Protein AF-A0A7C7BRR0-F1 (afdb_monomer_lite)

Structure (mmCIF, N/CA/C/O backbone):
data_AF-A0A7C7BRR0-F1
#
_entry.id   AF-A0A7C7BRR0-F1
#
loop_
_atom_site.group_PDB
_atom_site.id
_atom_site.type_symbol
_atom_site.label_atom_id
_atom_site.label_alt_id
_atom_site.label_comp_id
_atom_site.label_asym_id
_atom_site.label_entity_id
_atom_site.label_seq_id
_atom_site.pdbx_PDB_ins_code
_atom_site.Cartn_x
_atom_site.Cartn_y
_atom_site.Cartn_z
_atom_site.occupancy
_atom_site.B_iso_or_equiv
_atom_site.auth_seq_id
_atom_site.auth_comp_id
_atom_site.auth_asym_id
_atom_site.auth_atom_id
_atom_site.pdbx_PDB_model_num
ATOM 1 N N . MET A 1 1 ? 16.610 4.267 -19.142 1.00 67.00 1 MET A N 1
ATOM 2 C CA . MET A 1 1 ? 16.137 3.146 -18.309 1.00 67.00 1 MET A CA 1
ATOM 3 C C . MET A 1 1 ? 14.947 2.485 -18.969 1.00 67.00 1 MET A C 1
ATOM 5 O O . MET A 1 1 ? 14.127 3.189 -19.561 1.00 67.00 1 MET A O 1
ATOM 9 N N . SER A 1 2 ? 14.878 1.162 -18.842 1.00 83.00 2 SER A N 1
ATOM 10 C CA . SER A 1 2 ? 13.877 0.313 -19.497 1.00 83.00 2 SER A CA 1
ATOM 11 C C . SER A 1 2 ? 12.531 0.285 -18.757 1.00 83.00 2 SER A C 1
ATOM 13 O O . SER A 1 2 ? 11.484 0.102 -19.378 1.00 83.00 2 SER A O 1
ATOM 15 N N . VAL A 1 3 ? 12.541 0.547 -17.445 1.00 91.94 3 VAL A N 1
ATOM 16 C CA . VAL A 1 3 ? 11.354 0.926 -16.666 1.00 91.94 3 VAL A CA 1
ATOM 17 C C . VAL A 1 3 ? 11.624 2.264 -15.986 1.00 91.94 3 VAL A C 1
ATOM 19 O O . VAL A 1 3 ? 12.647 2.439 -15.329 1.00 91.94 3 VAL A O 1
ATOM 22 N N . LEU A 1 4 ? 10.709 3.215 -16.146 1.00 92.06 4 LEU A N 1
ATOM 23 C CA . LEU A 1 4 ? 10.776 4.534 -15.526 1.00 92.06 4 LEU A CA 1
ATOM 24 C C . LEU A 1 4 ? 9.468 4.820 -14.799 1.00 92.06 4 LEU A C 1
ATOM 26 O O . LEU A 1 4 ? 8.397 4.713 -15.391 1.00 92.06 4 LEU A O 1
ATOM 30 N N . VAL A 1 5 ? 9.545 5.244 -13.542 1.00 93.88 5 VAL A N 1
ATOM 31 C CA . VAL A 1 5 ? 8.373 5.740 -12.817 1.00 93.88 5 VAL A CA 1
ATOM 32 C C . VAL A 1 5 ? 8.256 7.237 -13.057 1.00 93.88 5 VAL A C 1
ATOM 34 O O . VAL A 1 5 ? 9.113 8.015 -12.655 1.00 93.88 5 VAL A O 1
ATOM 37 N N . THR A 1 6 ? 7.205 7.640 -13.764 1.00 93.38 6 THR A N 1
ATOM 38 C CA . THR A 1 6 ? 7.002 9.028 -14.199 1.00 93.38 6 THR A CA 1
ATOM 39 C C . THR A 1 6 ? 6.132 9.826 -13.241 1.00 93.38 6 THR A C 1
ATOM 41 O O . THR A 1 6 ? 6.153 11.053 -13.268 1.00 93.38 6 THR A O 1
ATOM 44 N N . ASN A 1 7 ? 5.316 9.149 -12.430 1.00 94.38 7 ASN A N 1
ATOM 45 C CA . ASN A 1 7 ? 4.496 9.791 -11.411 1.00 94.38 7 ASN A CA 1
ATOM 46 C C . ASN A 1 7 ? 4.244 8.837 -10.241 1.00 94.38 7 ASN A C 1
ATOM 48 O O . ASN A 1 7 ? 3.994 7.650 -10.455 1.00 94.38 7 ASN A O 1
ATOM 52 N N . ARG A 1 8 ? 4.240 9.389 -9.029 1.00 94.75 8 ARG A N 1
ATOM 53 C CA . ARG A 1 8 ? 3.973 8.710 -7.760 1.00 94.75 8 ARG A CA 1
ATOM 54 C C . ARG A 1 8 ? 3.041 9.604 -6.946 1.00 94.75 8 ARG A C 1
ATOM 56 O O . ARG A 1 8 ? 3.404 10.732 -6.630 1.00 94.75 8 ARG A O 1
ATOM 63 N N . GLU A 1 9 ? 1.843 9.114 -6.634 1.00 94.94 9 GLU A N 1
ATOM 64 C CA . GLU A 1 9 ? 0.820 9.871 -5.901 1.00 94.94 9 GLU A CA 1
ATOM 65 C C . GLU A 1 9 ? 0.195 9.020 -4.788 1.00 94.94 9 GLU A C 1
ATOM 67 O O . GLU A 1 9 ? -0.307 7.924 -5.048 1.00 94.94 9 GLU A O 1
ATOM 72 N N . TYR A 1 10 ? 0.182 9.554 -3.566 1.00 94.50 10 TYR A N 1
ATOM 73 C CA . TYR A 1 10 ? -0.515 8.989 -2.412 1.00 94.50 10 TYR A CA 1
ATOM 74 C C . TYR A 1 10 ? -1.854 9.685 -2.206 1.00 94.50 10 TYR A C 1
ATOM 76 O O . TYR A 1 10 ? -2.017 10.885 -2.429 1.00 94.50 10 TYR A O 1
ATOM 84 N N . THR A 1 11 ? -2.839 8.922 -1.755 1.00 93.31 11 THR A N 1
ATOM 85 C CA . THR A 1 11 ? -4.147 9.436 -1.362 1.00 93.31 11 THR A CA 1
ATOM 86 C C . THR A 1 11 ? -4.575 8.761 -0.061 1.00 93.31 11 THR A C 1
ATOM 88 O O . THR A 1 11 ? -4.895 7.570 -0.098 1.00 93.31 11 THR A O 1
ATOM 91 N N . PRO A 1 12 ? -4.626 9.486 1.069 1.00 91.19 12 PRO A N 1
ATOM 92 C CA . PRO A 1 12 ? -5.231 8.992 2.304 1.00 91.19 12 PRO A CA 1
ATOM 93 C C . PRO A 1 12 ? -6.733 8.743 2.129 1.00 91.19 12 PRO A C 1
ATOM 95 O O . PRO A 1 12 ? -7.408 9.447 1.364 1.00 91.19 12 PRO A O 1
ATOM 98 N N . ILE A 1 13 ? -7.283 7.754 2.834 1.00 92.69 13 ILE A N 1
ATOM 99 C CA . ILE A 1 13 ? -8.691 7.361 2.688 1.00 92.69 13 ILE A CA 1
ATOM 100 C C . ILE A 1 13 ? -9.671 8.466 3.114 1.00 92.69 13 ILE A C 1
ATOM 102 O O . ILE A 1 13 ? -10.726 8.640 2.493 1.00 92.69 13 ILE A O 1
ATOM 106 N N . GLU A 1 14 ? -9.284 9.278 4.097 1.00 89.94 14 GLU A N 1
ATOM 107 C CA . GLU A 1 14 ? -10.036 10.417 4.625 1.00 89.94 14 GLU A CA 1
ATOM 108 C C . GLU A 1 14 ? -10.047 11.609 3.661 1.00 89.94 14 GLU A C 1
ATOM 110 O O . GLU A 1 14 ? -10.939 12.456 3.721 1.00 89.94 14 GLU A O 1
ATOM 115 N N . ARG A 1 15 ? -9.068 11.684 2.750 1.00 82.19 15 ARG A N 1
ATOM 116 C CA . ARG A 1 15 ? -8.761 12.884 1.959 1.00 82.19 15 ARG A CA 1
ATOM 117 C C . ARG A 1 15 ? -8.605 12.592 0.475 1.00 82.19 15 ARG A C 1
ATOM 119 O O . ARG A 1 15 ? -7.620 12.941 -0.165 1.00 82.19 15 ARG A O 1
ATOM 126 N N . ARG A 1 16 ? -9.641 12.007 -0.121 1.00 73.50 16 ARG A N 1
ATOM 127 C CA . ARG A 1 16 ? -9.644 11.613 -1.545 1.00 73.50 16 ARG A CA 1
ATOM 128 C C . ARG A 1 16 ? -9.437 12.755 -2.554 1.00 73.50 16 ARG A C 1
ATOM 130 O O . ARG A 1 16 ? -9.223 12.475 -3.735 1.00 73.50 16 ARG A O 1
ATOM 137 N N . LEU A 1 17 ? -9.599 14.006 -2.121 1.00 72.06 17 LEU A N 1
ATOM 138 C CA . LEU A 1 17 ? -9.453 15.197 -2.961 1.00 72.06 17 LEU A CA 1
ATOM 139 C C . LEU A 1 17 ? -8.041 15.779 -2.936 1.00 72.06 17 LEU A C 1
ATOM 141 O O . LEU A 1 17 ? -7.720 16.565 -3.827 1.00 72.06 17 LEU A O 1
ATOM 145 N N . ASP A 1 18 ? -7.218 15.398 -1.960 1.00 77.69 18 ASP A N 1
ATOM 146 C CA . ASP A 1 18 ? -5.830 15.825 -1.920 1.00 77.69 18 ASP A CA 1
ATOM 147 C C . ASP A 1 18 ? -5.093 15.223 -3.124 1.00 77.69 18 ASP A C 1
ATOM 149 O O . ASP A 1 18 ? -5.323 14.079 -3.528 1.00 77.69 18 ASP A O 1
ATOM 153 N N . ARG A 1 19 ? -4.258 16.051 -3.748 1.00 76.31 19 ARG A N 1
ATOM 154 C CA . ARG A 1 19 ? -3.498 15.740 -4.961 1.00 76.31 19 ARG A CA 1
ATOM 155 C C . ARG A 1 19 ? -2.031 16.023 -4.702 1.00 76.31 19 ARG A C 1
ATOM 157 O O . ARG A 1 19 ? -1.708 16.880 -3.881 1.00 76.31 19 ARG A O 1
ATOM 164 N N . ASN A 1 20 ? -1.166 15.393 -5.490 1.00 82.50 20 ASN A N 1
ATOM 165 C CA . ASN A 1 20 ? 0.268 15.702 -5.549 1.00 82.50 20 ASN A CA 1
ATOM 166 C C . ASN A 1 20 ? 1.044 15.401 -4.253 1.00 82.50 20 ASN A C 1
ATOM 168 O O . ASN A 1 20 ? 2.090 16.000 -4.015 1.00 82.50 20 ASN A O 1
ATOM 172 N N . ILE A 1 21 ? 0.555 14.482 -3.419 1.00 89.88 21 ILE A N 1
ATOM 173 C CA . ILE A 1 21 ? 1.359 13.930 -2.325 1.00 89.88 21 ILE A CA 1
ATOM 174 C C . ILE A 1 21 ? 2.289 12.898 -2.956 1.00 89.88 21 ILE A C 1
ATOM 176 O O . ILE A 1 21 ? 1.820 11.858 -3.411 1.00 89.88 21 ILE A O 1
ATOM 180 N N . THR A 1 22 ? 3.584 13.195 -3.037 1.00 92.00 22 THR A N 1
ATOM 181 C CA . THR A 1 22 ? 4.558 12.343 -3.741 1.00 92.00 22 THR A CA 1
ATOM 182 C C . THR A 1 22 ? 5.442 11.531 -2.802 1.00 92.00 22 THR A C 1
ATOM 184 O O . THR A 1 22 ? 6.315 10.821 -3.281 1.00 92.00 22 THR A O 1
ATOM 187 N N . TRP A 1 23 ? 5.236 11.594 -1.488 1.00 91.25 23 TRP A N 1
ATOM 188 C CA . TRP A 1 23 ? 5.947 10.790 -0.489 1.00 91.25 23 TRP A CA 1
ATOM 189 C C . TRP A 1 23 ? 4.964 10.107 0.465 1.00 91.25 23 TRP A C 1
ATOM 191 O O . TRP A 1 23 ? 3.810 10.526 0.563 1.00 91.25 23 TRP A O 1
ATOM 201 N N . LEU A 1 24 ? 5.407 9.048 1.148 1.00 93.44 24 LEU A N 1
ATOM 202 C CA . LEU A 1 24 ? 4.576 8.354 2.130 1.00 93.44 24 LEU A CA 1
ATOM 203 C C . LEU A 1 24 ? 4.347 9.270 3.342 1.00 93.44 24 LEU A C 1
ATOM 205 O O . LEU A 1 24 ? 5.299 9.673 4.006 1.00 93.44 24 LEU A O 1
ATOM 209 N N . LEU A 1 25 ? 3.089 9.619 3.607 1.00 91.69 25 LEU A N 1
ATOM 210 C CA . LEU A 1 25 ? 2.689 10.547 4.666 1.00 91.69 25 LEU A CA 1
ATOM 211 C C . LEU A 1 25 ? 1.436 10.008 5.365 1.00 91.69 25 LEU A C 1
ATOM 213 O O . LEU A 1 25 ? 0.462 9.679 4.688 1.00 91.69 25 LEU A O 1
ATOM 217 N N . GLY A 1 26 ? 1.432 9.910 6.695 1.00 90.56 26 GLY A N 1
ATOM 218 C CA . GLY A 1 26 ? 0.246 9.481 7.453 1.00 90.56 26 GLY A CA 1
ATOM 219 C C . GLY A 1 26 ? 0.565 8.900 8.826 1.00 90.56 26 GLY A C 1
ATOM 220 O O . GLY A 1 26 ? 1.581 9.236 9.423 1.00 90.56 26 GLY A O 1
ATOM 221 N N . ASN A 1 27 ? -0.291 7.998 9.301 1.00 91.94 27 ASN A N 1
ATOM 222 C CA . ASN A 1 27 ? -0.105 7.255 10.545 1.00 91.94 27 ASN A CA 1
ATOM 223 C C . ASN A 1 27 ? -0.288 5.753 10.311 1.00 91.94 27 ASN A C 1
ATOM 225 O O . ASN A 1 27 ? -0.955 5.336 9.354 1.00 91.94 27 ASN A O 1
ATOM 229 N N . VAL A 1 28 ? 0.271 4.942 11.209 1.00 94.31 28 VAL A N 1
ATOM 230 C CA . VAL A 1 28 ? -0.062 3.512 11.299 1.00 94.31 28 VAL A CA 1
ATOM 231 C C . VAL A 1 28 ? -1.561 3.314 11.455 1.00 94.31 28 VAL A C 1
ATOM 233 O O . VAL A 1 28 ? -2.222 4.108 12.115 1.00 94.31 28 VAL A O 1
ATOM 236 N N . GLY A 1 29 ? -2.122 2.272 10.846 1.00 94.38 29 GLY A N 1
ATOM 237 C CA . GLY A 1 29 ? -3.560 2.000 10.955 1.00 94.38 29 GLY A CA 1
ATOM 238 C C . GLY A 1 29 ? -4.454 2.771 9.977 1.00 94.38 29 GLY A C 1
ATOM 239 O O . GLY A 1 29 ? -5.657 2.512 9.931 1.00 94.38 29 GLY A O 1
ATOM 240 N N . THR A 1 30 ? -3.903 3.681 9.164 1.00 93.94 30 THR A N 1
ATOM 241 C CA . THR A 1 30 ? -4.663 4.401 8.129 1.00 93.94 30 THR A CA 1
ATOM 242 C C . THR A 1 30 ? -4.480 3.767 6.757 1.00 93.94 30 THR A C 1
ATOM 244 O O . THR A 1 30 ? -3.364 3.619 6.258 1.00 93.94 30 THR A O 1
ATOM 247 N N . TRP A 1 31 ? -5.592 3.461 6.090 1.00 96.81 31 TRP A N 1
ATOM 248 C CA . TRP A 1 31 ? -5.568 3.033 4.697 1.00 96.81 31 TRP A CA 1
ATOM 249 C C . TRP A 1 31 ? -5.164 4.171 3.758 1.00 96.81 31 TRP A C 1
ATOM 251 O O . TRP A 1 31 ? -5.685 5.287 3.807 1.00 96.81 31 TRP A O 1
ATOM 261 N N . GLN A 1 32 ? -4.277 3.850 2.827 1.00 95.69 32 GLN A N 1
ATOM 262 C CA . GLN A 1 32 ? -3.797 4.739 1.787 1.00 95.69 32 GLN A CA 1
ATOM 263 C C . GLN A 1 32 ? -3.883 4.068 0.426 1.00 95.69 32 GLN A C 1
ATOM 265 O O . GLN A 1 32 ? -3.934 2.844 0.292 1.00 95.69 32 GLN A O 1
ATOM 270 N N . LYS A 1 33 ? -3.893 4.901 -0.608 1.00 96.06 33 LYS A N 1
ATOM 271 C CA . LYS A 1 33 ? -3.826 4.461 -1.990 1.00 96.06 33 LYS A CA 1
ATOM 272 C C . LYS A 1 33 ? -2.606 5.064 -2.665 1.00 96.06 33 LYS A C 1
ATOM 274 O O . LYS A 1 33 ? -2.491 6.285 -2.711 1.00 96.06 33 LYS A O 1
ATOM 279 N N . LEU A 1 34 ? -1.753 4.215 -3.224 1.00 96.44 34 LEU A N 1
ATOM 280 C CA . LEU A 1 34 ? -0.609 4.587 -4.047 1.00 96.44 34 LEU A CA 1
ATOM 281 C C . LEU A 1 34 ? -0.958 4.406 -5.524 1.00 96.44 34 LEU A C 1
ATOM 283 O O . LEU A 1 34 ? -1.459 3.360 -5.937 1.00 96.44 34 LEU A O 1
ATOM 287 N N . ARG A 1 35 ? -0.675 5.428 -6.328 1.00 96.56 35 ARG A N 1
ATOM 288 C CA . ARG A 1 35 ? -0.757 5.400 -7.788 1.00 96.56 35 ARG A CA 1
ATOM 289 C C . ARG A 1 35 ? 0.615 5.642 -8.389 1.00 96.56 35 ARG A C 1
ATOM 291 O O . ARG A 1 35 ? 1.193 6.707 -8.188 1.00 96.56 35 ARG A O 1
ATOM 298 N N . LEU A 1 36 ? 1.091 4.675 -9.165 1.00 97.19 36 LEU A N 1
ATOM 299 C CA . LEU A 1 36 ? 2.346 4.763 -9.903 1.00 97.19 36 LEU A CA 1
ATOM 300 C C . LEU A 1 36 ? 2.044 4.780 -11.396 1.00 97.19 36 LEU A C 1
ATOM 302 O O . LEU A 1 36 ? 1.450 3.838 -11.921 1.00 97.19 36 LEU A O 1
ATOM 306 N N . GLN A 1 37 ? 2.453 5.839 -12.087 1.00 96.75 37 GLN A N 1
ATOM 307 C CA . GLN A 1 37 ? 2.527 5.810 -13.544 1.00 96.75 37 GLN A CA 1
ATOM 308 C C . GLN A 1 37 ? 3.927 5.391 -13.942 1.00 96.75 37 GLN A C 1
ATOM 310 O O . GLN A 1 37 ? 4.907 5.987 -13.494 1.00 96.75 37 GLN A O 1
ATOM 315 N N . ILE A 1 38 ? 3.998 4.369 -14.782 1.00 96.06 38 ILE A N 1
ATOM 316 C CA . ILE A 1 38 ? 5.255 3.810 -15.250 1.00 96.06 38 ILE A CA 1
ATOM 317 C C . ILE A 1 38 ? 5.302 3.815 -16.770 1.00 96.06 38 ILE A C 1
ATOM 319 O O . ILE A 1 38 ? 4.286 3.615 -17.436 1.00 96.06 38 ILE A O 1
ATOM 323 N N . GLU A 1 39 ? 6.497 4.011 -17.303 1.00 93.81 39 GLU A N 1
ATOM 324 C CA . GLU A 1 39 ? 6.860 3.797 -18.693 1.00 93.81 39 GLU A CA 1
ATOM 325 C C . GLU A 1 39 ? 7.738 2.555 -18.787 1.00 93.81 39 GLU A C 1
ATOM 327 O O . GLU A 1 39 ? 8.728 2.437 -18.069 1.00 93.81 39 GLU A O 1
ATOM 332 N N . VAL A 1 40 ? 7.381 1.642 -19.685 1.00 93.56 40 VAL A N 1
ATOM 333 C CA . VAL A 1 40 ? 8.108 0.396 -19.929 1.00 93.56 40 VAL A CA 1
ATOM 334 C C . VAL A 1 40 ? 8.433 0.286 -21.412 1.00 93.56 40 VAL A C 1
ATOM 336 O O . VAL A 1 40 ? 7.554 0.473 -22.257 1.00 93.56 40 VAL A O 1
ATOM 339 N N . GLY A 1 41 ? 9.674 -0.048 -21.741 1.00 90.19 41 GLY A N 1
ATOM 340 C CA . GLY A 1 41 ? 10.078 -0.372 -23.105 1.00 90.19 41 GLY A CA 1
ATOM 341 C C . GLY A 1 41 ? 11.556 -0.732 -23.193 1.00 90.19 41 GLY A C 1
ATOM 342 O O . GLY A 1 41 ? 12.351 -0.300 -22.361 1.00 90.19 41 GLY A O 1
ATOM 343 N N . ALA A 1 42 ? 11.920 -1.502 -24.219 1.00 91.44 42 ALA A N 1
ATOM 344 C CA . ALA A 1 42 ? 13.314 -1.815 -24.514 1.00 91.44 42 ALA A CA 1
ATOM 345 C C . ALA A 1 42 ? 14.001 -0.552 -25.054 1.00 91.44 42 ALA A C 1
ATOM 347 O O . ALA A 1 42 ? 13.895 -0.232 -26.240 1.00 91.44 42 ALA A O 1
ATOM 348 N N . PHE A 1 43 ? 14.612 0.224 -24.155 1.00 89.44 43 PHE A N 1
ATOM 349 C CA . PHE A 1 43 ? 15.123 1.562 -24.443 1.00 89.44 43 PHE A CA 1
ATOM 350 C C . PHE A 1 43 ? 16.323 1.916 -23.560 1.00 89.44 43 PHE A C 1
ATOM 352 O O . PHE A 1 43 ? 16.208 2.020 -22.334 1.00 89.44 43 PHE A O 1
ATOM 359 N N . ILE A 1 44 ? 17.456 2.210 -24.199 1.00 90.38 44 ILE A N 1
ATOM 360 C CA . ILE A 1 44 ? 18.655 2.723 -23.531 1.00 90.38 44 ILE A CA 1
ATOM 361 C C . ILE A 1 44 ? 18.996 4.081 -24.128 1.00 90.38 44 ILE A C 1
ATOM 363 O O . ILE A 1 44 ? 19.167 4.217 -25.337 1.00 90.38 44 ILE A O 1
ATOM 367 N N . GLU A 1 45 ? 19.114 5.074 -23.255 1.00 89.75 45 GLU A N 1
ATOM 368 C CA . GLU A 1 45 ? 19.654 6.389 -23.578 1.00 89.75 45 GLU A CA 1
ATOM 369 C C . GLU A 1 45 ? 21.069 6.476 -23.017 1.00 89.75 45 GLU A C 1
ATOM 371 O O . GLU A 1 45 ? 21.313 6.125 -21.859 1.00 89.75 45 GLU A O 1
ATOM 376 N N . PHE A 1 46 ? 21.999 6.915 -23.857 1.00 92.12 46 PHE A N 1
ATOM 377 C CA . PHE A 1 46 ? 23.415 6.967 -23.537 1.00 92.12 46 PHE A CA 1
ATOM 378 C C . PHE A 1 46 ? 23.833 8.392 -23.179 1.00 92.12 46 PHE A C 1
ATOM 380 O O . PHE A 1 46 ? 23.393 9.379 -23.773 1.00 92.12 46 PHE A O 1
ATOM 387 N N . SER A 1 47 ? 24.731 8.493 -22.208 1.00 92.81 47 SER A N 1
ATOM 388 C CA . SER A 1 47 ? 25.287 9.741 -21.691 1.00 92.81 47 SER A CA 1
ATOM 389 C C . SER A 1 47 ? 26.816 9.682 -21.729 1.00 92.81 47 SER A C 1
ATOM 391 O O . SER A 1 47 ? 27.408 8.653 -22.038 1.00 92.81 47 SER A O 1
ATOM 393 N N . LEU A 1 48 ? 27.501 10.779 -21.398 1.00 91.38 48 LEU A N 1
ATOM 394 C CA . LEU A 1 48 ? 28.970 10.763 -21.345 1.00 91.38 48 LEU A CA 1
ATOM 395 C C . LEU A 1 48 ? 29.524 9.822 -20.256 1.00 91.38 48 LEU A C 1
ATOM 397 O O . LEU A 1 48 ? 30.692 9.451 -20.323 1.00 91.38 48 LEU A O 1
ATOM 401 N N . SER A 1 49 ? 28.709 9.436 -19.266 1.00 90.62 49 SER A N 1
ATOM 402 C CA . SER A 1 49 ? 29.068 8.450 -18.237 1.00 90.62 49 SER A CA 1
ATOM 403 C C . SER A 1 49 ? 28.589 7.030 -18.556 1.00 90.62 49 SER A C 1
ATOM 405 O O . SER A 1 49 ? 29.178 6.081 -18.050 1.00 90.62 49 SER A O 1
ATOM 407 N N . ASN A 1 50 ? 27.566 6.873 -19.402 1.00 92.38 50 ASN A N 1
ATOM 408 C CA . ASN A 1 50 ? 27.079 5.586 -19.896 1.00 92.38 50 ASN A CA 1
ATOM 409 C C . ASN A 1 50 ? 27.147 5.563 -21.425 1.00 92.38 50 ASN A C 1
ATOM 411 O O . ASN A 1 50 ? 26.241 6.059 -22.094 1.00 92.38 50 ASN A O 1
ATOM 415 N N . THR A 1 51 ? 28.234 5.020 -21.968 1.00 95.00 51 THR A N 1
ATOM 416 C CA . THR A 1 51 ? 28.530 5.074 -23.404 1.00 95.00 51 THR A CA 1
ATOM 417 C C . THR A 1 51 ? 28.324 3.727 -24.096 1.00 95.00 51 THR A C 1
ATOM 419 O O . THR A 1 51 ? 28.409 2.658 -23.492 1.00 95.00 51 THR A O 1
ATOM 422 N N . LEU A 1 52 ? 28.092 3.798 -25.400 1.00 95.69 52 LEU A N 1
ATOM 423 C CA . LEU A 1 52 ? 27.970 2.702 -26.342 1.00 95.69 52 LEU A CA 1
ATOM 424 C C . LEU A 1 52 ? 29.189 2.695 -27.265 1.00 95.69 52 LEU A C 1
ATOM 426 O O . LEU A 1 52 ? 29.536 3.731 -27.834 1.00 95.69 52 LEU A O 1
ATOM 430 N N . ASN A 1 53 ? 29.819 1.538 -27.448 1.00 95.06 53 ASN A N 1
ATOM 431 C CA . ASN A 1 53 ? 30.818 1.339 -28.491 1.00 95.06 53 ASN A CA 1
ATOM 432 C C . ASN A 1 53 ? 30.159 0.714 -29.735 1.00 95.06 53 ASN A C 1
ATOM 434 O O . ASN A 1 53 ? 29.431 -0.273 -29.642 1.00 95.06 53 ASN A O 1
ATOM 438 N N . MET A 1 54 ? 30.395 1.320 -30.891 1.00 92.50 54 MET A N 1
ATOM 439 C CA . MET A 1 54 ? 29.882 0.931 -32.198 1.00 92.50 54 MET A CA 1
ATOM 440 C C . MET A 1 54 ? 31.047 0.462 -33.066 1.00 92.50 54 MET A C 1
ATOM 442 O O . MET A 1 54 ? 31.938 1.243 -33.400 1.00 92.50 54 MET A O 1
ATOM 446 N N . GLU A 1 55 ? 31.027 -0.810 -33.455 1.00 89.88 55 GLU A N 1
ATOM 447 C CA . GLU A 1 55 ? 32.056 -1.421 -34.292 1.00 89.88 55 GLU A CA 1
ATOM 448 C C . GLU A 1 55 ? 31.451 -1.898 -35.615 1.00 89.88 55 GLU A C 1
ATOM 450 O O . GLU A 1 55 ? 30.482 -2.663 -35.656 1.00 89.88 55 GLU A O 1
ATOM 455 N N . GLU A 1 56 ? 32.034 -1.444 -36.722 1.00 80.44 56 GLU A N 1
ATOM 456 C CA . GLU A 1 56 ? 31.615 -1.873 -38.053 1.00 80.44 56 GLU A CA 1
ATOM 457 C C . GLU A 1 56 ? 31.869 -3.381 -38.260 1.00 80.44 56 GLU A C 1
ATOM 459 O O . GLU A 1 56 ? 32.886 -3.912 -37.805 1.00 80.44 56 GLU A O 1
ATOM 464 N N . PRO A 1 57 ? 30.992 -4.076 -39.007 1.00 81.69 57 PRO A N 1
ATOM 465 C CA . PRO A 1 57 ? 29.857 -3.509 -39.739 1.00 81.69 57 PRO A CA 1
ATOM 466 C C . PRO A 1 57 ? 28.557 -3.352 -38.929 1.00 81.69 57 PRO A C 1
ATOM 468 O O . PRO A 1 57 ? 27.606 -2.755 -39.430 1.00 81.69 57 PRO A O 1
ATOM 471 N N . ASN A 1 58 ? 28.454 -3.944 -37.734 1.00 87.88 58 ASN A N 1
ATOM 472 C CA . ASN A 1 58 ? 27.141 -4.258 -37.153 1.00 87.88 58 ASN A CA 1
ATOM 473 C C . ASN A 1 58 ? 27.124 -4.619 -35.657 1.00 87.88 58 ASN A C 1
ATOM 475 O O . ASN A 1 58 ? 26.170 -5.274 -35.215 1.00 87.88 58 ASN A O 1
ATOM 479 N N . ARG A 1 59 ? 28.155 -4.240 -34.896 1.00 92.38 59 ARG A N 1
ATOM 480 C CA . ARG A 1 59 ? 28.328 -4.623 -33.489 1.00 92.38 59 ARG A CA 1
ATOM 481 C C . ARG A 1 59 ? 28.149 -3.427 -32.557 1.00 92.38 59 ARG A C 1
ATOM 483 O O . ARG A 1 59 ? 28.699 -2.355 -32.789 1.00 92.38 59 ARG A O 1
ATOM 490 N N . PHE A 1 60 ? 27.391 -3.647 -31.488 1.00 95.38 60 PHE A N 1
ATOM 491 C CA . PHE A 1 60 ? 27.060 -2.665 -30.459 1.00 95.38 60 PHE A CA 1
ATOM 492 C C . PHE A 1 60 ? 27.474 -3.224 -29.097 1.00 95.38 60 PHE A C 1
ATOM 494 O O . PHE A 1 60 ? 27.076 -4.335 -28.747 1.00 95.38 60 PHE A O 1
ATOM 501 N N . ILE A 1 61 ? 28.279 -2.482 -28.339 1.00 96.25 61 ILE A N 1
ATOM 502 C CA . ILE A 1 61 ? 28.852 -2.941 -27.069 1.00 96.25 61 ILE A CA 1
ATOM 503 C C . ILE A 1 61 ? 28.540 -1.933 -25.964 1.00 96.25 61 ILE A C 1
ATOM 505 O O . ILE A 1 61 ? 28.948 -0.773 -26.047 1.00 96.25 61 ILE A O 1
ATOM 509 N N . LEU A 1 62 ? 27.835 -2.372 -24.922 1.00 95.81 62 LEU A N 1
ATOM 510 C CA . LEU A 1 62 ? 27.583 -1.562 -23.732 1.00 95.81 62 LEU A CA 1
ATOM 511 C C . LEU A 1 62 ? 28.874 -1.452 -22.911 1.00 95.81 62 LEU A C 1
ATOM 513 O O . LEU A 1 62 ? 29.400 -2.454 -22.422 1.00 95.81 62 LEU A O 1
ATOM 517 N N . ASN A 1 63 ? 29.394 -0.234 -22.740 1.00 94.19 63 ASN A N 1
ATOM 518 C CA . ASN A 1 63 ? 30.663 -0.031 -22.029 1.00 94.19 63 ASN A CA 1
ATOM 519 C C . ASN A 1 63 ? 30.526 -0.147 -20.502 1.00 94.19 63 ASN A C 1
ATOM 521 O O . ASN A 1 63 ? 31.535 -0.238 -19.807 1.00 94.19 63 ASN A O 1
ATOM 525 N N . ASN A 1 64 ? 29.298 -0.154 -19.976 1.00 90.88 64 ASN A N 1
ATOM 526 C CA . ASN A 1 64 ? 29.017 -0.408 -18.562 1.00 90.88 64 ASN A CA 1
ATOM 527 C C . ASN A 1 64 ? 29.092 -1.906 -18.193 1.00 90.88 64 ASN A C 1
ATOM 529 O O . ASN A 1 64 ? 29.111 -2.233 -17.010 1.00 90.88 64 ASN A O 1
ATOM 533 N N . GLY A 1 65 ? 29.179 -2.805 -19.184 1.00 90.50 65 GLY A N 1
ATOM 534 C CA . GLY A 1 65 ? 29.260 -4.252 -18.978 1.00 90.50 65 GLY A CA 1
ATOM 535 C C . GLY A 1 65 ? 27.926 -4.946 -18.680 1.00 90.50 65 GLY A C 1
ATOM 536 O O . GLY A 1 65 ? 27.937 -6.154 -18.454 1.00 90.50 65 GLY A O 1
ATOM 537 N N . GLU A 1 66 ? 26.803 -4.222 -18.693 1.00 91.69 66 GLU A N 1
ATOM 538 C CA . GLU A 1 66 ? 25.458 -4.793 -18.520 1.00 91.69 66 GLU A CA 1
ATOM 539 C C . GLU A 1 66 ? 25.075 -5.699 -19.699 1.00 91.69 66 GLU A C 1
ATOM 541 O O . GLU A 1 66 ? 25.587 -5.531 -20.808 1.00 91.69 66 GLU A O 1
ATOM 546 N N . ASP A 1 67 ? 24.160 -6.652 -19.488 1.00 94.31 67 ASP A N 1
ATOM 547 C CA . ASP A 1 67 ? 23.619 -7.471 -20.580 1.00 94.31 67 ASP A CA 1
ATOM 548 C C . ASP A 1 67 ? 22.483 -6.718 -21.293 1.00 94.31 67 ASP A C 1
ATOM 550 O O . ASP A 1 67 ? 21.578 -6.152 -20.673 1.00 94.31 67 ASP A O 1
ATOM 554 N N . TRP A 1 68 ? 22.483 -6.737 -22.627 1.00 94.69 68 TRP A N 1
ATOM 555 C CA . TRP A 1 68 ? 21.390 -6.175 -23.429 1.00 94.69 68 TRP A CA 1
ATOM 556 C C . TRP A 1 68 ? 20.018 -6.754 -23.058 1.00 94.69 68 TRP A C 1
ATOM 558 O O . TRP A 1 68 ? 19.002 -6.059 -23.144 1.00 94.69 68 TRP A O 1
ATOM 568 N N . ARG A 1 69 ? 19.972 -8.015 -22.621 1.00 94.38 69 ARG A N 1
ATOM 569 C CA . ARG A 1 69 ? 18.734 -8.689 -22.222 1.00 94.38 69 ARG A CA 1
ATOM 570 C C . ARG A 1 69 ? 18.120 -8.144 -20.936 1.00 94.38 69 ARG A C 1
ATOM 572 O O . ARG A 1 69 ? 16.904 -8.237 -20.782 1.00 94.38 69 ARG A O 1
ATOM 579 N N . GLU A 1 70 ? 18.920 -7.546 -20.054 1.00 91.62 70 GLU A N 1
ATOM 580 C CA . GLU A 1 70 ? 18.450 -6.859 -18.835 1.00 91.62 70 GLU A CA 1
ATOM 581 C C . GLU A 1 70 ? 17.774 -5.515 -19.158 1.00 91.62 70 GLU A C 1
ATOM 583 O O . GLU A 1 70 ? 17.113 -4.902 -18.318 1.00 91.62 70 GLU A O 1
ATOM 588 N N . ASN A 1 71 ? 17.901 -5.080 -20.415 1.00 91.25 71 ASN A N 1
ATOM 589 C CA . ASN A 1 71 ? 17.252 -3.907 -20.980 1.00 91.25 71 ASN A CA 1
ATOM 590 C C . ASN A 1 71 ? 16.125 -4.268 -21.969 1.00 91.25 71 ASN A C 1
ATOM 592 O O . ASN A 1 71 ? 15.669 -3.421 -22.735 1.00 91.25 71 ASN A O 1
ATOM 596 N N . GLY A 1 72 ? 15.658 -5.521 -21.960 1.00 92.50 72 GLY A N 1
ATOM 597 C CA . GLY A 1 72 ? 14.503 -5.979 -22.736 1.00 92.50 72 GLY A CA 1
ATOM 598 C C . GLY A 1 72 ? 14.779 -6.388 -24.188 1.00 92.50 72 GLY A C 1
ATOM 599 O O . GLY A 1 72 ? 13.837 -6.795 -24.873 1.00 92.50 72 GLY A O 1
ATOM 600 N N . PHE A 1 73 ? 16.029 -6.314 -24.659 1.00 94.00 73 PHE A N 1
ATOM 601 C CA . PHE A 1 73 ? 16.401 -6.682 -26.030 1.00 94.00 73 PHE A CA 1
ATOM 602 C C . PHE A 1 73 ? 16.583 -8.196 -26.191 1.00 94.00 73 PHE A C 1
ATOM 604 O O . PHE A 1 73 ? 17.189 -8.867 -25.355 1.00 94.00 73 PHE A O 1
ATOM 611 N N . GLU A 1 74 ? 16.101 -8.742 -27.304 1.00 94.19 74 GLU A N 1
ATOM 612 C CA . GLU A 1 74 ? 16.168 -10.165 -27.628 1.00 94.19 74 GLU A CA 1
ATOM 613 C C . GLU A 1 74 ? 16.595 -10.402 -29.081 1.00 94.19 74 GLU A C 1
ATOM 615 O O . GLU A 1 74 ? 16.406 -9.572 -29.969 1.00 94.19 74 GLU A O 1
ATOM 620 N N . VAL A 1 75 ? 17.163 -11.580 -29.342 1.00 94.94 75 VAL A N 1
ATOM 621 C CA . VAL A 1 75 ? 17.464 -12.018 -30.708 1.00 94.94 75 VAL A CA 1
ATOM 622 C C . VAL A 1 75 ? 16.174 -12.094 -31.527 1.00 94.94 75 VAL A C 1
ATOM 624 O O . VAL A 1 75 ? 15.207 -12.725 -31.113 1.00 94.94 75 VAL A O 1
ATOM 627 N N . GLY A 1 76 ? 16.186 -11.486 -32.711 1.00 93.94 76 GLY A N 1
ATOM 628 C CA . GLY A 1 76 ? 15.027 -11.362 -33.591 1.00 93.94 76 GLY A CA 1
ATOM 629 C C . GLY A 1 76 ? 14.269 -10.040 -33.455 1.00 93.94 76 GLY A C 1
ATOM 630 O O . GLY A 1 76 ? 13.480 -9.729 -34.347 1.00 93.94 76 GLY A O 1
ATOM 631 N N . ASP A 1 77 ? 14.529 -9.238 -32.416 1.00 92.81 77 ASP A N 1
ATOM 632 C CA . ASP A 1 77 ? 13.902 -7.922 -32.286 1.00 92.81 77 ASP A CA 1
ATOM 633 C C . ASP A 1 77 ? 14.406 -6.974 -33.383 1.00 92.81 77 ASP A C 1
ATOM 635 O O . ASP A 1 77 ? 15.592 -6.953 -33.731 1.00 92.81 77 ASP A O 1
ATOM 639 N N . ASN A 1 78 ? 13.496 -6.154 -33.911 1.00 92.75 78 ASN A N 1
ATOM 640 C CA . ASN A 1 78 ? 13.867 -5.011 -34.735 1.00 92.75 78 ASN A CA 1
ATOM 641 C C . ASN A 1 78 ? 14.193 -3.829 -33.826 1.00 92.75 78 ASN A C 1
ATOM 643 O O . ASN A 1 78 ? 13.408 -3.498 -32.936 1.00 92.75 78 ASN A O 1
ATOM 647 N N . PHE A 1 79 ? 15.318 -3.171 -34.081 1.00 91.69 79 PHE A N 1
ATOM 648 C CA . PHE A 1 79 ? 15.749 -2.011 -33.315 1.00 91.69 79 PHE A CA 1
ATOM 649 C C . PHE A 1 79 ? 15.970 -0.792 -34.207 1.00 91.69 79 PHE A C 1
ATOM 651 O O . PHE A 1 79 ? 16.192 -0.889 -35.419 1.00 91.69 79 PHE A O 1
ATOM 658 N N . VAL A 1 80 ? 15.947 0.365 -33.556 1.00 89.69 80 VAL A N 1
ATOM 659 C CA . VAL A 1 80 ? 16.387 1.648 -34.088 1.00 89.69 80 VAL A CA 1
ATOM 660 C C . VAL A 1 80 ? 17.433 2.192 -33.130 1.00 89.69 80 VAL A C 1
ATOM 662 O O . VAL A 1 80 ? 17.175 2.317 -31.935 1.00 89.69 80 VAL A O 1
ATOM 665 N N . MET A 1 81 ? 18.600 2.540 -33.652 1.00 90.44 81 MET A N 1
ATOM 666 C CA . MET A 1 81 ? 19.561 3.380 -32.954 1.00 90.44 81 MET A CA 1
ATOM 667 C C . MET A 1 81 ? 19.578 4.759 -33.607 1.00 90.44 81 MET A C 1
ATOM 669 O O . MET A 1 81 ? 19.554 4.866 -34.832 1.00 90.44 81 MET A O 1
ATOM 673 N N . TYR A 1 82 ? 19.628 5.803 -32.788 1.00 90.25 82 TYR A N 1
ATOM 674 C CA . TYR A 1 82 ? 19.607 7.201 -33.203 1.00 90.25 82 TYR A CA 1
ATOM 675 C C . TYR A 1 82 ? 20.727 7.973 -32.514 1.00 90.25 82 TYR A C 1
ATOM 677 O O . TYR A 1 82 ? 21.059 7.695 -31.361 1.00 90.25 82 TYR A O 1
ATOM 685 N N . TRP A 1 83 ? 21.295 8.947 -33.221 1.00 92.06 83 TRP A N 1
ATOM 686 C CA . TRP A 1 83 ? 22.223 9.920 -32.656 1.00 92.06 83 TRP A CA 1
ATOM 687 C C . TRP A 1 83 ? 22.230 11.214 -33.465 1.00 92.06 83 TRP A C 1
ATOM 689 O O . TRP A 1 83 ? 21.866 11.256 -34.642 1.00 92.06 83 TRP A O 1
ATOM 699 N N . GLU A 1 84 ? 22.716 12.278 -32.839 1.00 92.69 84 GLU A N 1
ATOM 700 C CA . GLU A 1 84 ? 22.932 13.571 -33.471 1.00 92.69 84 GLU A CA 1
ATOM 701 C C . GLU A 1 84 ? 24.406 13.952 -33.431 1.00 92.69 84 GLU A C 1
ATOM 703 O O . GLU A 1 84 ? 25.065 13.813 -32.401 1.00 92.69 84 GLU A O 1
ATOM 708 N N . ILE A 1 85 ? 24.910 14.489 -34.542 1.00 94.25 85 ILE A N 1
ATOM 709 C CA . ILE A 1 85 ? 26.224 15.130 -34.606 1.00 94.25 85 ILE A CA 1
ATOM 710 C C . ILE A 1 85 ? 26.002 16.636 -34.687 1.00 94.25 85 ILE A C 1
ATOM 712 O O . ILE A 1 85 ? 25.444 17.137 -35.665 1.00 94.25 85 ILE A O 1
ATOM 716 N N . TYR A 1 86 ? 26.431 17.343 -33.647 1.00 94.50 86 TYR A N 1
ATOM 717 C CA . TYR A 1 86 ? 26.476 18.796 -33.590 1.00 94.50 86 TYR A CA 1
ATOM 718 C C . TYR A 1 86 ? 27.876 19.279 -33.969 1.00 94.50 86 TYR A C 1
ATOM 720 O O . TYR A 1 86 ? 28.834 19.061 -33.225 1.00 94.50 86 TYR A O 1
ATOM 728 N N . ASN A 1 87 ? 27.992 19.948 -35.111 1.00 94.00 87 ASN A N 1
ATOM 729 C CA . ASN A 1 87 ? 29.243 20.535 -35.566 1.00 94.00 87 ASN A CA 1
ATOM 730 C C . ASN A 1 87 ? 29.432 21.917 -34.923 1.00 94.00 87 ASN A C 1
ATOM 732 O O . ASN A 1 87 ? 28.659 22.846 -35.171 1.00 94.00 87 ASN A O 1
ATOM 736 N N . ILE A 1 88 ? 30.468 22.054 -34.095 1.00 91.56 88 ILE A N 1
ATOM 737 C CA . ILE A 1 88 ? 30.717 23.238 -33.264 1.00 91.56 88 ILE A CA 1
ATOM 738 C C . ILE A 1 88 ? 31.024 24.478 -34.122 1.00 91.56 88 ILE A C 1
ATOM 740 O O . ILE A 1 88 ? 30.418 25.522 -33.861 1.00 91.56 88 ILE A O 1
ATOM 744 N N . PRO A 1 89 ? 31.88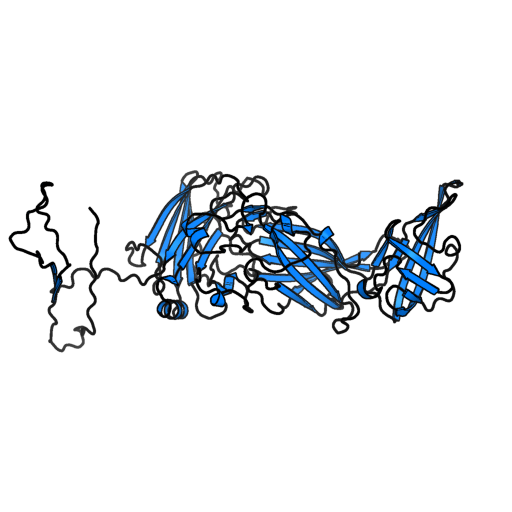9 24.410 -35.161 1.00 93.38 89 PRO A N 1
ATOM 745 C CA . PRO A 1 89 ? 32.176 25.572 -36.004 1.00 93.38 89 PRO A CA 1
ATOM 746 C C . PRO A 1 89 ? 30.964 26.090 -36.787 1.00 93.38 89 PRO A C 1
ATOM 748 O O . PRO A 1 89 ? 30.773 27.301 -36.886 1.00 93.38 89 PRO A O 1
ATOM 751 N N . SER A 1 90 ? 30.148 25.193 -37.351 1.00 93.75 90 SER A N 1
ATOM 752 C CA . SER A 1 90 ? 28.994 25.572 -38.184 1.00 93.75 90 SER A CA 1
ATOM 753 C C . SER A 1 90 ? 27.688 25.749 -37.406 1.00 93.75 90 SER A C 1
ATOM 755 O O . SER A 1 90 ? 26.711 26.221 -37.984 1.00 93.75 90 SER A O 1
ATOM 757 N N . GLN A 1 91 ? 27.664 25.380 -36.120 1.00 94.12 91 GLN A N 1
ATOM 758 C CA . GLN A 1 91 ? 26.466 25.340 -35.272 1.00 94.12 91 GLN A CA 1
ATOM 759 C C . GLN A 1 91 ? 25.299 24.580 -35.921 1.00 94.12 91 GLN A C 1
ATOM 761 O O . GLN A 1 91 ? 24.141 24.988 -35.828 1.00 94.12 91 GLN A O 1
ATOM 766 N N . SER A 1 92 ? 25.604 23.481 -36.612 1.00 95.38 92 SER A N 1
ATOM 767 C CA . SER A 1 92 ? 24.608 22.660 -37.302 1.00 95.38 92 SER A CA 1
ATOM 768 C C . SER A 1 92 ? 24.486 21.281 -36.661 1.00 95.38 92 SER A C 1
ATOM 770 O O . SER A 1 92 ? 25.481 20.687 -36.248 1.00 95.38 92 SER A O 1
ATOM 772 N N . THR A 1 93 ? 23.255 20.772 -36.583 1.00 93.56 93 THR A N 1
ATOM 773 C CA . THR A 1 93 ? 22.957 19.418 -36.102 1.00 93.56 93 THR A CA 1
ATOM 774 C C . THR A 1 93 ? 22.515 18.557 -37.273 1.00 93.56 93 THR A C 1
ATOM 776 O O . THR A 1 93 ? 21.586 18.922 -37.992 1.00 93.56 93 THR A O 1
ATOM 779 N N . THR A 1 94 ? 23.143 17.396 -37.439 1.00 92.88 94 THR A N 1
ATOM 780 C CA . THR A 1 94 ? 22.682 16.358 -38.369 1.00 92.88 94 THR A CA 1
ATOM 781 C C . THR A 1 94 ? 22.272 15.121 -37.583 1.00 92.88 94 THR A C 1
ATOM 783 O O . THR A 1 94 ? 23.047 14.624 -36.766 1.00 92.88 94 THR A O 1
ATOM 786 N N . ALA A 1 95 ? 21.056 14.638 -37.826 1.00 90.50 95 ALA A N 1
ATOM 787 C CA . ALA A 1 95 ? 20.513 13.441 -37.199 1.00 90.50 95 ALA A CA 1
ATOM 788 C C . ALA A 1 95 ? 20.783 12.205 -38.062 1.00 90.50 95 ALA A C 1
ATOM 790 O O . ALA A 1 95 ? 20.586 12.227 -39.279 1.00 90.50 95 ALA A O 1
ATOM 791 N N . TYR A 1 96 ? 21.181 11.120 -37.413 1.00 90.81 96 TYR A N 1
ATOM 792 C CA . TYR A 1 96 ? 21.461 9.837 -38.035 1.00 90.81 96 TYR A CA 1
ATOM 793 C C . TYR A 1 96 ? 20.690 8.739 -37.313 1.00 90.81 96 TYR A C 1
ATOM 795 O O . TYR A 1 96 ? 20.349 8.852 -36.136 1.00 90.81 96 TYR A O 1
ATOM 803 N N . ASN A 1 97 ? 20.392 7.670 -38.041 1.00 88.88 97 ASN A N 1
ATOM 804 C CA . ASN A 1 97 ? 19.831 6.467 -37.459 1.00 88.88 97 ASN A CA 1
ATOM 805 C C . ASN A 1 97 ? 20.305 5.239 -38.221 1.00 88.88 97 ASN A C 1
ATOM 807 O O . ASN A 1 97 ? 20.592 5.300 -39.418 1.00 88.88 97 ASN A O 1
ATOM 811 N N . VAL A 1 98 ? 20.328 4.121 -37.511 1.00 89.44 98 VAL A N 1
ATOM 812 C CA . VAL A 1 98 ? 20.505 2.795 -38.079 1.00 89.44 98 VAL A CA 1
ATOM 813 C C . VAL A 1 98 ? 19.371 1.912 -37.582 1.00 89.44 98 VAL A C 1
ATOM 815 O O . VAL A 1 98 ? 18.976 1.973 -36.418 1.00 89.44 98 VAL A O 1
ATOM 818 N N . THR A 1 99 ? 18.821 1.108 -38.484 1.00 89.69 99 THR A N 1
ATOM 819 C CA . THR A 1 99 ? 17.802 0.109 -38.157 1.00 89.69 99 THR A CA 1
ATOM 820 C C . THR A 1 99 ? 18.322 -1.272 -38.516 1.00 89.69 99 THR A C 1
ATOM 822 O O . THR A 1 99 ? 19.200 -1.413 -39.371 1.00 89.69 99 THR A O 1
ATOM 825 N N . GLY A 1 100 ? 17.823 -2.296 -37.841 1.00 91.88 100 GLY A N 1
ATOM 826 C CA . GLY A 1 100 ? 18.227 -3.668 -38.104 1.00 91.88 100 GLY A CA 1
ATOM 827 C C . GLY A 1 100 ? 17.475 -4.655 -37.232 1.00 91.88 100 GLY A C 1
ATOM 828 O O . GLY A 1 100 ? 16.659 -4.276 -36.395 1.00 91.88 100 GLY A O 1
ATOM 829 N N . THR A 1 101 ? 17.780 -5.929 -37.430 1.00 95.00 101 THR A N 1
ATOM 830 C CA . THR A 1 101 ? 17.297 -7.034 -36.604 1.00 95.00 101 THR A CA 1
ATOM 831 C C . THR A 1 101 ? 18.460 -7.582 -35.789 1.00 95.00 101 THR A C 1
ATOM 833 O O . THR A 1 101 ? 19.554 -7.776 -36.327 1.00 95.00 101 THR A O 1
ATOM 836 N N . ILE A 1 102 ? 18.238 -7.849 -34.505 1.00 95.75 102 ILE A N 1
ATOM 837 C CA . ILE A 1 102 ? 19.241 -8.450 -33.622 1.00 95.75 102 ILE A CA 1
ATOM 838 C C . ILE A 1 102 ? 19.464 -9.911 -34.025 1.00 95.75 102 ILE A C 1
ATOM 840 O O . ILE A 1 102 ? 18.526 -10.701 -34.079 1.00 95.75 102 ILE A O 1
ATOM 844 N N . VAL A 1 103 ? 20.715 -10.287 -34.288 1.00 97.06 103 VAL A N 1
ATOM 845 C CA . VAL A 1 103 ? 21.111 -11.643 -34.710 1.00 97.06 103 VAL A CA 1
ATOM 846 C C . VAL A 1 103 ? 21.687 -12.443 -33.547 1.00 97.06 103 VAL A C 1
ATOM 848 O O . VAL A 1 103 ? 21.460 -13.648 -33.453 1.00 97.06 103 VAL A O 1
ATOM 851 N N . SER A 1 104 ? 22.418 -11.794 -32.642 1.00 96.31 104 SER A N 1
ATOM 852 C CA . SER A 1 104 ? 22.928 -12.440 -31.432 1.00 96.31 104 SER A CA 1
ATOM 853 C C . SER A 1 104 ? 23.172 -11.432 -30.321 1.00 96.31 104 SER A C 1
ATOM 855 O O . SER A 1 104 ? 23.605 -10.315 -30.595 1.00 96.31 104 SER A O 1
ATOM 857 N N . ILE A 1 105 ? 22.988 -11.871 -29.076 1.00 96.38 105 ILE A N 1
ATOM 858 C CA . ILE A 1 105 ? 23.383 -11.130 -27.875 1.00 96.38 105 ILE A CA 1
ATOM 859 C C . ILE A 1 105 ? 24.298 -12.020 -27.029 1.00 96.38 105 ILE A C 1
ATOM 861 O O . ILE A 1 105 ? 23.932 -13.159 -26.713 1.00 96.38 105 ILE A O 1
ATOM 865 N N . GLN A 1 106 ? 25.460 -11.504 -26.641 1.00 95.38 106 GLN A N 1
ATOM 866 C CA . GLN A 1 106 ? 26.417 -12.141 -25.736 1.00 95.38 106 GLN A CA 1
ATOM 867 C C . GLN A 1 106 ? 26.826 -11.133 -24.654 1.00 95.38 106 GLN A C 1
ATOM 869 O O . GLN A 1 106 ? 27.752 -10.352 -24.853 1.00 95.38 106 GLN A O 1
ATOM 874 N N . GLY A 1 107 ? 26.116 -11.130 -23.520 1.00 94.44 107 GLY A N 1
ATOM 875 C CA . GLY A 1 107 ? 26.333 -10.147 -22.458 1.00 94.44 107 GLY A CA 1
ATOM 876 C C . GLY A 1 107 ? 26.137 -8.723 -22.974 1.00 94.44 107 GLY A C 1
ATOM 877 O O . GLY A 1 107 ? 25.102 -8.403 -23.559 1.00 94.44 107 GLY A O 1
ATOM 878 N N . SER A 1 108 ? 27.166 -7.893 -22.818 1.00 96.25 108 SER A N 1
ATOM 879 C CA . SER A 1 108 ? 27.181 -6.500 -23.269 1.00 96.25 108 SER A CA 1
ATOM 880 C C . SER A 1 108 ? 27.311 -6.315 -24.776 1.00 96.25 108 SER A C 1
ATOM 882 O O . SER A 1 108 ? 27.283 -5.181 -25.252 1.00 96.25 108 SER A O 1
ATOM 884 N N . GLU A 1 109 ? 27.428 -7.391 -25.555 1.00 96.69 109 GLU A N 1
ATOM 885 C CA . GLU A 1 109 ? 27.596 -7.322 -27.002 1.00 96.69 109 GLU A CA 1
ATOM 886 C C . GLU A 1 109 ? 26.339 -7.749 -27.758 1.00 96.69 109 GLU A C 1
ATOM 888 O O . GLU A 1 109 ? 25.784 -8.827 -27.534 1.00 96.69 109 GLU A O 1
ATOM 893 N N . MET A 1 110 ? 25.942 -6.930 -28.727 1.00 96.44 110 MET A N 1
ATOM 894 C CA . MET A 1 110 ? 24.823 -7.177 -29.624 1.00 96.44 110 MET A CA 1
ATOM 895 C C . MET A 1 110 ? 25.288 -7.088 -31.080 1.00 96.44 110 MET A C 1
ATOM 897 O O . MET A 1 110 ? 25.895 -6.100 -31.493 1.00 96.44 110 MET A O 1
ATOM 901 N N . LEU A 1 111 ? 24.978 -8.115 -31.875 1.00 95.50 111 LEU A N 1
ATOM 902 C CA . LEU A 1 111 ? 25.192 -8.129 -33.325 1.00 95.50 111 LEU A CA 1
ATOM 903 C C . LEU A 1 111 ? 23.865 -7.951 -34.052 1.00 95.50 111 LEU A C 1
ATOM 905 O O . LEU A 1 111 ? 22.873 -8.598 -33.709 1.00 95.50 111 LEU A O 1
ATOM 909 N N . SER A 1 112 ? 23.864 -7.128 -35.096 1.00 94.88 112 SER A N 1
ATOM 910 C CA . SER A 1 112 ? 22.707 -6.930 -35.974 1.00 94.88 112 SER A CA 1
ATOM 911 C C . SER A 1 112 ? 22.903 -7.551 -37.357 1.00 94.88 112 SER A C 1
ATOM 913 O O . SER A 1 112 ? 24.016 -7.853 -37.767 1.00 94.88 112 SER A O 1
ATOM 915 N N . ASN A 1 113 ? 21.825 -7.736 -38.114 1.00 93.31 113 ASN A N 1
ATOM 916 C CA . ASN A 1 113 ? 21.896 -8.174 -39.513 1.00 93.31 113 ASN A CA 1
ATOM 917 C C . ASN A 1 113 ? 22.279 -7.050 -40.487 1.00 93.31 113 ASN A C 1
ATOM 919 O O . ASN A 1 113 ? 22.355 -7.296 -41.693 1.00 93.31 113 ASN A O 1
ATOM 923 N N . ASN A 1 114 ? 22.470 -5.825 -39.992 1.00 88.06 114 ASN A N 1
ATOM 924 C CA . ASN A 1 114 ? 22.840 -4.713 -40.844 1.00 88.06 114 ASN A CA 1
ATOM 925 C C . ASN A 1 114 ? 24.254 -4.940 -41.401 1.00 88.06 114 ASN A C 1
ATOM 927 O O . ASN A 1 114 ? 25.098 -5.550 -40.755 1.00 88.06 114 ASN A O 1
ATOM 931 N N . THR A 1 115 ? 24.508 -4.501 -42.627 1.00 83.75 115 THR A N 1
ATOM 932 C CA . THR A 1 115 ? 25.809 -4.653 -43.293 1.00 83.75 115 THR A CA 1
ATOM 933 C C . THR A 1 115 ? 26.660 -3.385 -43.220 1.00 83.75 115 THR A C 1
ATOM 935 O O . THR A 1 115 ? 27.781 -3.380 -43.720 1.00 83.75 115 THR A O 1
ATOM 938 N N . THR A 1 116 ? 26.121 -2.302 -42.654 1.00 82.44 116 THR A N 1
ATOM 939 C CA . THR A 1 116 ? 26.821 -1.039 -42.389 1.00 82.44 116 THR A CA 1
ATOM 940 C C . THR A 1 116 ? 26.131 -0.290 -41.247 1.00 82.44 116 THR A C 1
ATOM 942 O O . THR A 1 116 ? 24.905 -0.321 -41.145 1.00 82.44 116 THR A O 1
ATOM 945 N N . LEU A 1 117 ? 26.884 0.448 -40.426 1.00 81.75 117 LEU A N 1
ATOM 946 C CA . LEU A 1 117 ? 26.294 1.346 -39.419 1.00 81.75 117 LEU A CA 1
ATOM 947 C C . LEU A 1 117 ? 25.814 2.688 -40.010 1.00 81.75 117 LEU A C 1
ATOM 949 O O . LEU A 1 117 ? 25.242 3.511 -39.299 1.00 81.75 117 LEU A O 1
ATOM 953 N N . GLY A 1 118 ? 25.982 2.888 -41.323 1.00 76.06 118 GLY A N 1
ATOM 954 C CA . GLY A 1 118 ? 25.529 4.070 -42.051 1.00 76.06 118 GLY A CA 1
ATOM 955 C C . GLY A 1 118 ? 26.492 5.261 -41.972 1.00 76.06 118 GLY A C 1
ATOM 956 O O . GLY A 1 118 ? 27.549 5.224 -41.342 1.00 76.06 118 GLY A O 1
ATOM 957 N N . ALA A 1 119 ? 26.138 6.350 -42.661 1.00 73.06 119 ALA A N 1
ATOM 958 C CA . ALA A 1 119 ? 26.907 7.593 -42.602 1.00 73.06 119 ALA A CA 1
ATOM 959 C C . ALA A 1 119 ? 26.906 8.166 -41.171 1.00 73.06 119 ALA A C 1
ATOM 961 O O . ALA A 1 119 ? 25.932 8.017 -40.441 1.00 73.06 119 ALA A O 1
ATOM 962 N N . GLY A 1 120 ? 27.996 8.822 -40.766 1.00 75.94 120 GLY A N 1
ATOM 963 C CA . GLY A 1 120 ? 28.125 9.423 -39.431 1.00 75.94 120 GLY A CA 1
ATOM 964 C C . GLY A 1 120 ? 28.603 8.468 -38.327 1.00 75.94 120 GLY A C 1
ATOM 965 O O . GLY A 1 120 ? 29.202 8.940 -37.366 1.00 75.94 120 GLY A O 1
ATOM 966 N N . ALA A 1 121 ? 28.456 7.146 -38.486 1.00 76.50 121 ALA A N 1
ATOM 967 C CA . ALA A 1 121 ? 29.005 6.157 -37.546 1.00 76.50 121 ALA A CA 1
ATOM 968 C C . ALA A 1 121 ? 30.547 6.087 -37.570 1.00 76.50 121 ALA A C 1
ATOM 970 O O . ALA A 1 121 ? 31.168 5.594 -36.642 1.00 76.50 121 ALA A O 1
ATOM 971 N N . GLN A 1 122 ? 31.175 6.630 -38.617 1.00 79.25 122 GLN A N 1
ATOM 972 C CA . GLN A 1 122 ? 32.633 6.657 -38.806 1.00 79.25 122 GLN A CA 1
ATOM 973 C C . GLN A 1 122 ? 33.341 7.770 -38.007 1.00 79.25 122 GLN A C 1
ATOM 975 O O . GLN A 1 122 ? 34.567 7.843 -38.009 1.00 79.25 122 GLN A O 1
ATOM 980 N N . VAL A 1 123 ? 32.586 8.675 -37.370 1.00 80.50 123 VAL A N 1
ATOM 981 C CA . VAL A 1 123 ? 33.131 9.861 -36.678 1.00 80.50 123 VAL A CA 1
ATOM 982 C C . VAL A 1 123 ? 33.767 9.501 -35.328 1.00 80.50 123 VAL A C 1
ATOM 984 O O . VAL A 1 123 ? 34.699 10.163 -34.879 1.00 80.50 123 VAL A O 1
ATOM 987 N N . SER A 1 124 ? 33.289 8.439 -34.685 1.00 87.12 124 SER A N 1
ATOM 988 C CA . SER A 1 124 ? 33.797 7.900 -33.422 1.00 87.12 124 SER A CA 1
ATOM 989 C C . SER A 1 124 ? 33.425 6.424 -33.351 1.00 87.12 124 SER A C 1
ATOM 991 O O . SER A 1 124 ? 32.484 6.016 -34.017 1.00 87.12 124 SER A O 1
ATOM 993 N N . SER A 1 125 ? 34.108 5.633 -32.527 1.00 88.62 125 SER A N 1
ATOM 994 C CA . SER A 1 125 ? 33.595 4.322 -32.112 1.00 88.62 125 SER A CA 1
ATOM 995 C C . SER A 1 125 ? 32.794 4.414 -30.809 1.00 88.62 125 SER A C 1
ATOM 997 O O . SER A 1 125 ? 31.994 3.542 -30.531 1.00 88.62 125 SER A O 1
ATOM 999 N N . ILE A 1 126 ? 32.940 5.486 -30.021 1.00 92.56 126 ILE A N 1
ATOM 1000 C CA . ILE A 1 126 ? 32.274 5.666 -28.719 1.00 92.56 126 ILE A CA 1
ATOM 1001 C C . ILE A 1 126 ? 31.211 6.767 -28.811 1.00 92.56 126 ILE A C 1
ATOM 1003 O O . ILE A 1 126 ? 31.499 7.869 -29.287 1.00 92.56 126 ILE A O 1
ATOM 1007 N N . PHE A 1 127 ? 30.007 6.472 -28.321 1.00 94.12 127 PHE A N 1
ATOM 1008 C CA . PHE A 1 127 ? 28.815 7.315 -28.388 1.00 94.12 127 PHE A CA 1
ATOM 1009 C C . PHE A 1 127 ? 28.112 7.383 -27.017 1.00 94.12 127 PHE A C 1
ATOM 1011 O O . PHE A 1 127 ? 27.914 6.343 -26.402 1.00 94.12 127 PHE A O 1
ATOM 1018 N N . PRO A 1 128 ? 27.660 8.554 -26.535 1.00 94.50 128 PRO A N 1
ATOM 1019 C CA . PRO A 1 128 ? 28.021 9.888 -27.003 1.00 94.50 128 PRO A CA 1
ATOM 1020 C C . PRO A 1 128 ? 29.495 10.205 -26.719 1.00 94.50 128 PRO A C 1
ATOM 1022 O O . PRO A 1 128 ? 30.133 9.600 -25.862 1.00 94.50 128 PRO A O 1
ATOM 1025 N N . THR A 1 129 ? 30.031 11.190 -27.434 1.00 94.75 129 THR A N 1
ATOM 1026 C CA . THR A 1 129 ? 31.395 11.688 -27.227 1.00 94.75 129 THR A CA 1
ATOM 1027 C C . THR A 1 129 ? 31.498 13.158 -27.614 1.00 94.75 129 THR A C 1
ATOM 1029 O O . THR A 1 129 ? 30.708 13.662 -28.416 1.00 94.75 129 THR A O 1
ATOM 1032 N N . GLN A 1 130 ? 32.490 13.850 -27.061 1.00 92.12 130 GLN A N 1
ATOM 1033 C CA . GLN A 1 130 ? 32.843 15.206 -27.456 1.00 92.12 130 GLN A CA 1
ATOM 1034 C C . GLN A 1 130 ? 34.237 15.209 -28.083 1.00 92.12 130 GLN A C 1
ATOM 1036 O O . GLN A 1 130 ? 35.229 14.892 -27.429 1.00 92.12 130 GLN A O 1
ATOM 1041 N N . LEU A 1 131 ? 34.293 15.589 -29.356 1.00 90.19 131 LEU A N 1
ATOM 1042 C CA . LEU A 1 131 ? 35.513 15.758 -30.134 1.00 90.19 131 LEU A CA 1
ATOM 1043 C C . LEU A 1 131 ? 35.858 17.254 -30.236 1.00 90.19 131 LEU A C 1
ATOM 1045 O O . LEU A 1 131 ? 35.144 18.114 -29.718 1.00 90.19 131 LEU A O 1
ATOM 1049 N N . GLY A 1 132 ? 36.977 17.574 -30.891 1.00 89.38 132 GLY A N 1
ATOM 1050 C CA . GLY A 1 132 ? 37.439 18.961 -31.031 1.00 89.38 132 GLY A CA 1
ATOM 1051 C C . GLY A 1 132 ? 36.472 19.857 -31.813 1.00 89.38 132 GLY A C 1
ATOM 1052 O O . GLY A 1 132 ? 36.208 20.980 -31.391 1.00 89.38 132 GLY A O 1
ATOM 1053 N N . GLU A 1 133 ? 35.931 19.359 -32.928 1.00 91.62 133 GLU A N 1
ATOM 1054 C CA . GLU A 1 133 ? 35.039 20.124 -33.818 1.00 91.62 133 GLU A CA 1
ATOM 1055 C C . GLU A 1 133 ? 33.592 19.614 -33.822 1.00 91.62 133 GLU A C 1
ATOM 1057 O O . GLU A 1 133 ? 32.694 20.341 -34.243 1.00 91.62 133 GLU A O 1
ATOM 1062 N N . ASP A 1 134 ? 33.346 18.413 -33.297 1.00 92.00 134 ASP A N 1
ATOM 1063 C CA . ASP A 1 134 ? 32.038 17.761 -33.310 1.00 92.00 134 ASP A CA 1
ATOM 1064 C C . ASP A 1 134 ? 31.648 17.265 -31.915 1.00 92.00 134 ASP A C 1
ATOM 1066 O O . ASP A 1 134 ? 32.476 16.807 -31.127 1.00 92.00 134 ASP A O 1
ATOM 1070 N N . LYS A 1 135 ? 30.353 17.309 -31.617 1.00 93.69 135 LYS A N 1
ATOM 1071 C CA . LYS A 1 135 ? 29.756 16.729 -30.416 1.00 93.69 135 LYS A CA 1
ATOM 1072 C C . LYS A 1 135 ? 28.693 15.726 -30.831 1.00 93.69 135 LYS A C 1
ATOM 1074 O O . LYS A 1 135 ? 27.724 16.096 -31.489 1.00 93.69 135 LYS A O 1
ATOM 1079 N N . ILE A 1 136 ? 28.848 14.478 -30.406 1.00 93.94 136 ILE A N 1
ATOM 1080 C CA . ILE A 1 136 ? 27.829 13.450 -30.589 1.00 93.94 136 ILE A CA 1
ATOM 1081 C C . ILE A 1 136 ? 26.921 13.440 -29.360 1.00 93.94 136 ILE A C 1
ATOM 1083 O O . ILE A 1 136 ? 27.400 13.317 -28.233 1.00 93.94 136 ILE A O 1
ATOM 1087 N N . GLN A 1 137 ? 25.618 13.601 -29.568 1.00 92.62 137 GLN A N 1
ATOM 1088 C CA . GLN A 1 137 ? 24.622 13.745 -28.504 1.00 92.62 137 GLN A CA 1
ATOM 1089 C C . GLN A 1 137 ? 23.300 13.059 -28.869 1.00 92.62 137 GLN A C 1
ATOM 1091 O O . GLN A 1 137 ? 23.147 12.569 -29.986 1.00 92.62 137 GLN A O 1
ATOM 1096 N N . ASN A 1 138 ? 22.356 13.033 -27.920 1.00 89.50 138 ASN A N 1
ATOM 1097 C CA . ASN A 1 138 ? 21.027 12.432 -28.085 1.00 89.50 138 ASN A CA 1
ATOM 1098 C C . ASN A 1 138 ? 21.113 10.996 -28.624 1.00 89.50 138 ASN A C 1
ATOM 1100 O O . ASN A 1 138 ? 20.450 10.643 -29.593 1.00 89.50 138 ASN A O 1
ATOM 1104 N N . VAL A 1 139 ? 21.998 10.192 -28.028 1.00 91.44 139 VAL A N 1
ATOM 1105 C CA . VAL A 1 139 ? 22.263 8.820 -28.461 1.00 91.44 139 VAL A CA 1
ATOM 1106 C C . VAL A 1 139 ? 21.323 7.882 -27.720 1.00 91.44 139 VAL A C 1
ATOM 1108 O O . VAL A 1 139 ? 21.345 7.832 -26.491 1.00 91.44 139 VAL A O 1
ATOM 1111 N N . PHE A 1 140 ? 20.535 7.102 -28.450 1.00 91.12 140 PHE A N 1
ATOM 1112 C CA . PHE A 1 140 ? 19.725 6.044 -27.856 1.00 91.12 140 PHE A CA 1
ATOM 1113 C C . PHE A 1 140 ? 19.569 4.857 -28.795 1.00 91.12 140 PHE A C 1
ATOM 1115 O O . PHE A 1 140 ? 19.753 4.960 -30.010 1.00 91.12 140 PHE A O 1
ATOM 1122 N N . ILE A 1 141 ? 19.169 3.734 -28.215 1.00 91.81 141 ILE A N 1
ATOM 1123 C CA . ILE A 1 141 ? 18.745 2.543 -28.937 1.00 91.81 141 ILE A CA 1
ATOM 1124 C C . ILE A 1 141 ? 17.438 2.024 -28.351 1.00 91.81 141 ILE A C 1
ATOM 1126 O O . ILE A 1 141 ? 17.240 2.038 -27.135 1.00 91.81 141 ILE A O 1
ATOM 1130 N N . ALA A 1 142 ? 16.529 1.609 -29.228 1.00 91.44 142 ALA A N 1
ATOM 1131 C CA . ALA A 1 142 ? 15.181 1.213 -28.862 1.00 91.44 142 ALA A CA 1
ATOM 1132 C C . ALA A 1 142 ? 14.687 0.032 -29.701 1.00 91.44 142 ALA A C 1
ATOM 1134 O O . ALA A 1 142 ? 14.994 -0.050 -30.891 1.00 91.44 142 ALA A O 1
ATOM 1135 N N . ALA A 1 143 ? 13.861 -0.824 -29.105 1.00 90.62 143 ALA A N 1
ATOM 1136 C CA . ALA A 1 143 ? 13.045 -1.811 -29.804 1.00 90.62 143 ALA A CA 1
ATOM 1137 C C . ALA A 1 143 ? 11.571 -1.623 -29.415 1.00 90.62 143 ALA A C 1
ATOM 1139 O O . ALA A 1 143 ? 11.251 -1.367 -28.252 1.00 90.62 143 ALA A O 1
ATOM 1140 N N . ASP A 1 144 ? 10.663 -1.728 -30.389 1.00 88.38 144 ASP A N 1
ATOM 1141 C CA . ASP A 1 144 ? 9.226 -1.624 -30.122 1.00 88.38 144 ASP A CA 1
ATOM 1142 C C . ASP A 1 144 ? 8.715 -2.932 -29.516 1.00 88.38 144 ASP A C 1
ATOM 1144 O O . ASP A 1 144 ? 8.345 -3.872 -30.224 1.00 88.38 144 ASP A O 1
ATOM 1148 N N . LYS A 1 145 ? 8.762 -3.003 -28.184 1.00 87.81 145 LYS A N 1
ATOM 1149 C CA . LYS A 1 145 ? 8.438 -4.214 -27.440 1.00 87.81 145 LYS A CA 1
ATOM 1150 C C . LYS A 1 145 ? 7.550 -3.902 -26.250 1.00 87.81 145 LYS A C 1
ATOM 1152 O O . LYS A 1 145 ? 7.962 -3.269 -25.277 1.00 87.81 145 LYS A O 1
ATOM 1157 N N . ARG A 1 146 ? 6.307 -4.366 -26.337 1.00 90.62 146 ARG A N 1
ATOM 1158 C CA . ARG A 1 146 ? 5.341 -4.275 -25.247 1.00 90.62 146 ARG A CA 1
ATOM 1159 C C . ARG A 1 146 ? 5.563 -5.428 -24.264 1.00 90.62 146 ARG A C 1
ATOM 1161 O O . ARG A 1 146 ? 5.690 -6.560 -24.723 1.00 90.62 146 ARG A O 1
ATOM 1168 N N . PRO A 1 147 ? 5.574 -5.183 -22.942 1.00 94.12 147 PRO A N 1
ATOM 1169 C CA . PRO A 1 147 ? 5.669 -6.266 -21.972 1.00 94.12 147 PRO A CA 1
ATOM 1170 C C . PRO A 1 147 ? 4.406 -7.132 -21.983 1.00 94.12 147 PRO A C 1
ATOM 1172 O O . PRO A 1 147 ? 3.295 -6.614 -22.123 1.00 94.12 147 PRO A O 1
ATOM 1175 N N . ASP A 1 148 ? 4.587 -8.436 -21.806 1.00 95.31 148 ASP A N 1
ATOM 1176 C CA . ASP A 1 148 ? 3.510 -9.416 -21.686 1.00 95.31 148 ASP A CA 1
ATOM 1177 C C . ASP A 1 148 ? 3.158 -9.712 -20.225 1.00 95.31 148 ASP A C 1
ATOM 1179 O O . ASP A 1 148 ? 1.990 -9.900 -19.894 1.00 95.31 148 ASP A O 1
ATOM 1183 N N . SER A 1 149 ? 4.138 -9.654 -19.324 1.00 96.38 149 SER A N 1
ATOM 1184 C CA . SER A 1 149 ? 3.896 -9.718 -17.884 1.00 96.38 149 SER A CA 1
ATOM 1185 C C . SER A 1 149 ? 4.710 -8.681 -17.115 1.00 96.38 149 SER A C 1
ATOM 1187 O O . SER A 1 149 ? 5.695 -8.127 -17.611 1.00 96.38 149 SER A O 1
ATOM 1189 N N . LEU A 1 150 ? 4.263 -8.379 -15.898 1.00 96.81 150 LEU A N 1
ATOM 1190 C CA . LEU A 1 150 ? 4.935 -7.474 -14.976 1.00 96.81 150 LEU A CA 1
ATOM 1191 C C . LEU A 1 150 ? 4.896 -8.061 -13.571 1.00 96.81 150 LEU A C 1
ATOM 1193 O O . LEU A 1 150 ? 3.829 -8.353 -13.034 1.00 96.81 150 LEU A O 1
ATOM 1197 N N . PHE A 1 151 ? 6.078 -8.199 -12.991 1.00 97.00 151 PHE A N 1
ATOM 1198 C CA . PHE A 1 151 ? 6.311 -8.502 -11.595 1.00 97.00 151 PHE A CA 1
ATOM 1199 C C . PHE A 1 151 ? 6.462 -7.199 -10.809 1.00 97.00 151 PHE A C 1
ATOM 1201 O O . PHE A 1 151 ? 7.155 -6.271 -11.235 1.00 97.00 151 PHE A O 1
ATOM 1208 N N . PHE A 1 152 ? 5.793 -7.133 -9.665 1.00 97.38 152 PHE A N 1
ATOM 1209 C CA . PHE A 1 152 ? 5.758 -5.966 -8.802 1.00 97.38 152 PHE A CA 1
ATOM 1210 C C . PHE A 1 152 ? 5.996 -6.392 -7.355 1.00 97.38 152 PHE A C 1
ATOM 1212 O O . PHE A 1 152 ? 5.276 -7.235 -6.826 1.00 97.38 152 PHE A O 1
ATOM 1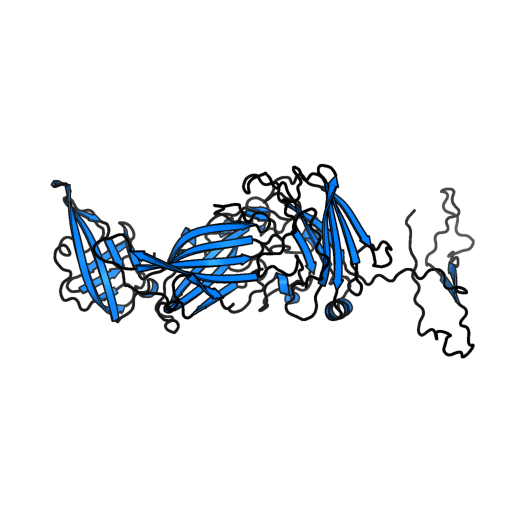219 N N . ARG A 1 153 ? 6.989 -5.785 -6.713 1.00 97.12 153 ARG A N 1
ATOM 1220 C CA . ARG A 1 153 ? 7.301 -5.970 -5.296 1.00 97.12 153 ARG A CA 1
ATOM 1221 C C . ARG A 1 153 ? 7.216 -4.629 -4.592 1.00 97.12 153 ARG A C 1
ATOM 1223 O O . ARG A 1 153 ? 7.830 -3.663 -5.041 1.00 97.12 153 ARG A O 1
ATOM 1230 N N . TYR A 1 154 ? 6.500 -4.592 -3.477 1.00 96.19 154 TYR A N 1
ATOM 1231 C CA . TYR A 1 154 ? 6.339 -3.403 -2.642 1.00 96.19 154 TYR A CA 1
ATOM 1232 C C . TYR A 1 154 ? 6.805 -3.693 -1.222 1.00 96.19 154 TYR A C 1
ATOM 1234 O O . TYR A 1 154 ? 6.526 -4.768 -0.694 1.00 96.19 154 TYR A O 1
ATOM 1242 N N . GLY A 1 155 ? 7.498 -2.737 -0.606 1.00 95.00 155 GLY A N 1
ATOM 1243 C CA . GLY A 1 155 ? 7.965 -2.871 0.768 1.00 95.00 155 GLY A CA 1
ATOM 1244 C C . GLY A 1 155 ? 8.001 -1.536 1.498 1.00 95.00 155 GLY A C 1
ATOM 1245 O O . GLY A 1 155 ? 8.294 -0.494 0.905 1.00 95.00 155 GLY A O 1
ATOM 1246 N N . HIS A 1 156 ? 7.709 -1.594 2.796 1.00 94.12 156 HIS A N 1
ATOM 1247 C CA . HIS A 1 156 ? 7.999 -0.526 3.748 1.00 94.12 156 HIS A CA 1
ATOM 1248 C C . HIS A 1 156 ? 9.355 -0.758 4.404 1.00 94.12 156 HIS A C 1
ATOM 1250 O O . HIS A 1 156 ? 9.748 -1.900 4.632 1.00 94.12 156 HIS A O 1
ATOM 1256 N N . MET A 1 157 ? 10.061 0.328 4.696 1.00 93.19 157 MET A N 1
ATOM 1257 C CA . MET A 1 157 ? 11.417 0.305 5.243 1.00 93.19 157 MET A CA 1
ATOM 1258 C C . MET A 1 157 ? 11.699 1.577 6.036 1.00 93.19 157 MET A C 1
ATOM 1260 O O . MET A 1 157 ? 10.975 2.563 5.893 1.00 93.19 157 MET A O 1
ATOM 1264 N N . LYS A 1 158 ? 12.751 1.565 6.854 1.00 93.69 158 LYS A N 1
ATOM 1265 C CA . LYS A 1 158 ? 13.203 2.767 7.565 1.00 93.69 158 LYS A CA 1
ATOM 1266 C C . LYS A 1 158 ? 13.749 3.796 6.564 1.00 93.69 158 LYS A C 1
ATOM 1268 O O . LYS A 1 158 ? 14.321 3.404 5.542 1.00 93.69 158 LYS A O 1
ATOM 1273 N N . ASN A 1 159 ? 13.643 5.101 6.842 1.00 93.50 159 ASN A N 1
ATOM 1274 C CA . ASN A 1 159 ? 14.240 6.140 5.980 1.00 93.50 159 ASN A CA 1
ATOM 1275 C C . ASN A 1 159 ? 15.743 5.908 5.778 1.00 93.50 159 ASN A C 1
ATOM 1277 O O . ASN A 1 159 ? 16.246 6.069 4.665 1.00 93.50 159 ASN A O 1
ATOM 1281 N N . SER A 1 160 ? 16.456 5.475 6.823 1.00 92.88 160 SER A N 1
ATOM 1282 C CA . SER A 1 160 ? 17.893 5.182 6.758 1.00 92.88 160 SER A CA 1
ATOM 1283 C C . SER A 1 160 ? 18.245 4.058 5.769 1.00 92.88 160 SER A C 1
ATOM 1285 O O . SER A 1 160 ? 19.366 4.004 5.258 1.00 92.88 160 SER A O 1
ATOM 1287 N N . GLU A 1 161 ? 17.280 3.197 5.438 1.00 92.62 161 GLU A N 1
ATOM 1288 C CA . GLU A 1 161 ? 17.440 2.018 4.587 1.00 92.62 161 GLU A CA 1
ATOM 1289 C C . GLU A 1 161 ? 16.859 2.203 3.177 1.00 92.62 161 GLU A C 1
ATOM 1291 O O . GLU A 1 161 ? 16.931 1.287 2.357 1.00 92.62 161 GLU A O 1
ATOM 1296 N N . ILE A 1 162 ? 16.334 3.387 2.836 1.00 90.00 162 ILE A N 1
ATOM 1297 C CA . ILE A 1 162 ? 15.593 3.619 1.581 1.00 90.00 162 ILE A CA 1
ATOM 1298 C C . ILE A 1 162 ? 16.404 3.329 0.301 1.00 90.00 162 ILE A C 1
ATOM 1300 O O . ILE A 1 162 ? 15.840 3.060 -0.761 1.00 90.00 162 ILE A O 1
ATOM 1304 N N . ARG A 1 163 ? 17.741 3.337 0.411 1.00 88.06 163 ARG A N 1
ATOM 1305 C CA . ARG A 1 163 ? 18.708 3.033 -0.664 1.00 88.06 163 ARG A CA 1
ATOM 1306 C C . ARG A 1 163 ? 19.394 1.669 -0.524 1.00 88.06 163 ARG A C 1
ATOM 1308 O O . ARG A 1 163 ? 20.297 1.355 -1.291 1.00 88.06 163 ARG A O 1
ATOM 1315 N N . ALA A 1 164 ? 19.009 0.849 0.453 1.00 82.19 164 ALA A N 1
ATOM 1316 C CA . ALA A 1 164 ? 19.645 -0.443 0.722 1.00 82.19 164 ALA A CA 1
ATOM 1317 C C . ALA A 1 164 ? 19.243 -1.550 -0.276 1.00 82.19 164 ALA A C 1
ATOM 1319 O O . ALA A 1 164 ? 19.728 -2.675 -0.168 1.00 82.19 164 ALA A O 1
ATOM 1320 N N . ASN A 1 165 ? 18.356 -1.260 -1.239 1.00 82.75 165 ASN A N 1
ATOM 1321 C CA . ASN A 1 165 ? 17.818 -2.208 -2.228 1.00 82.75 165 ASN A CA 1
ATOM 1322 C C . ASN A 1 165 ? 17.182 -3.478 -1.622 1.00 82.75 165 ASN A C 1
ATOM 1324 O O . ASN A 1 165 ? 17.042 -4.497 -2.300 1.00 82.75 165 ASN A O 1
ATOM 1328 N N . ASN A 1 166 ? 16.769 -3.434 -0.352 1.00 89.12 166 ASN A N 1
ATOM 1329 C CA . ASN A 1 166 ? 16.177 -4.564 0.354 1.00 89.12 166 ASN A CA 1
ATOM 1330 C C . ASN A 1 166 ? 14.718 -4.283 0.730 1.00 89.12 166 ASN A C 1
ATOM 1332 O O . ASN A 1 166 ? 14.450 -3.663 1.747 1.00 89.12 166 ASN A O 1
ATOM 1336 N N . LEU A 1 167 ? 13.775 -4.786 -0.065 1.00 93.50 167 LEU A N 1
ATOM 1337 C CA . LEU A 1 167 ? 12.331 -4.606 0.156 1.00 93.50 167 LEU A CA 1
ATOM 1338 C C . LEU A 1 167 ? 11.710 -5.686 1.065 1.00 93.50 167 LEU A C 1
ATOM 1340 O O . LEU A 1 167 ? 10.557 -6.068 0.863 1.00 93.50 167 LEU A O 1
ATOM 1344 N N . ARG A 1 168 ? 12.480 -6.258 1.998 1.00 94.88 168 ARG A N 1
ATOM 1345 C CA . ARG A 1 168 ? 11.936 -7.215 2.974 1.00 94.88 168 ARG A CA 1
ATOM 1346 C C . ARG A 1 168 ? 11.067 -6.480 3.983 1.00 94.88 168 ARG A C 1
ATOM 1348 O O . ARG A 1 168 ? 11.413 -5.388 4.412 1.00 94.88 168 ARG A O 1
ATOM 1355 N N . SER A 1 169 ? 9.969 -7.112 4.373 1.00 94.50 169 SER A N 1
ATOM 1356 C CA . SER A 1 169 ? 9.073 -6.578 5.388 1.00 94.50 169 SER A CA 1
ATOM 1357 C C . SER A 1 169 ? 9.769 -6.409 6.738 1.00 94.50 169 SER A C 1
ATOM 1359 O O . SER A 1 169 ? 10.491 -7.300 7.187 1.00 94.50 169 SER A O 1
ATOM 1361 N N . LEU A 1 170 ? 9.463 -5.301 7.414 1.00 93.69 170 LEU A N 1
ATOM 1362 C CA . LEU A 1 170 ? 9.821 -5.061 8.814 1.00 93.69 170 LEU A CA 1
ATOM 1363 C C . LEU A 1 170 ? 9.040 -5.954 9.798 1.00 93.69 170 LEU A C 1
ATOM 1365 O O . LEU A 1 170 ? 9.462 -6.107 10.937 1.00 93.69 170 LEU A O 1
ATOM 1369 N N . ILE A 1 171 ? 7.921 -6.549 9.372 1.00 93.44 171 ILE A N 1
ATOM 1370 C CA . ILE A 1 171 ? 7.054 -7.389 10.213 1.00 93.44 171 ILE A CA 1
ATOM 1371 C C . ILE A 1 171 ? 7.627 -8.806 10.333 1.00 93.44 171 ILE A C 1
ATOM 1373 O O . ILE A 1 171 ? 7.710 -9.361 11.428 1.00 93.44 171 ILE A O 1
ATOM 1377 N N . ASP A 1 172 ? 8.012 -9.412 9.207 1.00 93.31 172 ASP A N 1
ATOM 1378 C CA . ASP A 1 172 ? 8.395 -10.830 9.167 1.00 93.31 172 ASP A CA 1
ATOM 1379 C C . ASP A 1 172 ? 9.567 -11.173 8.234 1.00 93.31 172 ASP A C 1
ATOM 1381 O O . ASP A 1 172 ? 9.907 -12.345 8.061 1.00 93.31 172 ASP A O 1
ATOM 1385 N N . GLY A 1 173 ? 10.195 -10.176 7.604 1.00 94.38 173 GLY A N 1
ATOM 1386 C CA . GLY A 1 173 ? 11.326 -10.380 6.698 1.00 94.38 173 GLY A CA 1
ATOM 1387 C C . GLY A 1 173 ? 10.981 -11.034 5.352 1.00 94.38 173 GLY A C 1
ATOM 1388 O O . GLY A 1 173 ? 11.903 -11.335 4.577 1.00 94.38 173 GLY A O 1
ATOM 1389 N N . THR A 1 174 ? 9.697 -11.266 5.051 1.00 95.69 174 THR A N 1
ATOM 1390 C CA . THR A 1 174 ? 9.232 -11.791 3.757 1.00 95.69 174 THR A CA 1
ATOM 1391 C C . THR A 1 174 ? 9.137 -10.690 2.696 1.00 95.69 174 THR A C 1
ATOM 1393 O O . THR A 1 174 ? 9.208 -9.499 2.999 1.00 95.69 174 THR A O 1
ATOM 1396 N N . TYR A 1 175 ? 9.019 -11.082 1.425 1.00 96.38 175 TYR A N 1
ATOM 1397 C CA . TYR A 1 175 ? 8.737 -10.164 0.318 1.00 96.38 175 TYR A CA 1
ATOM 1398 C C . TYR A 1 175 ? 7.250 -10.193 -0.011 1.00 96.38 175 TYR A C 1
ATOM 1400 O O . TYR A 1 175 ? 6.662 -11.269 -0.045 1.00 96.38 175 TYR A O 1
ATOM 1408 N N . THR A 1 176 ? 6.667 -9.028 -0.294 1.00 96.94 176 THR A N 1
ATOM 1409 C CA . THR A 1 176 ? 5.281 -8.922 -0.767 1.00 96.94 176 THR A CA 1
ATOM 1410 C C . THR A 1 176 ? 5.269 -8.723 -2.279 1.00 96.94 176 THR A C 1
ATOM 1412 O O . THR A 1 176 ? 5.504 -7.620 -2.783 1.00 96.94 176 THR A O 1
ATOM 1415 N N . ASP A 1 177 ? 5.027 -9.828 -2.984 1.00 97.44 177 ASP A N 1
ATOM 1416 C CA . ASP A 1 177 ? 5.215 -9.951 -4.428 1.00 97.44 177 ASP A CA 1
ATOM 1417 C C . ASP A 1 177 ? 3.901 -10.150 -5.178 1.00 97.44 177 ASP A C 1
ATOM 1419 O O . ASP A 1 177 ? 2.962 -10.778 -4.684 1.00 97.44 177 ASP A O 1
ATOM 1423 N N . PHE A 1 178 ? 3.867 -9.649 -6.409 1.00 97.94 178 PHE A N 1
ATOM 1424 C CA . PHE A 1 178 ? 2.707 -9.654 -7.287 1.00 97.94 178 PHE A CA 1
ATOM 1425 C C . PHE A 1 178 ? 3.112 -9.886 -8.743 1.00 97.94 178 PHE A C 1
ATOM 1427 O O . PHE A 1 178 ? 4.164 -9.422 -9.181 1.00 97.94 178 PHE A O 1
ATOM 1434 N N . ILE A 1 179 ? 2.243 -10.527 -9.526 1.00 97.56 179 ILE A N 1
ATOM 1435 C CA . ILE A 1 179 ? 2.400 -10.650 -10.980 1.00 97.56 179 ILE A CA 1
ATOM 1436 C C . ILE A 1 179 ? 1.105 -10.329 -11.724 1.00 97.56 179 ILE A C 1
ATOM 1438 O O . ILE A 1 179 ? 0.012 -10.696 -11.298 1.00 97.56 179 ILE A O 1
ATOM 1442 N N . ALA A 1 180 ? 1.227 -9.622 -12.841 1.00 97.31 180 ALA A N 1
ATOM 1443 C CA . ALA A 1 180 ? 0.157 -9.435 -13.810 1.00 97.31 180 ALA A CA 1
ATOM 1444 C C . ALA A 1 180 ? 0.614 -9.963 -15.172 1.00 97.31 180 ALA A C 1
ATOM 1446 O O . ALA A 1 180 ? 1.749 -9.729 -15.582 1.00 97.31 180 ALA A O 1
ATOM 1447 N N . GLU A 1 181 ? -0.275 -10.665 -15.868 1.00 96.06 181 GLU A N 1
ATOM 1448 C CA . GLU A 1 181 ? 0.017 -11.392 -17.108 1.00 96.06 181 GLU A CA 1
ATOM 1449 C C . GLU A 1 181 ? -0.927 -10.949 -18.235 1.00 96.06 181 GLU A C 1
ATOM 1451 O O . GLU A 1 181 ? -1.973 -10.343 -17.985 1.00 96.06 181 GLU A O 1
ATOM 1456 N N . GLY A 1 182 ? -0.558 -11.230 -19.488 1.00 95.06 182 GLY A N 1
ATOM 1457 C CA . GLY A 1 182 ? -1.340 -10.859 -20.672 1.00 95.06 182 GLY A CA 1
ATOM 1458 C C . GLY A 1 182 ? -1.388 -9.352 -20.954 1.00 95.06 182 GLY A C 1
ATOM 1459 O O . GLY A 1 182 ? -2.281 -8.880 -21.666 1.00 95.06 182 GLY A O 1
ATOM 1460 N N . LEU A 1 183 ? -0.435 -8.581 -20.420 1.00 95.38 183 LEU A N 1
ATOM 1461 C CA . LEU A 1 183 ? -0.377 -7.119 -20.527 1.00 95.38 183 LEU A CA 1
ATOM 1462 C C . LEU A 1 183 ? -0.228 -6.631 -21.970 1.00 95.38 183 LEU A C 1
ATOM 1464 O O . LEU A 1 183 ? -0.707 -5.541 -22.301 1.00 95.38 183 LEU A O 1
ATOM 1468 N N . SER A 1 184 ? 0.386 -7.446 -22.829 1.00 92.88 184 SER A N 1
ATOM 1469 C CA . SER A 1 184 ? 0.616 -7.164 -24.248 1.00 92.88 184 SER A CA 1
ATOM 1470 C C . SER A 1 184 ? -0.694 -7.030 -25.038 1.00 92.88 184 SER A C 1
ATOM 1472 O O . SER A 1 184 ? -0.781 -6.242 -25.983 1.00 92.88 184 SER A O 1
ATOM 1474 N N . SER A 1 185 ? -1.737 -7.741 -24.598 1.00 93.12 185 SER A N 1
ATOM 1475 C CA . SER A 1 185 ? -3.048 -7.820 -25.249 1.00 93.12 185 SER A CA 1
ATOM 1476 C C . SER A 1 185 ? -4.062 -6.780 -24.757 1.00 93.12 185 SER A C 1
ATOM 1478 O O . SER A 1 185 ? -5.134 -6.630 -25.345 1.00 93.12 185 SER A O 1
ATOM 1480 N N . LEU A 1 186 ? -3.738 -6.036 -23.692 1.00 95.12 186 LEU A N 1
ATOM 1481 C CA . LEU A 1 186 ? -4.678 -5.097 -23.084 1.00 95.12 186 LEU A CA 1
ATOM 1482 C C . LEU A 1 186 ? -4.987 -3.917 -24.007 1.00 95.12 186 LEU A C 1
ATOM 1484 O O . LEU A 1 186 ? -4.086 -3.286 -24.571 1.00 95.12 186 LEU A O 1
ATOM 1488 N N . THR A 1 187 ? -6.267 -3.563 -24.093 1.00 95.38 187 THR A N 1
ATOM 1489 C CA . THR A 1 187 ? -6.701 -2.307 -24.711 1.00 95.38 187 THR A CA 1
ATOM 1490 C C . THR A 1 187 ? -6.506 -1.135 -23.749 1.00 95.38 187 THR A C 1
ATOM 1492 O O . THR A 1 187 ? -6.381 -1.321 -22.538 1.00 95.38 187 THR A O 1
ATOM 1495 N N . ILE A 1 188 ? -6.437 0.091 -24.275 1.00 96.12 188 ILE A N 1
ATOM 1496 C CA . ILE A 1 188 ? -6.277 1.290 -23.440 1.00 96.12 188 ILE A CA 1
ATOM 1497 C C . ILE A 1 188 ? -7.471 1.402 -22.483 1.00 96.12 188 ILE A C 1
ATOM 1499 O O . ILE A 1 188 ? -8.621 1.327 -22.907 1.00 96.12 188 ILE A O 1
ATOM 1503 N N . GLY A 1 189 ? -7.187 1.588 -21.195 1.00 95.50 189 GLY A N 1
ATOM 1504 C CA . GLY A 1 189 ? -8.175 1.650 -20.120 1.00 95.50 189 GLY A CA 1
ATOM 1505 C C . GLY A 1 189 ? -8.573 0.290 -19.538 1.00 95.50 189 GLY A C 1
ATOM 1506 O O . GLY A 1 189 ? -9.313 0.262 -18.558 1.00 95.50 189 GLY A O 1
ATOM 1507 N N . SER A 1 190 ? -8.086 -0.829 -20.087 1.00 95.50 190 SER A N 1
ATOM 1508 C CA . SER A 1 190 ? -8.312 -2.152 -19.497 1.00 95.50 190 SER A CA 1
ATOM 1509 C C . SER A 1 190 ? -7.558 -2.295 -18.178 1.00 95.50 190 SER A C 1
ATOM 1511 O O . SER A 1 190 ? -6.348 -2.063 -18.127 1.00 95.50 190 SER A O 1
ATOM 1513 N N . LEU A 1 191 ? -8.285 -2.712 -17.141 1.00 94.75 191 LEU A N 1
ATOM 1514 C CA . LEU A 1 191 ? -7.774 -2.982 -15.801 1.00 94.75 191 LEU A CA 1
ATOM 1515 C C . LEU A 1 191 ? -7.610 -4.490 -15.593 1.00 94.75 191 LEU A C 1
ATOM 1517 O O . LEU A 1 191 ? -8.504 -5.265 -15.932 1.00 94.75 191 LEU A O 1
ATOM 1521 N N . VAL A 1 192 ? -6.489 -4.882 -14.994 1.00 96.88 192 VAL A N 1
ATOM 1522 C CA . VAL A 1 192 ? -6.187 -6.249 -14.558 1.00 96.88 192 VAL A CA 1
ATOM 1523 C C . VAL A 1 192 ? -5.789 -6.214 -13.085 1.00 96.88 192 VAL A C 1
ATOM 1525 O O . VAL A 1 192 ? -5.114 -5.285 -12.638 1.00 96.88 192 VAL A O 1
ATOM 1528 N N . ASN A 1 193 ? -6.221 -7.213 -12.319 1.00 96.88 193 ASN A N 1
ATOM 1529 C CA . ASN A 1 193 ? -5.764 -7.391 -10.945 1.00 96.88 193 ASN A CA 1
ATOM 1530 C C . ASN A 1 193 ? -4.415 -8.105 -10.954 1.00 96.88 193 ASN A C 1
ATOM 1532 O O . ASN A 1 193 ? -4.220 -9.054 -11.712 1.00 96.88 193 ASN A O 1
ATOM 1536 N N . PHE A 1 194 ? -3.506 -7.676 -10.089 1.00 97.81 194 PHE A N 1
ATOM 1537 C CA . PHE A 1 194 ? -2.326 -8.480 -9.821 1.00 97.81 194 PHE A CA 1
ATOM 1538 C C . PHE A 1 194 ? -2.718 -9.762 -9.080 1.00 97.81 194 PHE A C 1
ATOM 1540 O O . PHE A 1 194 ? -3.629 -9.767 -8.252 1.00 97.81 194 PHE A O 1
ATOM 1547 N N . THR A 1 195 ? -1.990 -10.837 -9.354 1.00 97.56 195 THR A N 1
ATOM 1548 C CA . THR A 1 195 ? -2.037 -12.077 -8.581 1.00 97.56 195 THR A CA 1
ATOM 1549 C C . THR A 1 195 ? -0.926 -12.033 -7.530 1.00 97.56 195 THR A C 1
ATOM 1551 O O . THR A 1 195 ? 0.226 -11.807 -7.911 1.00 97.56 195 THR A O 1
ATOM 1554 N N . PRO A 1 196 ? -1.223 -12.208 -6.230 1.00 96.94 196 PRO A N 1
ATOM 1555 C CA . PRO A 1 196 ? -0.193 -12.276 -5.196 1.00 96.94 196 PRO A CA 1
ATOM 1556 C C . PRO A 1 196 ? 0.681 -13.523 -5.379 1.00 96.94 196 PRO A C 1
ATOM 1558 O O . PRO A 1 196 ? 0.194 -14.587 -5.765 1.00 96.94 196 PRO A O 1
ATOM 1561 N N . LEU A 1 197 ? 1.974 -13.393 -5.093 1.00 96.12 197 LEU A N 1
ATOM 1562 C CA . LEU A 1 197 ? 2.958 -14.468 -5.158 1.00 96.12 197 LEU A CA 1
ATOM 1563 C C . LEU A 1 197 ? 3.600 -14.690 -3.788 1.00 96.12 197 LEU A C 1
ATOM 1565 O O . LEU A 1 197 ? 4.049 -13.750 -3.139 1.00 96.12 197 LEU A O 1
ATOM 1569 N N . GLY A 1 198 ? 3.699 -15.951 -3.371 1.00 95.56 198 GLY A N 1
ATOM 1570 C CA . GLY A 1 198 ? 4.347 -16.310 -2.110 1.00 95.56 198 GLY A CA 1
ATOM 1571 C C . GLY A 1 198 ? 3.616 -15.768 -0.878 1.00 95.56 198 GLY A C 1
ATOM 1572 O O . GLY A 1 198 ? 2.389 -15.727 -0.841 1.00 95.56 198 GLY A O 1
ATOM 1573 N N . LYS A 1 199 ? 4.389 -15.392 0.147 1.00 96.75 199 LYS A N 1
ATOM 1574 C CA . LYS A 1 199 ? 3.873 -14.889 1.428 1.00 96.75 199 LYS A CA 1
ATOM 1575 C C . LYS A 1 199 ? 3.435 -13.433 1.307 1.00 96.75 199 LYS A C 1
ATOM 1577 O O . LYS A 1 199 ? 4.055 -12.664 0.585 1.00 96.75 199 LYS A O 1
ATOM 1582 N N . GLN A 1 200 ? 2.371 -13.064 2.013 1.00 97.00 200 GLN A N 1
ATOM 1583 C CA . GLN A 1 200 ? 1.794 -11.713 1.977 1.00 97.00 200 GLN A CA 1
ATOM 1584 C C . GLN A 1 200 ? 1.682 -11.084 3.372 1.00 97.00 200 GLN A C 1
ATOM 1586 O O . GLN A 1 200 ? 1.403 -9.894 3.485 1.00 97.00 200 GLN A O 1
ATOM 1591 N N . SER A 1 201 ? 1.954 -11.846 4.434 1.00 96.06 201 SER A N 1
ATOM 1592 C CA . SER A 1 201 ? 1.960 -11.391 5.833 1.00 96.06 201 SER A CA 1
ATOM 1593 C C . SER A 1 201 ? 2.878 -10.208 6.120 1.00 96.06 201 SER A C 1
ATOM 1595 O O . SER A 1 201 ? 2.670 -9.506 7.103 1.00 96.06 201 SER A O 1
ATOM 1597 N N . GLY A 1 202 ? 3.874 -9.966 5.269 1.00 94.12 202 GLY A N 1
ATOM 1598 C CA . GLY A 1 202 ? 4.798 -8.856 5.435 1.00 94.12 202 GLY A CA 1
ATOM 1599 C C . GLY A 1 202 ? 4.165 -7.470 5.265 1.00 94.12 202 GLY A C 1
ATOM 1600 O O . GLY A 1 202 ? 4.781 -6.482 5.657 1.00 94.12 202 GLY A O 1
ATOM 1601 N N . MET A 1 203 ? 2.967 -7.357 4.687 1.00 95.75 203 MET A N 1
ATOM 1602 C CA . MET A 1 203 ? 2.321 -6.069 4.426 1.00 95.75 203 MET A CA 1
ATOM 1603 C C . MET A 1 203 ? 0.797 -6.171 4.540 1.00 95.75 203 MET A C 1
ATOM 1605 O O . MET A 1 203 ? 0.195 -7.223 4.324 1.00 95.75 203 MET A O 1
ATOM 1609 N N . SER A 1 204 ? 0.140 -5.039 4.789 1.00 96.88 204 SER A N 1
ATOM 1610 C CA . SER A 1 204 ? -1.316 -4.928 4.663 1.00 96.88 204 SER A CA 1
ATOM 1611 C C . SER A 1 204 ? -1.689 -4.334 3.316 1.00 96.88 204 SER A C 1
ATOM 1613 O O . SER A 1 204 ? -1.917 -3.131 3.211 1.00 96.88 204 SER A O 1
ATOM 1615 N N . ILE A 1 205 ? -1.745 -5.168 2.277 1.00 97.12 205 ILE A N 1
ATOM 1616 C CA . ILE A 1 205 ? -2.215 -4.773 0.942 1.00 97.12 205 ILE A CA 1
ATOM 1617 C C . ILE A 1 205 ? -3.593 -5.386 0.713 1.00 97.12 205 ILE A C 1
ATOM 1619 O O . ILE A 1 205 ? -3.750 -6.604 0.690 1.00 97.12 205 ILE A O 1
ATOM 1623 N N . ALA A 1 206 ? -4.598 -4.531 0.547 1.00 96.62 206 ALA A N 1
ATOM 1624 C CA . ALA A 1 206 ? -5.969 -4.955 0.286 1.00 96.62 206 ALA A CA 1
ATOM 1625 C C . ALA A 1 206 ? -6.232 -5.164 -1.207 1.00 96.62 206 ALA A C 1
ATOM 1627 O O . ALA A 1 206 ? -6.997 -6.038 -1.600 1.00 96.62 206 ALA A O 1
ATOM 1628 N N . ARG A 1 207 ? -5.602 -4.346 -2.057 1.00 95.50 207 ARG A N 1
ATOM 1629 C CA . ARG A 1 207 ? -5.850 -4.368 -3.498 1.00 95.50 207 ARG A CA 1
ATOM 1630 C C . ARG A 1 207 ? -4.629 -3.908 -4.276 1.00 95.50 207 ARG A C 1
ATOM 1632 O O . ARG A 1 207 ? -4.028 -2.896 -3.930 1.00 95.50 207 ARG A O 1
ATOM 1639 N N . SER A 1 208 ? -4.333 -4.593 -5.374 1.00 97.12 208 SER A N 1
ATOM 1640 C CA . SER A 1 208 ? -3.300 -4.214 -6.338 1.00 97.12 208 SER A CA 1
ATOM 1641 C C . SER A 1 208 ? -3.811 -4.435 -7.764 1.00 97.12 208 SER A C 1
ATOM 1643 O O . SER A 1 208 ? -4.297 -5.507 -8.126 1.00 97.12 208 SER A O 1
ATOM 1645 N N . THR A 1 209 ? -3.745 -3.396 -8.597 1.00 97.69 209 THR A N 1
ATOM 1646 C CA . THR A 1 209 ? -4.229 -3.441 -9.987 1.00 97.69 209 THR A CA 1
ATOM 1647 C C . THR A 1 209 ? -3.280 -2.728 -10.936 1.00 97.69 209 THR A C 1
ATOM 1649 O O . THR A 1 209 ? -2.542 -1.835 -10.523 1.00 97.69 209 THR A O 1
ATOM 1652 N N . ILE A 1 210 ? -3.327 -3.097 -12.213 1.00 98.25 210 ILE A N 1
ATOM 1653 C CA . ILE A 1 210 ? -2.602 -2.444 -13.301 1.00 98.25 210 ILE A CA 1
ATOM 1654 C C . ILE A 1 210 ? -3.565 -2.097 -14.435 1.00 98.25 210 ILE A C 1
ATOM 1656 O O . ILE A 1 210 ? -4.440 -2.880 -14.796 1.00 98.25 210 ILE A O 1
ATOM 1660 N N . THR A 1 211 ? -3.416 -0.902 -15.001 1.00 98.12 211 THR A N 1
ATOM 1661 C CA . THR A 1 211 ? -4.203 -0.427 -16.145 1.00 98.12 211 THR A CA 1
ATOM 1662 C C . THR A 1 211 ? -3.275 0.016 -17.266 1.00 98.12 211 THR A C 1
ATOM 1664 O O . THR A 1 211 ? -2.354 0.795 -17.025 1.00 98.12 211 THR A O 1
ATOM 1667 N N . TYR A 1 212 ? -3.518 -0.428 -18.501 1.00 97.00 212 TYR A N 1
ATOM 1668 C CA . TYR A 1 212 ? -2.789 0.089 -19.663 1.00 97.00 212 TYR A CA 1
ATOM 1669 C C . TYR A 1 212 ? -3.337 1.465 -20.058 1.00 97.00 212 TYR A C 1
ATOM 1671 O O . TYR A 1 212 ? -4.514 1.590 -20.388 1.00 97.00 212 TYR A O 1
ATOM 1679 N N . ILE A 1 213 ? -2.500 2.504 -20.040 1.00 95.88 213 ILE A N 1
ATOM 1680 C CA . ILE A 1 213 ? -2.926 3.896 -20.293 1.00 95.88 213 ILE A CA 1
ATOM 1681 C C . ILE A 1 213 ? -2.441 4.437 -21.649 1.00 95.88 213 ILE A C 1
ATOM 1683 O O . ILE A 1 213 ? -2.574 5.627 -21.933 1.00 95.88 213 ILE A O 1
ATOM 1687 N N . GLY A 1 214 ? -1.925 3.557 -22.513 1.00 92.38 214 GLY A N 1
ATOM 1688 C CA . GLY A 1 214 ? -1.497 3.867 -23.879 1.00 92.38 214 GLY A CA 1
ATOM 1689 C C . GLY A 1 214 ? 0.019 3.873 -24.045 1.00 92.38 214 GLY A C 1
ATOM 1690 O O . GLY A 1 214 ? 0.759 3.417 -23.181 1.00 92.38 214 GLY A O 1
ATOM 1691 N N . SER A 1 215 ? 0.497 4.388 -25.171 1.00 88.56 215 SER A N 1
ATOM 1692 C CA . SER A 1 215 ? 1.924 4.582 -25.430 1.00 88.56 215 SER A CA 1
ATOM 1693 C C . SER A 1 215 ? 2.294 6.065 -25.462 1.00 88.56 215 SER A C 1
ATOM 1695 O O . SER A 1 215 ? 1.434 6.942 -25.606 1.00 88.56 215 SER A O 1
ATOM 1697 N N . THR A 1 216 ? 3.576 6.350 -25.276 1.00 81.94 216 THR A N 1
ATOM 1698 C CA . THR A 1 216 ? 4.226 7.617 -25.616 1.00 81.94 216 THR A CA 1
ATOM 1699 C C . THR A 1 216 ? 5.182 7.368 -26.773 1.00 81.94 216 THR A C 1
ATOM 1701 O O . THR A 1 216 ? 5.921 6.384 -26.777 1.00 81.94 216 THR A O 1
ATOM 1704 N N . SER A 1 217 ? 5.169 8.253 -27.771 1.00 68.12 217 SER A N 1
ATOM 1705 C CA . SER A 1 217 ? 6.240 8.303 -28.764 1.00 68.12 217 SER A CA 1
ATOM 1706 C C . SER A 1 217 ? 7.486 8.835 -28.068 1.00 68.12 217 SER A C 1
ATOM 1708 O O . SER A 1 217 ? 7.459 9.957 -27.550 1.00 68.12 217 SER A O 1
ATOM 1710 N N . GLY A 1 218 ? 8.561 8.056 -28.033 1.00 57.97 218 GLY A N 1
ATOM 1711 C CA . GLY A 1 218 ? 9.825 8.550 -27.513 1.00 57.97 218 GLY A CA 1
ATOM 1712 C C . GLY A 1 218 ? 10.378 9.631 -28.437 1.00 57.97 218 GLY A C 1
ATOM 1713 O O . GLY A 1 218 ? 10.883 9.305 -29.495 1.00 57.97 218 GLY A O 1
ATOM 1714 N N . GLY A 1 219 ? 10.208 10.902 -28.062 1.00 51.28 219 GLY A N 1
ATOM 1715 C CA . GLY A 1 219 ? 11.034 12.080 -28.384 1.00 51.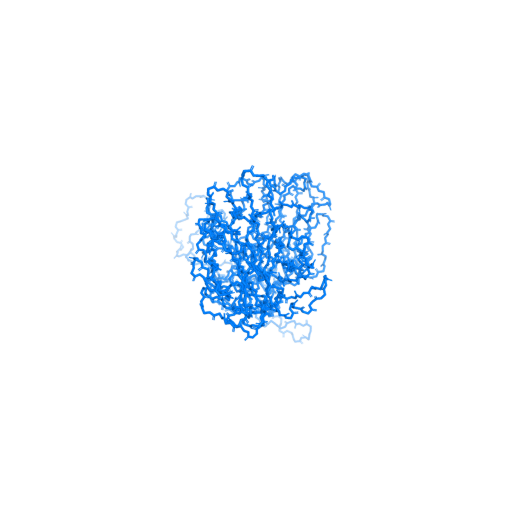28 219 GLY A CA 1
ATOM 1716 C C . GLY A 1 219 ? 11.409 12.459 -29.829 1.00 51.28 219 GLY A C 1
ATOM 1717 O O . GLY A 1 219 ? 11.668 13.636 -30.061 1.00 51.28 219 GLY A O 1
ATOM 1718 N N . VAL A 1 220 ? 11.447 11.550 -30.805 1.00 54.94 220 VAL A N 1
ATOM 1719 C CA . VAL A 1 220 ? 11.982 11.791 -32.149 1.00 54.94 220 VAL A CA 1
ATOM 1720 C C . VAL A 1 220 ? 10.852 11.716 -33.180 1.00 54.94 220 VAL A C 1
ATOM 1722 O O . VAL A 1 220 ? 10.329 10.633 -33.441 1.00 54.94 220 VAL A O 1
ATOM 1725 N N . PRO A 1 221 ? 10.488 12.840 -33.833 1.00 54.47 221 PRO A N 1
ATOM 1726 C CA . PRO A 1 221 ? 9.385 12.904 -34.801 1.00 54.47 221 PRO A CA 1
ATOM 1727 C C . PRO A 1 221 ? 9.493 11.932 -35.988 1.00 54.47 221 PRO A C 1
ATOM 1729 O O . PRO A 1 221 ? 8.498 11.686 -36.665 1.00 54.47 221 PRO A O 1
ATOM 1732 N N . ALA A 1 222 ? 10.692 11.409 -36.264 1.00 53.81 222 ALA A N 1
ATOM 1733 C CA . ALA A 1 222 ? 10.972 10.540 -37.403 1.00 53.81 222 ALA A CA 1
ATOM 1734 C C . ALA A 1 222 ? 10.752 9.038 -37.134 1.00 53.81 222 ALA A C 1
ATOM 1736 O O . ALA A 1 222 ? 10.621 8.294 -38.103 1.00 53.81 222 ALA A O 1
ATOM 1737 N N . TYR A 1 223 ? 10.686 8.579 -35.873 1.00 55.78 223 TYR A N 1
ATOM 1738 C CA . TYR A 1 223 ? 10.538 7.150 -35.561 1.00 55.78 223 TYR A CA 1
ATOM 1739 C C . TYR A 1 223 ? 9.657 6.903 -34.328 1.00 55.78 223 TYR A C 1
ATOM 1741 O O . TYR A 1 223 ? 10.020 7.306 -33.224 1.00 55.78 223 TYR A O 1
ATOM 1749 N N . PRO A 1 224 ? 8.516 6.206 -34.476 1.00 56.22 224 PRO A N 1
ATOM 1750 C CA . PRO A 1 224 ? 7.591 5.955 -33.383 1.00 56.22 224 PRO A CA 1
ATOM 1751 C C . PRO A 1 224 ? 8.009 4.701 -32.603 1.00 56.22 224 PRO A C 1
ATOM 1753 O O . PRO A 1 224 ? 7.329 3.684 -32.672 1.00 56.22 224 PRO A O 1
ATOM 1756 N N . TYR A 1 225 ? 9.119 4.737 -31.865 1.00 67.06 225 TYR A N 1
ATOM 1757 C CA . TYR A 1 225 ? 9.303 3.725 -30.822 1.00 67.06 225 TYR A CA 1
ATOM 1758 C C . TYR A 1 225 ? 8.395 4.087 -29.642 1.00 67.06 225 TYR A C 1
ATOM 1760 O O . TYR A 1 225 ? 8.344 5.240 -29.193 1.00 67.06 225 TYR A O 1
ATOM 1768 N N . ALA A 1 226 ? 7.615 3.107 -29.195 1.00 71.44 226 ALA A N 1
ATOM 1769 C CA . ALA A 1 226 ? 6.625 3.290 -28.154 1.00 71.44 226 ALA A CA 1
ATOM 1770 C C . ALA A 1 226 ? 7.219 2.911 -26.797 1.00 71.44 226 ALA A C 1
ATOM 1772 O O . ALA A 1 226 ? 7.616 1.770 -26.577 1.00 71.44 226 ALA A O 1
ATOM 1773 N N . LYS A 1 227 ? 7.214 3.855 -25.855 1.00 87.94 227 LYS A N 1
ATOM 1774 C CA . LYS A 1 227 ? 7.203 3.492 -24.438 1.00 87.94 227 LYS A CA 1
ATOM 1775 C C . LYS A 1 227 ? 5.763 3.201 -24.050 1.00 87.94 227 LYS A C 1
ATOM 1777 O O . LYS A 1 227 ? 4.856 3.980 -24.348 1.00 87.94 227 LYS A O 1
ATOM 1782 N N . TYR A 1 228 ? 5.532 2.065 -23.414 1.00 92.69 228 TYR A N 1
ATOM 1783 C CA . TYR A 1 228 ? 4.206 1.633 -22.997 1.00 92.69 228 TYR A CA 1
ATOM 1784 C C . TYR A 1 228 ? 3.945 2.118 -21.582 1.00 92.69 228 TYR A C 1
ATOM 1786 O O . TYR A 1 228 ? 4.722 1.847 -20.670 1.00 92.69 228 TYR A O 1
ATOM 1794 N N . ARG A 1 229 ? 2.848 2.850 -21.401 1.00 95.06 229 ARG A N 1
ATOM 1795 C CA . ARG A 1 229 ? 2.483 3.432 -20.119 1.00 95.06 229 ARG A CA 1
ATOM 1796 C C . ARG A 1 229 ? 1.469 2.571 -19.392 1.00 95.06 229 ARG A C 1
ATOM 1798 O O . ARG A 1 229 ? 0.441 2.187 -19.960 1.00 95.06 229 ARG A O 1
ATOM 1805 N N . TYR A 1 230 ? 1.722 2.354 -18.111 1.00 97.31 230 TYR A N 1
ATOM 1806 C CA . TYR A 1 230 ? 0.823 1.645 -17.211 1.00 97.31 230 TYR A CA 1
ATOM 1807 C C . TYR A 1 230 ? 0.574 2.467 -15.947 1.00 97.31 230 TYR A C 1
ATOM 1809 O O . TYR A 1 230 ? 1.426 3.239 -15.515 1.00 97.31 230 TYR A O 1
ATOM 1817 N N . LEU A 1 231 ? -0.610 2.301 -15.364 1.00 98.00 231 LEU A N 1
ATOM 1818 C CA . LEU A 1 231 ? -0.971 2.824 -14.052 1.00 98.00 231 LEU A CA 1
ATOM 1819 C C . LEU A 1 231 ? -1.114 1.648 -13.090 1.00 98.00 231 LEU A C 1
ATOM 1821 O O . LEU A 1 231 ? -2.035 0.848 -13.250 1.00 98.00 231 LEU A O 1
ATOM 1825 N N . ILE A 1 232 ? -0.226 1.561 -12.106 1.00 98.25 232 ILE A N 1
ATOM 1826 C CA . ILE A 1 232 ? -0.349 0.641 -10.976 1.00 98.25 232 ILE A CA 1
ATOM 1827 C C . ILE A 1 232 ? -1.099 1.370 -9.857 1.00 98.25 232 ILE A C 1
ATOM 1829 O O . ILE A 1 232 ? -0.753 2.500 -9.510 1.00 98.25 232 ILE A O 1
ATOM 1833 N N . GLU A 1 233 ? -2.131 0.740 -9.302 1.00 97.62 233 GLU A N 1
ATOM 1834 C CA . GLU A 1 233 ? -2.868 1.233 -8.135 1.00 97.62 233 GLU A CA 1
ATOM 1835 C C . GLU A 1 233 ? -2.804 0.194 -7.013 1.00 97.62 233 GLU A C 1
ATOM 1837 O O . GLU A 1 233 ? -3.209 -0.953 -7.211 1.00 97.62 233 GLU A O 1
ATOM 1842 N N . LEU A 1 234 ? -2.312 0.614 -5.846 1.00 97.06 234 LEU A N 1
ATOM 1843 C CA . LEU A 1 234 ? -2.211 -0.183 -4.625 1.00 97.06 234 LEU A CA 1
ATOM 1844 C C . LEU A 1 234 ? -3.025 0.461 -3.511 1.00 97.06 234 LEU A C 1
ATOM 1846 O O . LEU A 1 234 ? -2.907 1.662 -3.286 1.00 97.06 234 LEU A O 1
ATOM 1850 N N . VAL A 1 235 ? -3.810 -0.333 -2.793 1.00 97.62 235 VAL A N 1
ATOM 1851 C CA . VAL A 1 235 ? -4.464 0.057 -1.541 1.00 97.62 235 VAL A CA 1
ATOM 1852 C C . VAL A 1 235 ? -3.784 -0.693 -0.410 1.00 97.62 235 VAL A C 1
ATOM 1854 O O . VAL A 1 235 ? -3.811 -1.925 -0.386 1.00 97.62 235 VAL A O 1
ATOM 1857 N N . PHE A 1 236 ? -3.171 0.047 0.506 1.00 97.38 236 PHE A N 1
ATOM 1858 C CA . PHE A 1 236 ? -2.336 -0.506 1.565 1.00 97.38 236 PHE A CA 1
ATOM 1859 C C . PHE A 1 236 ? -2.506 0.256 2.881 1.00 97.38 236 PHE A C 1
ATOM 1861 O O . PHE A 1 236 ? -3.028 1.369 2.898 1.00 97.38 236 PHE A O 1
ATOM 1868 N N . MET A 1 237 ? -2.047 -0.334 3.977 1.00 96.81 237 MET A N 1
ATOM 1869 C CA . MET A 1 237 ? -1.966 0.303 5.289 1.00 96.81 237 MET A CA 1
ATOM 1870 C C . MET A 1 237 ? -0.524 0.221 5.808 1.00 96.81 237 MET A C 1
ATOM 1872 O O . MET A 1 237 ? 0.086 -0.846 5.707 1.00 96.81 237 MET A O 1
ATOM 1876 N N . PRO A 1 238 ? 0.038 1.303 6.379 1.00 95.44 238 PRO A N 1
ATOM 1877 C CA . PRO A 1 238 ? 1.232 1.213 7.213 1.00 95.44 238 PRO A CA 1
ATOM 1878 C C . PRO A 1 238 ? 0.909 0.375 8.457 1.00 95.44 238 PRO A C 1
ATOM 1880 O O . PRO A 1 238 ? 0.134 0.799 9.315 1.00 95.44 238 PRO A O 1
ATOM 1883 N N . SER A 1 239 ? 1.443 -0.846 8.520 1.00 94.12 239 SER A N 1
ATOM 1884 C CA . SER A 1 239 ? 1.062 -1.854 9.526 1.00 94.12 239 SER A CA 1
ATOM 1885 C C . SER A 1 239 ? 2.201 -2.281 10.444 1.00 94.12 239 SER A C 1
ATOM 1887 O O . SER A 1 239 ? 2.157 -3.362 11.022 1.00 94.12 239 SER A O 1
ATOM 1889 N N . VAL A 1 240 ? 3.200 -1.420 10.626 1.00 91.69 240 VAL A N 1
ATOM 1890 C CA . VAL A 1 240 ? 4.223 -1.595 11.665 1.00 91.69 240 VAL A CA 1
ATOM 1891 C C . VAL A 1 240 ? 3.617 -1.186 13.014 1.00 91.69 240 VAL A C 1
ATOM 1893 O O . VAL A 1 240 ? 3.943 -0.145 13.572 1.00 91.69 240 VAL A O 1
ATOM 1896 N N . PHE A 1 241 ? 2.624 -1.949 13.476 1.00 91.69 241 PHE A N 1
ATOM 1897 C CA . PHE A 1 241 ? 1.856 -1.630 14.682 1.00 91.69 241 PHE A CA 1
ATOM 1898 C C . PHE A 1 241 ? 2.669 -1.857 15.959 1.00 91.69 241 PHE A C 1
ATOM 1900 O O . PHE A 1 241 ? 2.598 -1.035 16.872 1.00 91.69 241 PHE A O 1
ATOM 1907 N N . PHE A 1 242 ? 3.417 -2.962 16.010 1.00 88.50 242 PHE A N 1
ATOM 1908 C CA . PHE A 1 242 ? 4.211 -3.387 17.158 1.00 88.50 242 PHE A CA 1
ATOM 1909 C C . PHE A 1 242 ? 5.397 -4.253 16.719 1.00 88.50 242 PHE A C 1
ATOM 1911 O O . PHE A 1 242 ? 5.326 -4.962 15.714 1.00 88.50 242 PHE A O 1
ATOM 1918 N N . GLU A 1 243 ? 6.469 -4.193 17.500 1.00 85.00 243 GLU A N 1
ATOM 1919 C CA . GLU A 1 243 ? 7.544 -5.193 17.539 1.00 85.00 243 GLU A CA 1
ATOM 1920 C C . GLU A 1 243 ? 7.371 -6.091 18.771 1.00 85.00 243 GLU A C 1
ATOM 1922 O O . GLU A 1 243 ? 7.686 -7.277 18.729 1.00 85.00 243 GLU A O 1
ATOM 1927 N N . ASP A 1 244 ? 6.822 -5.522 19.847 1.00 87.38 244 ASP A N 1
ATOM 1928 C CA . ASP A 1 244 ? 6.527 -6.184 21.108 1.00 87.38 244 ASP A CA 1
ATOM 1929 C C . ASP A 1 244 ? 5.279 -5.563 21.763 1.00 87.38 244 ASP A C 1
ATOM 1931 O O . ASP A 1 244 ? 4.955 -4.393 21.542 1.00 87.38 244 ASP A O 1
ATOM 1935 N N . LEU A 1 245 ? 4.582 -6.319 22.617 1.00 89.81 245 LEU A N 1
ATOM 1936 C CA . LEU A 1 245 ? 3.395 -5.816 23.322 1.00 89.81 245 LEU A CA 1
ATOM 1937 C C . LEU A 1 245 ? 3.699 -4.595 24.203 1.00 89.81 245 LEU A C 1
ATOM 1939 O O . LEU A 1 245 ? 2.826 -3.746 24.401 1.00 89.81 245 LEU A O 1
ATOM 1943 N N . ASN A 1 246 ? 4.938 -4.456 24.691 1.00 91.31 246 ASN A N 1
ATOM 1944 C CA . ASN A 1 246 ? 5.350 -3.293 25.470 1.00 91.31 246 ASN A CA 1
ATOM 1945 C C . ASN A 1 246 ? 5.293 -1.984 24.678 1.00 91.31 246 ASN A C 1
ATOM 1947 O O . ASN A 1 246 ? 5.281 -0.926 25.312 1.00 91.31 246 ASN A O 1
ATOM 1951 N N . ASN A 1 247 ? 5.239 -2.028 23.338 1.00 92.38 247 ASN A N 1
ATOM 1952 C CA . ASN A 1 247 ? 4.979 -0.834 22.540 1.00 92.38 247 ASN A CA 1
ATOM 1953 C C . ASN A 1 247 ? 3.647 -0.203 22.960 1.00 92.38 247 ASN A C 1
ATOM 1955 O O . ASN A 1 247 ? 3.615 0.977 23.290 1.00 92.38 247 ASN A O 1
ATOM 1959 N N . PHE A 1 248 ? 2.577 -0.999 23.063 1.00 93.69 248 PHE A N 1
ATOM 1960 C CA . PHE A 1 248 ? 1.259 -0.509 23.477 1.00 93.69 248 PHE A CA 1
ATOM 1961 C C . PHE A 1 248 ? 1.178 -0.196 24.969 1.00 93.69 248 PHE A C 1
ATOM 1963 O O . PHE A 1 248 ? 0.626 0.834 25.339 1.00 93.69 248 PHE A O 1
ATOM 1970 N N . VAL A 1 249 ? 1.757 -1.044 25.828 1.00 89.94 249 VAL A N 1
ATOM 1971 C CA . VAL A 1 249 ? 1.712 -0.848 27.291 1.00 89.94 249 VAL A CA 1
ATOM 1972 C C . VAL A 1 249 ? 2.369 0.466 27.709 1.00 89.94 249 VAL A C 1
ATOM 1974 O O . VAL A 1 249 ? 1.872 1.152 28.600 1.00 89.94 249 VAL A O 1
ATOM 1977 N N . ASN A 1 250 ? 3.499 0.808 27.087 1.00 90.56 250 ASN A N 1
ATOM 1978 C CA . ASN A 1 250 ? 4.282 1.980 27.471 1.00 90.56 250 ASN A CA 1
ATOM 1979 C C . ASN A 1 250 ? 3.999 3.213 26.610 1.00 90.56 250 ASN A C 1
ATOM 1981 O O . ASN A 1 250 ? 4.613 4.247 26.860 1.00 90.56 250 ASN A O 1
ATOM 1985 N N . ASP A 1 251 ? 3.115 3.103 25.614 1.00 88.62 251 ASP A N 1
ATOM 1986 C CA . ASP A 1 251 ? 2.885 4.144 24.606 1.00 88.62 251 ASP A CA 1
ATOM 1987 C C . ASP A 1 251 ? 4.209 4.571 23.932 1.00 88.62 251 ASP A C 1
ATOM 1989 O O . ASP A 1 251 ? 4.542 5.750 23.829 1.00 88.62 251 ASP A O 1
ATOM 1993 N N . ILE A 1 252 ? 5.006 3.582 23.499 1.00 90.25 252 ILE A N 1
ATOM 1994 C CA . ILE A 1 252 ? 6.284 3.793 22.803 1.00 90.25 252 ILE A CA 1
ATOM 1995 C C . ILE A 1 252 ? 6.234 3.140 21.423 1.00 90.25 252 ILE A C 1
ATOM 1997 O O . ILE A 1 252 ? 6.106 1.918 21.304 1.00 90.25 252 ILE A O 1
ATOM 2001 N N . ALA A 1 253 ? 6.432 3.952 20.385 1.00 91.75 253 ALA A N 1
ATOM 2002 C CA . ALA A 1 253 ? 6.452 3.489 19.006 1.00 91.75 253 ALA A CA 1
ATOM 2003 C C . ALA A 1 253 ? 7.542 2.425 18.744 1.00 91.75 253 ALA A C 1
ATOM 2005 O O . ALA A 1 253 ? 8.622 2.490 19.341 1.00 91.75 253 ALA A O 1
ATOM 2006 N N . PRO A 1 254 ? 7.294 1.471 17.825 1.00 91.88 254 PRO A N 1
ATOM 2007 C CA . PRO A 1 254 ? 8.317 0.575 17.283 1.00 91.88 254 PRO A CA 1
ATOM 2008 C C . PRO A 1 254 ? 9.550 1.323 16.773 1.00 91.88 254 PRO A C 1
ATOM 2010 O O . PRO A 1 254 ? 9.431 2.448 16.279 1.00 91.88 254 PRO A O 1
ATOM 2013 N N . GLU A 1 255 ? 10.725 0.689 16.815 1.00 90.00 255 GLU A N 1
ATOM 2014 C CA . GLU A 1 255 ? 11.989 1.340 16.443 1.00 90.00 255 GLU A CA 1
ATOM 2015 C C . GLU A 1 255 ? 11.943 1.921 15.026 1.00 90.00 255 GLU A C 1
ATOM 2017 O O . GLU A 1 255 ? 12.422 3.028 14.779 1.00 90.00 255 GLU A O 1
ATOM 2022 N N . ALA A 1 256 ? 11.298 1.208 14.102 1.00 87.12 256 ALA A N 1
ATOM 2023 C CA . ALA A 1 256 ? 11.137 1.650 12.722 1.00 87.12 256 ALA A CA 1
ATOM 2024 C C . ALA A 1 256 ? 10.323 2.944 12.543 1.00 87.12 256 ALA A C 1
ATOM 2026 O O . ALA A 1 256 ? 10.360 3.531 11.467 1.00 87.12 256 ALA A O 1
ATOM 2027 N N . LEU A 1 257 ? 9.586 3.396 13.557 1.00 88.44 257 LEU A N 1
ATOM 2028 C CA . LEU A 1 257 ? 8.778 4.616 13.502 1.00 88.44 257 LEU A CA 1
ATOM 2029 C C . LEU A 1 257 ? 9.358 5.755 14.342 1.00 88.44 257 LEU A C 1
ATOM 2031 O O . LEU A 1 257 ? 8.883 6.878 14.229 1.00 88.44 257 LEU A O 1
ATOM 2035 N N . LEU A 1 258 ? 10.397 5.508 15.143 1.00 85.50 258 LEU A N 1
ATOM 2036 C CA . LEU A 1 258 ? 10.936 6.507 16.062 1.00 85.50 258 LEU A CA 1
ATOM 2037 C C . LEU A 1 258 ? 11.797 7.567 15.349 1.00 85.50 258 LEU A C 1
ATOM 2039 O O . LEU A 1 258 ? 12.775 7.266 14.663 1.00 85.50 258 LEU A O 1
ATOM 2043 N N . ASN A 1 259 ? 11.520 8.843 15.629 1.00 79.38 259 ASN A N 1
ATOM 2044 C CA . ASN A 1 259 ? 12.372 9.992 15.289 1.00 79.38 259 ASN A CA 1
ATOM 2045 C C . ASN A 1 259 ? 12.715 10.110 13.791 1.00 79.38 259 ASN A C 1
ATOM 2047 O O . ASN A 1 259 ? 11.837 10.226 12.957 1.00 79.38 259 ASN A O 1
ATOM 2051 N N . ALA A 1 260 ? 13.995 10.156 13.416 1.00 78.00 260 ALA A N 1
ATOM 2052 C CA . ALA A 1 260 ? 14.397 10.347 12.023 1.00 78.00 260 ALA A CA 1
ATOM 2053 C C . ALA A 1 260 ? 14.219 9.085 11.162 1.00 78.00 260 ALA A C 1
ATOM 2055 O O . ALA A 1 260 ? 14.216 9.200 9.936 1.00 78.00 260 ALA A O 1
ATOM 2056 N N . GLU A 1 261 ? 14.058 7.908 11.782 1.00 84.62 261 GLU A N 1
ATOM 2057 C CA . GLU A 1 261 ? 13.913 6.654 11.046 1.00 84.62 261 GLU A CA 1
ATOM 2058 C C . GLU A 1 261 ? 12.620 6.669 10.234 1.00 84.62 261 GLU A C 1
ATOM 2060 O O . GLU A 1 261 ? 12.716 6.607 9.018 1.00 84.62 261 GLU A O 1
ATOM 2065 N N . SER A 1 262 ? 11.451 6.873 10.858 1.00 91.00 262 SER A N 1
ATOM 2066 C CA . SER A 1 262 ? 10.121 6.854 10.213 1.00 91.00 262 SER A CA 1
ATOM 2067 C C . SER A 1 262 ? 9.891 5.710 9.207 1.00 91.00 262 SER A C 1
ATOM 2069 O O . SER A 1 262 ? 10.756 4.892 8.904 1.00 91.00 262 SER A O 1
ATOM 2071 N N . LEU A 1 263 ? 8.691 5.660 8.629 1.00 93.06 263 LEU A N 1
ATOM 2072 C CA . LEU A 1 263 ? 8.402 4.713 7.558 1.00 93.06 263 LEU A CA 1
ATOM 2073 C C . LEU A 1 263 ? 8.512 5.375 6.188 1.00 93.06 263 LEU A C 1
ATOM 2075 O O . LEU A 1 263 ? 7.811 6.345 5.897 1.00 93.06 263 LEU A O 1
ATOM 2079 N N . ALA A 1 264 ? 9.331 4.782 5.330 1.00 93.75 264 ALA A N 1
ATOM 2080 C CA . ALA A 1 264 ? 9.396 5.030 3.901 1.00 93.75 264 ALA A CA 1
ATOM 2081 C C . ALA A 1 264 ? 8.859 3.832 3.113 1.00 93.75 264 ALA A C 1
ATOM 2083 O O . ALA A 1 264 ? 8.582 2.758 3.657 1.00 93.75 264 ALA A O 1
ATOM 2084 N N . ASP A 1 265 ? 8.755 4.005 1.799 1.00 94.12 265 ASP A N 1
ATOM 2085 C CA . ASP A 1 265 ? 8.392 2.938 0.884 1.00 94.12 265 ASP A CA 1
ATOM 2086 C C . ASP A 1 265 ? 9.173 2.985 -0.427 1.00 94.12 265 ASP A C 1
ATOM 2088 O O . ASP A 1 265 ? 9.566 4.042 -0.928 1.00 94.12 265 ASP A O 1
ATOM 2092 N N . ASN A 1 266 ? 9.369 1.803 -1.005 1.00 94.56 266 ASN A N 1
ATOM 2093 C CA . ASN A 1 266 ? 9.994 1.650 -2.309 1.00 94.56 266 ASN A CA 1
ATOM 2094 C C . ASN A 1 266 ? 9.417 0.422 -3.034 1.00 94.56 266 ASN A C 1
ATOM 2096 O O . ASN A 1 266 ? 8.710 -0.405 -2.447 1.00 94.56 266 ASN A O 1
ATOM 2100 N N . TYR A 1 267 ? 9.656 0.333 -4.338 1.00 94.25 267 TYR A N 1
ATOM 2101 C CA . TYR A 1 267 ? 9.043 -0.676 -5.191 1.00 94.25 267 TYR A CA 1
ATOM 2102 C C . TYR A 1 267 ? 9.969 -1.122 -6.313 1.00 94.25 267 TYR A C 1
ATOM 2104 O O . TYR A 1 267 ? 10.583 -0.320 -7.016 1.00 94.25 267 TYR A O 1
ATOM 2112 N N . PHE A 1 268 ? 10.011 -2.435 -6.503 1.00 95.50 268 PHE A N 1
ATOM 2113 C CA . PHE A 1 268 ? 10.729 -3.080 -7.588 1.00 95.50 268 PHE A CA 1
ATOM 2114 C C . PHE A 1 268 ? 9.733 -3.541 -8.648 1.00 95.50 268 PHE A C 1
ATOM 2116 O O . PHE A 1 268 ? 8.745 -4.217 -8.357 1.00 95.50 268 PHE A O 1
ATOM 2123 N N . ILE A 1 269 ? 10.002 -3.153 -9.885 1.00 96.56 269 ILE A N 1
ATOM 2124 C CA . ILE A 1 269 ? 9.166 -3.370 -11.052 1.00 96.56 269 ILE A CA 1
ATOM 2125 C C . ILE A 1 269 ? 10.024 -4.078 -12.085 1.00 96.56 269 ILE A C 1
ATOM 2127 O O . ILE A 1 269 ? 11.006 -3.520 -12.570 1.00 96.56 269 ILE A O 1
ATOM 2131 N N . GLN A 1 270 ? 9.622 -5.290 -12.446 1.00 95.62 270 GLN A N 1
ATOM 2132 C CA . GLN A 1 270 ? 10.277 -6.074 -13.479 1.00 95.62 270 GLN A CA 1
ATOM 2133 C C . GLN A 1 270 ? 9.257 -6.470 -14.535 1.00 95.62 270 GLN A C 1
ATOM 2135 O O . GLN A 1 270 ? 8.308 -7.198 -14.263 1.00 95.62 270 GLN A O 1
ATOM 2140 N N . ALA A 1 271 ? 9.442 -5.988 -15.754 1.00 96.12 271 ALA A N 1
ATOM 2141 C CA . ALA A 1 271 ? 8.575 -6.295 -16.875 1.00 96.12 271 ALA A CA 1
ATOM 2142 C C . ALA A 1 271 ? 9.239 -7.315 -17.803 1.00 96.12 271 ALA A C 1
ATOM 2144 O O . ALA A 1 271 ? 10.409 -7.176 -18.160 1.00 96.12 271 ALA A O 1
ATOM 2145 N N . PHE A 1 272 ? 8.480 -8.322 -18.224 1.00 95.31 272 PHE A N 1
ATOM 2146 C CA . PHE A 1 272 ? 8.943 -9.364 -19.132 1.00 95.31 272 PHE A CA 1
ATOM 2147 C C . PHE A 1 272 ? 8.301 -9.156 -20.502 1.00 95.31 272 PHE A C 1
ATOM 2149 O O . PHE A 1 272 ? 7.070 -9.132 -20.605 1.00 95.31 272 PHE A O 1
ATOM 2156 N N . PRO A 1 273 ? 9.095 -9.021 -21.577 1.00 92.00 273 PRO A N 1
ATOM 2157 C CA . PRO A 1 273 ? 8.551 -8.972 -22.927 1.00 92.00 273 PRO A CA 1
ATOM 2158 C C . PRO A 1 273 ? 7.762 -10.221 -23.318 1.00 92.00 273 PRO A C 1
ATOM 2160 O O . PRO A 1 273 ? 6.757 -10.115 -24.009 1.00 92.00 273 PRO A O 1
ATOM 2163 N N . THR A 1 274 ? 8.199 -11.385 -22.834 1.00 90.31 274 THR A N 1
ATOM 2164 C CA . THR A 1 274 ? 7.539 -12.675 -23.039 1.00 90.31 274 THR A CA 1
ATOM 2165 C C . THR A 1 274 ? 7.472 -13.386 -21.695 1.00 90.31 274 THR A C 1
ATOM 2167 O O . THR A 1 274 ? 8.516 -13.677 -21.116 1.00 90.31 274 THR A O 1
ATOM 2170 N N . GLN A 1 275 ? 6.269 -13.704 -21.212 1.00 83.94 275 GLN A N 1
ATOM 2171 C CA . GLN A 1 275 ? 6.048 -14.261 -19.870 1.00 83.94 275 GLN A CA 1
ATOM 2172 C C . GLN A 1 275 ? 6.930 -15.483 -19.547 1.00 83.94 275 GLN A C 1
ATOM 2174 O O . GLN A 1 275 ? 7.455 -15.605 -18.446 1.00 83.94 275 GLN A O 1
ATOM 2179 N N . ASN A 1 276 ? 7.124 -16.379 -20.518 1.00 84.00 276 ASN A N 1
ATOM 2180 C CA . ASN A 1 276 ? 7.863 -17.631 -20.330 1.00 84.00 276 ASN A CA 1
ATOM 2181 C C . ASN A 1 276 ? 9.370 -17.521 -20.618 1.00 84.00 276 ASN A C 1
ATOM 2183 O O . ASN A 1 276 ? 10.055 -18.544 -20.662 1.00 84.00 276 ASN A O 1
ATOM 2187 N N . ASN A 1 277 ? 9.896 -16.313 -20.846 1.00 87.88 277 ASN A N 1
ATOM 2188 C CA . ASN A 1 277 ? 11.322 -16.094 -21.066 1.00 87.88 277 ASN A CA 1
ATOM 2189 C C . ASN A 1 277 ? 11.936 -15.304 -19.896 1.00 87.88 277 ASN A C 1
ATOM 2191 O O . ASN A 1 277 ? 11.956 -14.075 -19.936 1.00 87.88 277 ASN A O 1
ATOM 2195 N N . PRO A 1 278 ? 12.493 -15.980 -18.874 1.00 85.38 278 PRO A N 1
ATOM 2196 C CA . PRO A 1 278 ? 13.108 -15.298 -17.735 1.00 85.38 278 PRO A CA 1
ATOM 2197 C C . PRO A 1 278 ? 14.446 -14.634 -18.087 1.00 85.38 278 PRO A C 1
ATOM 2199 O O . PRO A 1 278 ? 14.985 -13.887 -17.278 1.00 85.38 278 PRO A O 1
ATOM 2202 N N . ASN A 1 279 ? 15.005 -14.911 -19.270 1.00 89.12 279 ASN A N 1
ATOM 2203 C CA . ASN A 1 279 ? 16.321 -14.413 -19.661 1.00 89.12 279 ASN A CA 1
ATOM 2204 C C . ASN A 1 279 ? 16.276 -13.001 -20.244 1.00 89.12 279 ASN A C 1
ATOM 2206 O O . ASN A 1 279 ? 17.339 -12.464 -20.523 1.00 89.12 279 ASN A O 1
ATOM 2210 N N . VAL A 1 280 ? 15.090 -12.436 -20.490 1.00 92.12 280 VAL A N 1
ATOM 2211 C CA . VAL A 1 280 ? 14.917 -11.086 -21.041 1.00 92.12 280 VAL A CA 1
ATOM 2212 C C . VAL A 1 280 ? 13.905 -10.342 -20.185 1.00 92.12 280 VAL A C 1
ATOM 2214 O O . VAL A 1 280 ? 12.761 -10.774 -20.046 1.00 92.12 280 VAL A O 1
ATOM 2217 N N . PHE A 1 281 ? 14.314 -9.216 -19.616 1.00 94.06 281 PHE A N 1
ATOM 2218 C CA . PHE A 1 281 ? 13.478 -8.430 -18.717 1.00 94.06 281 PHE A CA 1
ATOM 2219 C C . PHE A 1 281 ? 13.871 -6.954 -18.743 1.00 94.06 281 PHE A C 1
ATOM 2221 O O . PHE A 1 281 ? 14.882 -6.572 -19.319 1.00 94.06 281 PHE A O 1
ATOM 2228 N N . MET A 1 282 ? 13.035 -6.116 -18.141 1.00 93.44 282 MET A N 1
ATOM 2229 C CA . MET A 1 282 ? 13.248 -4.681 -17.977 1.00 93.44 282 MET A CA 1
ATOM 2230 C C . MET A 1 282 ? 12.976 -4.333 -16.518 1.00 93.44 282 MET A C 1
ATOM 2232 O O . MET A 1 282 ? 11.922 -4.705 -16.006 1.00 93.44 282 MET A O 1
ATOM 2236 N N . VAL A 1 283 ? 13.889 -3.623 -15.857 1.00 93.44 283 VAL A N 1
ATOM 2237 C CA . VAL A 1 283 ? 13.771 -3.264 -14.432 1.00 93.44 283 VAL A CA 1
ATOM 2238 C C . VAL A 1 283 ? 13.885 -1.759 -14.202 1.00 93.44 283 VAL A C 1
ATOM 2240 O O . VAL A 1 283 ? 14.447 -1.043 -15.035 1.00 93.44 283 VAL A O 1
ATOM 2243 N N . ASN A 1 284 ? 13.326 -1.276 -13.089 1.00 93.75 284 ASN A N 1
ATOM 2244 C CA . ASN A 1 284 ? 13.597 0.075 -12.590 1.00 93.75 284 ASN A CA 1
ATOM 2245 C C . ASN A 1 284 ? 14.840 0.087 -11.692 1.00 93.75 284 ASN A C 1
ATOM 2247 O O . ASN A 1 284 ? 15.162 -0.920 -11.060 1.00 93.75 284 ASN A O 1
ATOM 2251 N N . ASP A 1 285 ? 15.483 1.249 -11.576 1.00 90.00 285 ASP A N 1
ATOM 2252 C CA . ASP A 1 285 ? 16.431 1.510 -10.492 1.00 90.00 285 ASP A CA 1
ATOM 2253 C C . ASP A 1 285 ? 15.657 1.886 -9.219 1.00 90.00 285 ASP A C 1
ATOM 2255 O O . ASP A 1 285 ? 14.767 2.741 -9.242 1.00 90.00 285 ASP A O 1
ATOM 2259 N N . LEU A 1 286 ? 15.987 1.230 -8.108 1.00 90.25 286 LEU A N 1
ATOM 2260 C CA . LEU A 1 286 ? 15.404 1.501 -6.794 1.00 90.25 286 LEU A CA 1
ATOM 2261 C C . LEU A 1 286 ? 15.908 2.811 -6.185 1.00 90.25 286 LEU A C 1
ATOM 2263 O O . LEU A 1 286 ? 15.217 3.398 -5.352 1.00 90.25 286 LEU A O 1
ATOM 2267 N N . ASN A 1 287 ? 17.090 3.285 -6.586 1.00 90.12 287 ASN A N 1
ATOM 2268 C CA . ASN A 1 287 ? 17.632 4.557 -6.115 1.00 90.12 287 ASN A CA 1
ATOM 2269 C C . ASN A 1 287 ? 16.883 5.755 -6.701 1.00 90.12 287 ASN A C 1
ATOM 2271 O O . ASN A 1 287 ? 16.787 6.788 -6.041 1.00 90.12 287 ASN A O 1
ATOM 2275 N N . ASP A 1 288 ? 16.332 5.609 -7.906 1.00 87.25 288 ASP A N 1
ATOM 2276 C CA . ASP A 1 288 ? 15.571 6.665 -8.579 1.00 87.25 288 ASP A CA 1
ATOM 2277 C C . ASP A 1 288 ? 14.148 6.803 -8.020 1.00 87.25 288 ASP A C 1
ATOM 2279 O O . ASP A 1 288 ? 13.516 7.851 -8.157 1.00 87.25 288 ASP A O 1
ATOM 2283 N N . THR A 1 289 ? 13.640 5.757 -7.367 1.00 88.31 289 THR A N 1
ATOM 2284 C CA . THR A 1 289 ? 12.311 5.727 -6.735 1.00 88.31 289 THR A CA 1
ATOM 2285 C C . THR A 1 289 ? 12.358 5.937 -5.220 1.00 88.31 289 THR A C 1
ATOM 2287 O O . THR A 1 289 ? 11.304 6.076 -4.589 1.00 88.31 289 THR A O 1
ATOM 2290 N N . ALA A 1 290 ? 13.565 5.988 -4.648 1.00 91.00 290 ALA A N 1
ATOM 2291 C CA . ALA A 1 290 ? 13.823 6.206 -3.233 1.00 91.00 290 ALA A CA 1
ATOM 2292 C C . ALA A 1 290 ? 13.340 7.594 -2.787 1.00 91.00 290 ALA A C 1
ATOM 2294 O O . ALA A 1 290 ? 13.832 8.624 -3.248 1.00 91.00 290 ALA A O 1
ATOM 2295 N N . GLN A 1 291 ? 12.404 7.612 -1.842 1.00 92.62 291 GLN A N 1
ATOM 2296 C CA . GLN A 1 291 ? 11.869 8.832 -1.249 1.00 92.62 291 GLN A CA 1
ATOM 2297 C C . GLN A 1 291 ? 11.599 8.572 0.231 1.00 92.62 291 GLN A C 1
ATOM 2299 O O . GLN A 1 291 ? 10.923 7.603 0.574 1.00 92.62 291 GLN A O 1
ATOM 2304 N N . GLU A 1 292 ? 12.114 9.447 1.090 1.00 93.31 292 GLU A N 1
ATOM 2305 C CA . GLU A 1 292 ? 11.844 9.399 2.527 1.00 93.31 292 GLU A CA 1
ATOM 2306 C C . GLU A 1 292 ? 10.358 9.639 2.809 1.00 93.31 292 GLU A C 1
ATOM 2308 O O . GLU A 1 292 ? 9.683 10.395 2.099 1.00 93.31 292 GLU A O 1
ATOM 2313 N N . GLY A 1 293 ? 9.852 8.978 3.843 1.00 93.56 293 GLY A N 1
ATOM 2314 C CA . GLY A 1 293 ? 8.487 9.122 4.319 1.00 93.56 293 GLY A CA 1
ATOM 2315 C C . GLY A 1 293 ? 8.414 9.764 5.700 1.00 93.56 293 GLY A C 1
ATOM 2316 O O . GLY A 1 293 ? 9.418 10.001 6.377 1.00 93.56 293 GLY A O 1
ATOM 2317 N N . ASN A 1 294 ? 7.185 10.078 6.094 1.00 92.94 294 ASN A N 1
ATOM 2318 C CA . ASN A 1 294 ? 6.851 10.628 7.395 1.00 92.94 294 ASN A CA 1
ATOM 2319 C C . ASN A 1 294 ? 5.555 9.977 7.891 1.00 92.94 294 ASN A C 1
ATOM 2321 O O . ASN A 1 294 ? 4.446 10.431 7.592 1.00 92.94 294 ASN A O 1
ATOM 2325 N N . VAL A 1 295 ? 5.714 8.867 8.605 1.00 93.62 295 VAL A N 1
ATOM 2326 C CA . VAL A 1 295 ? 4.616 8.100 9.191 1.00 93.62 295 VAL A CA 1
ATOM 2327 C C . VAL A 1 295 ? 4.722 8.147 10.705 1.00 93.62 295 VAL A C 1
ATOM 2329 O O . VAL A 1 295 ? 5.752 7.768 11.256 1.00 93.62 295 VAL A O 1
ATOM 2332 N N . GLY A 1 296 ? 3.655 8.614 11.349 1.00 92.19 296 GLY A N 1
ATOM 2333 C CA . GLY A 1 296 ? 3.520 8.632 12.801 1.00 92.19 296 GLY A CA 1
ATOM 2334 C C . GLY A 1 296 ? 2.990 7.326 13.364 1.00 92.19 296 GLY A C 1
ATOM 2335 O O . GLY A 1 296 ? 2.263 6.584 12.688 1.00 92.19 296 GLY A O 1
ATOM 2336 N N . TRP A 1 297 ? 3.310 7.073 14.627 1.00 94.19 297 TRP A N 1
ATOM 2337 C CA . TRP A 1 297 ? 2.646 6.026 15.390 1.00 94.19 297 TRP A CA 1
ATOM 2338 C C . TRP A 1 297 ? 1.313 6.548 15.965 1.00 94.19 297 TRP A C 1
ATOM 2340 O O . TRP A 1 297 ? 0.783 7.567 15.505 1.00 94.19 297 TRP A O 1
ATOM 2350 N N . PHE A 1 298 ? 0.700 5.819 16.894 1.00 94.06 298 PHE A N 1
ATOM 2351 C CA . PHE A 1 298 ? -0.484 6.310 17.594 1.00 94.06 298 PHE A CA 1
ATOM 2352 C C . PHE A 1 298 ? -0.156 7.545 18.431 1.00 94.06 298 PHE A C 1
ATOM 2354 O O . PHE A 1 298 ? 0.963 7.694 18.906 1.00 94.06 298 PHE A O 1
ATOM 2361 N N . ASN A 1 299 ? -1.147 8.421 18.619 1.00 92.81 299 ASN A N 1
ATOM 2362 C CA . ASN A 1 299 ? -1.033 9.620 19.457 1.00 92.81 299 ASN A CA 1
ATOM 2363 C C . ASN A 1 299 ? 0.061 10.615 19.010 1.00 92.81 299 ASN A C 1
ATOM 2365 O O . ASN A 1 299 ? 0.472 11.484 19.779 1.00 92.81 299 ASN A O 1
ATOM 2369 N N . GLU A 1 300 ? 0.467 10.559 17.743 1.00 90.00 300 GLU A N 1
ATOM 2370 C CA . GLU A 1 300 ? 1.424 11.481 17.134 1.00 90.00 300 GLU A CA 1
ATOM 2371 C C . GLU A 1 300 ? 0.867 12.003 15.808 1.00 90.00 300 GLU A C 1
ATOM 2373 O O . GLU A 1 300 ? 0.319 11.241 15.012 1.00 90.00 300 GLU A O 1
ATOM 2378 N N . ASN A 1 301 ? 0.993 13.302 15.540 1.00 86.81 301 ASN A N 1
ATOM 2379 C CA . ASN A 1 301 ? 0.643 13.828 14.223 1.00 86.81 301 ASN A CA 1
ATOM 2380 C C . ASN A 1 301 ? 1.836 13.623 13.291 1.00 86.81 301 ASN A C 1
ATOM 2382 O O . ASN A 1 301 ? 2.855 14.293 13.446 1.00 86.81 301 ASN A O 1
ATOM 2386 N N . TYR A 1 302 ? 1.741 12.702 12.334 1.00 85.81 302 TYR A N 1
ATOM 2387 C CA . TYR A 1 302 ? 2.934 12.215 11.634 1.00 85.81 302 TYR A CA 1
ATOM 2388 C C . TYR A 1 302 ? 4.029 11.796 12.633 1.00 85.81 302 TYR A C 1
ATOM 2390 O O . TYR A 1 302 ? 3.761 11.570 13.810 1.00 85.81 302 TYR A O 1
ATOM 2398 N N . ASN A 1 303 ? 5.266 11.639 12.183 1.00 84.94 303 ASN A N 1
ATOM 2399 C CA . ASN A 1 303 ? 6.330 11.205 13.069 1.00 84.94 303 ASN A CA 1
ATOM 2400 C C . ASN A 1 303 ? 6.782 12.334 14.004 1.00 84.94 303 ASN A C 1
ATOM 2402 O O . ASN A 1 303 ? 7.320 13.350 13.550 1.00 84.94 303 ASN A O 1
ATOM 2406 N N . GLY A 1 304 ? 6.567 12.144 15.308 1.00 80.12 304 GLY A N 1
ATOM 2407 C CA . GLY A 1 304 ? 7.127 12.982 16.365 1.00 80.12 304 GLY A CA 1
ATOM 2408 C C . GLY A 1 304 ? 6.552 14.397 16.500 1.00 80.12 304 GLY A C 1
ATOM 2409 O O . GLY A 1 304 ? 7.086 15.173 17.300 1.00 80.12 304 GLY A O 1
ATOM 2410 N N . PHE A 1 305 ? 5.491 14.778 15.769 1.00 84.75 305 PHE A N 1
ATOM 2411 C CA . PHE A 1 305 ? 4.815 16.055 16.036 1.00 84.75 305 PHE A CA 1
ATOM 2412 C C . PHE A 1 305 ? 3.701 15.902 17.079 1.00 84.75 305 PHE A C 1
ATOM 2414 O O . PHE A 1 305 ? 3.007 14.883 17.113 1.00 84.75 305 PHE A O 1
ATOM 2421 N N . PRO A 1 306 ? 3.468 16.942 17.905 1.00 85.81 306 PRO A N 1
ATOM 2422 C CA . PRO A 1 306 ? 2.368 16.942 18.858 1.00 85.81 306 PRO A CA 1
ATOM 2423 C C . PRO A 1 306 ? 1.022 16.751 18.158 1.00 85.81 306 PRO A C 1
ATOM 2425 O O . PRO A 1 306 ? 0.738 17.420 17.159 1.00 85.81 306 PRO A O 1
ATOM 2428 N N . GLN A 1 307 ? 0.171 15.903 18.728 1.00 86.62 307 GLN A N 1
ATOM 2429 C CA . GLN A 1 307 ? -1.216 15.769 18.301 1.00 86.62 307 GLN A CA 1
ATOM 2430 C C . GLN A 1 307 ? -2.133 16.674 19.156 1.00 86.62 307 GLN A C 1
ATOM 2432 O O . GLN A 1 307 ? -1.931 16.765 20.370 1.00 86.62 307 GLN A O 1
ATOM 2437 N N . PRO A 1 308 ? -3.100 17.400 18.560 1.00 91.38 308 PRO A N 1
ATOM 2438 C CA . PRO A 1 308 ? -3.904 18.396 19.277 1.00 91.38 308 PRO A CA 1
ATOM 2439 C C . PRO A 1 308 ? -5.214 17.855 19.875 1.00 91.38 308 PRO A C 1
ATOM 2441 O O . PRO A 1 308 ? -6.043 18.640 20.340 1.00 91.38 308 PRO A O 1
ATOM 2444 N N . HIS A 1 309 ? -5.446 16.548 19.827 1.00 95.00 309 HIS A N 1
ATOM 2445 C CA . HIS A 1 309 ? -6.688 15.907 20.244 1.00 95.00 309 HIS A CA 1
ATOM 2446 C C . HIS A 1 309 ? -6.530 15.214 21.605 1.00 95.00 309 HIS A C 1
ATOM 2448 O O . HIS A 1 309 ? -5.430 14.999 22.106 1.00 95.00 309 HIS A O 1
ATOM 2454 N N . SER A 1 310 ? -7.633 14.861 22.254 1.00 94.69 310 SER A N 1
ATOM 2455 C CA . SER A 1 310 ? -7.575 14.035 23.465 1.00 94.69 310 SER A CA 1
ATOM 2456 C C . SER A 1 310 ? -8.793 13.141 23.570 1.00 94.69 310 SER A C 1
ATOM 2458 O O . SER A 1 310 ? -9.894 13.554 23.207 1.00 94.69 310 SER A O 1
ATOM 2460 N N . VAL A 1 311 ? -8.609 11.943 24.112 1.00 96.44 311 VAL A N 1
ATOM 2461 C CA . VAL A 1 311 ? -9.702 11.016 24.410 1.00 96.44 311 VAL A CA 1
ATOM 2462 C C . VAL A 1 311 ? -10.159 11.270 25.844 1.00 96.44 311 VAL A C 1
ATOM 2464 O O . VAL A 1 311 ? -9.364 11.151 26.773 1.00 96.44 311 VAL A O 1
ATOM 2467 N N . SER A 1 312 ? -11.418 11.662 26.031 1.00 96.12 312 SER A N 1
ATOM 2468 C CA . SER A 1 312 ? -11.981 11.967 27.357 1.00 96.12 312 SER A CA 1
ATOM 2469 C C . SER A 1 312 ? -12.863 10.858 27.921 1.00 96.12 312 SER A C 1
ATOM 2471 O O . SER A 1 312 ? -13.122 10.840 29.124 1.00 96.12 312 SER A O 1
ATOM 2473 N N . LEU A 1 313 ? -13.311 9.927 27.079 1.00 96.44 313 LEU A N 1
ATOM 2474 C CA . LEU A 1 313 ? -14.103 8.771 27.486 1.00 96.44 313 LEU A CA 1
ATOM 2475 C C . LEU A 1 313 ? -13.845 7.598 26.544 1.00 96.44 313 LEU A C 1
ATOM 2477 O O . LEU A 1 313 ? -13.825 7.790 25.329 1.00 96.44 313 LEU A O 1
ATOM 2481 N N . VAL A 1 314 ? -13.743 6.404 27.123 1.00 97.44 314 VAL A N 1
ATOM 2482 C CA . VAL A 1 314 ? -13.882 5.103 26.461 1.00 97.44 314 VAL A CA 1
ATOM 2483 C C . VAL A 1 314 ? -14.746 4.253 27.389 1.00 97.44 314 VAL A C 1
ATOM 2485 O O . VAL A 1 314 ? -14.397 4.059 28.551 1.00 97.44 314 VAL A O 1
ATOM 2488 N N . GLU A 1 315 ? -15.913 3.824 26.921 1.00 97.50 315 GLU A N 1
ATOM 2489 C CA . GLU A 1 315 ? -16.872 3.051 27.710 1.00 97.50 315 GLU A CA 1
ATOM 2490 C C . GLU A 1 315 ? -17.407 1.878 26.892 1.00 97.50 315 GLU A C 1
ATOM 2492 O O . GLU A 1 315 ? -17.821 2.051 25.742 1.00 97.50 315 GLU A O 1
ATOM 2497 N N . TYR A 1 316 ? -17.452 0.703 27.517 1.00 97.31 316 TYR A N 1
ATOM 2498 C CA . TYR A 1 316 ? -18.027 -0.501 26.939 1.00 97.31 316 TYR A CA 1
ATOM 2499 C C . TYR A 1 316 ? -19.338 -0.863 27.630 1.00 97.31 316 TYR A C 1
ATOM 2501 O O . TYR A 1 316 ? -19.457 -0.808 28.858 1.00 97.31 316 TYR A O 1
ATOM 2509 N N . ARG A 1 317 ? -20.333 -1.268 26.840 1.00 96.00 317 ARG A N 1
ATOM 2510 C CA . ARG A 1 317 ? -21.635 -1.718 27.330 1.00 96.00 317 ARG A CA 1
ATOM 2511 C C . ARG A 1 317 ? -22.091 -2.987 26.633 1.00 96.00 317 ARG A C 1
ATOM 2513 O O . ARG A 1 317 ? -21.905 -3.162 25.436 1.00 96.00 317 ARG A O 1
ATOM 2520 N N . THR A 1 318 ? -22.762 -3.845 27.381 1.00 92.56 318 THR A N 1
ATOM 2521 C CA . THR A 1 318 ? -23.494 -4.993 26.831 1.00 92.56 318 THR A CA 1
ATOM 2522 C C . THR A 1 318 ? -24.780 -4.548 26.118 1.00 92.56 318 THR A C 1
ATOM 2524 O O . THR A 1 318 ? -25.242 -3.423 26.337 1.00 92.56 318 THR A O 1
ATOM 2527 N N . PRO A 1 319 ? -25.441 -5.426 25.335 1.00 88.25 319 PRO A N 1
ATOM 2528 C CA . PRO A 1 319 ? -26.755 -5.140 24.749 1.00 88.25 319 PRO A CA 1
ATOM 2529 C C . PRO A 1 319 ? -27.835 -4.826 25.795 1.00 88.25 319 PRO A C 1
ATOM 2531 O O . PRO A 1 319 ? -28.766 -4.073 25.517 1.00 88.25 319 PRO A O 1
ATOM 2534 N N . SER A 1 320 ? -27.682 -5.353 27.016 1.00 88.31 320 SER A N 1
ATOM 2535 C CA . SER A 1 320 ? -28.521 -5.054 28.186 1.00 88.31 320 SER A CA 1
ATOM 2536 C C . SER A 1 320 ? -28.209 -3.693 28.833 1.00 88.31 320 SER A C 1
ATOM 2538 O O . SER A 1 320 ? -28.810 -3.343 29.845 1.00 88.31 320 SER A O 1
ATOM 2540 N N . ASN A 1 321 ? -27.289 -2.908 28.259 1.00 89.56 321 ASN A N 1
ATOM 2541 C CA . ASN A 1 321 ? -26.840 -1.592 28.723 1.00 89.56 321 ASN A CA 1
ATOM 2542 C C . ASN A 1 321 ? -26.018 -1.592 30.033 1.00 89.56 321 ASN A C 1
ATOM 2544 O O . ASN A 1 321 ? -25.764 -0.522 30.598 1.00 89.56 321 ASN A O 1
ATOM 2548 N N . ASN A 1 322 ? -25.548 -2.756 30.496 1.00 89.69 322 ASN A N 1
ATOM 2549 C CA . ASN A 1 322 ? -24.608 -2.844 31.620 1.00 89.69 322 ASN A CA 1
ATOM 2550 C C . ASN A 1 322 ? -23.198 -2.469 31.175 1.00 89.69 322 ASN A C 1
ATOM 2552 O O . ASN A 1 322 ? -22.773 -2.892 30.100 1.00 89.69 322 ASN A O 1
ATOM 2556 N N . ILE A 1 323 ? -22.479 -1.727 32.017 1.00 90.25 323 ILE A N 1
ATOM 2557 C CA . ILE A 1 323 ? -21.075 -1.374 31.786 1.00 90.25 323 ILE A CA 1
ATOM 2558 C C . ILE A 1 323 ? -20.207 -2.626 31.964 1.00 90.25 323 ILE A C 1
ATOM 2560 O O . ILE A 1 323 ? -20.365 -3.366 32.936 1.00 90.25 323 ILE A O 1
ATOM 2564 N N . THR A 1 324 ? -19.292 -2.843 31.024 1.00 91.12 324 THR A N 1
ATOM 2565 C CA . THR A 1 324 ? -18.257 -3.887 31.063 1.00 91.12 324 THR A CA 1
ATOM 2566 C C . THR A 1 324 ? -16.878 -3.220 30.983 1.00 91.12 324 THR A C 1
ATOM 2568 O O . THR A 1 324 ? -16.776 -2.128 30.421 1.00 91.12 324 THR A O 1
ATOM 2571 N N . PRO A 1 325 ? -15.815 -3.794 31.574 1.00 90.19 325 PRO A N 1
ATOM 2572 C CA . PRO A 1 325 ? -14.482 -3.193 31.510 1.00 90.19 325 PRO A CA 1
ATOM 2573 C C . PRO A 1 325 ? -13.819 -3.297 30.128 1.00 90.19 325 PRO A C 1
ATOM 2575 O O . PRO A 1 325 ? -12.918 -2.517 29.847 1.00 90.19 325 PRO A O 1
ATOM 2578 N N . GLN A 1 326 ? -14.241 -4.244 29.285 1.00 92.88 326 GLN A N 1
ATOM 2579 C CA . GLN A 1 326 ? -13.566 -4.588 28.029 1.00 92.88 326 GLN A CA 1
ATOM 2580 C C . GLN A 1 326 ? -14.525 -5.240 27.023 1.00 92.88 326 GLN A C 1
ATOM 2582 O O . GLN A 1 326 ? -15.695 -5.494 27.338 1.00 92.88 326 GLN A O 1
ATOM 2587 N N . LEU A 1 327 ? -14.017 -5.532 25.823 1.00 95.88 327 LEU A N 1
ATOM 2588 C CA . LEU A 1 327 ? -14.744 -6.277 24.795 1.00 95.88 327 LEU A CA 1
ATOM 2589 C C . LEU A 1 327 ? -15.004 -7.738 25.196 1.00 95.88 327 LEU A C 1
ATOM 2591 O O . LEU A 1 327 ? -14.105 -8.440 25.667 1.00 95.88 327 LEU A O 1
ATOM 2595 N N . ASP A 1 328 ? -16.225 -8.199 24.921 1.00 94.62 328 ASP A N 1
ATOM 2596 C CA . ASP A 1 328 ? -16.608 -9.608 25.000 1.00 94.62 328 ASP A CA 1
ATOM 2597 C C . ASP A 1 328 ? -16.286 -10.330 23.681 1.00 94.62 328 ASP A C 1
ATOM 2599 O O . ASP A 1 328 ? -16.667 -9.874 22.603 1.00 94.62 328 ASP A O 1
ATOM 2603 N N . TYR A 1 329 ? -15.576 -11.461 23.753 1.00 95.38 329 TYR A N 1
ATOM 2604 C CA . TYR A 1 329 ? -15.251 -12.271 22.572 1.00 95.38 329 TYR A CA 1
ATOM 2605 C C . TYR A 1 329 ? -16.360 -13.245 22.154 1.00 95.38 329 TYR A C 1
ATOM 2607 O O . TYR A 1 329 ? -16.266 -13.846 21.085 1.00 95.38 329 TYR A O 1
ATOM 2615 N N . ALA A 1 330 ? -17.389 -13.433 22.980 1.00 94.06 330 ALA A N 1
ATOM 2616 C CA . ALA A 1 330 ? -18.518 -14.325 22.725 1.00 94.06 330 ALA A CA 1
ATOM 2617 C C . ALA A 1 330 ? -19.847 -13.581 22.528 1.00 94.06 330 ALA A C 1
ATOM 2619 O O . ALA A 1 330 ? -20.775 -14.132 21.930 1.00 94.06 330 ALA A O 1
ATOM 2620 N N . GLY A 1 331 ? -19.948 -12.351 23.033 1.00 93.25 331 GLY A N 1
ATOM 2621 C CA . GLY A 1 331 ? -21.150 -11.524 22.991 1.00 93.25 331 GLY A CA 1
ATOM 2622 C C . GLY A 1 331 ? -20.931 -10.170 22.308 1.00 93.25 331 GLY A C 1
ATOM 2623 O O . GLY A 1 331 ? -19.806 -9.678 22.243 1.00 93.25 331 GLY A O 1
ATOM 2624 N N . PRO A 1 332 ? -21.998 -9.523 21.806 1.00 95.94 332 PRO A N 1
ATOM 2625 C CA . PRO A 1 332 ? -21.895 -8.163 21.298 1.00 95.94 332 PRO A CA 1
ATOM 2626 C C . PRO A 1 332 ? -21.471 -7.167 22.379 1.00 95.94 332 PRO A C 1
ATOM 2628 O O . PRO A 1 332 ? -21.914 -7.269 23.522 1.00 95.94 332 PRO A O 1
ATOM 2631 N N . THR A 1 333 ? -20.676 -6.163 22.013 1.00 97.62 333 THR A N 1
ATOM 2632 C CA . THR A 1 333 ? -20.272 -5.079 22.923 1.00 97.62 333 THR A CA 1
ATOM 2633 C C . THR A 1 333 ? -20.377 -3.725 22.227 1.00 97.62 333 THR A C 1
ATOM 2635 O O . THR A 1 333 ? -19.745 -3.491 21.199 1.00 97.62 333 THR A O 1
ATOM 2638 N N . LEU A 1 334 ? -21.154 -2.805 22.796 1.00 97.75 334 LEU A N 1
ATOM 2639 C CA . LEU A 1 334 ? -21.217 -1.406 22.382 1.00 97.75 334 LEU A CA 1
ATOM 2640 C C . LEU A 1 334 ? -20.015 -0.648 22.955 1.00 97.75 334 LEU A C 1
ATOM 2642 O O . LEU A 1 334 ? -19.873 -0.555 24.170 1.00 97.75 334 LEU A O 1
ATOM 2646 N N . LEU A 1 335 ? -19.199 -0.055 22.090 1.00 98.06 335 LEU A N 1
ATOM 2647 C CA . LEU A 1 335 ? -18.160 0.903 22.454 1.00 98.06 335 LEU A CA 1
ATOM 2648 C C . LEU A 1 335 ? -18.675 2.330 22.234 1.00 98.06 335 LEU A C 1
ATOM 2650 O O . LEU A 1 335 ? -19.230 2.643 21.179 1.00 98.06 335 LEU A O 1
ATOM 2654 N N . THR A 1 336 ? -18.427 3.208 23.204 1.00 98.38 336 THR A N 1
ATOM 2655 C CA . THR A 1 336 ? -18.578 4.662 23.079 1.00 98.38 336 THR A CA 1
ATOM 2656 C C . THR A 1 336 ? -17.266 5.346 23.440 1.00 98.38 336 THR A C 1
ATOM 2658 O O . THR A 1 336 ? -16.753 5.150 24.538 1.00 98.38 336 THR A O 1
ATOM 2661 N N . ALA A 1 337 ? -16.743 6.182 22.544 1.00 98.38 337 ALA A N 1
ATOM 2662 C CA . ALA A 1 337 ? -15.559 6.994 22.796 1.00 98.38 337 ALA A CA 1
ATOM 2663 C C . ALA A 1 337 ? -15.815 8.474 22.496 1.00 98.38 337 ALA A C 1
ATOM 2665 O O . ALA A 1 337 ? -16.494 8.811 21.524 1.00 98.38 337 ALA A O 1
ATOM 2666 N N . VAL A 1 338 ? -15.264 9.368 23.317 1.00 98.25 338 VAL A N 1
ATOM 2667 C CA . VAL A 1 338 ? -15.375 10.824 23.139 1.00 98.25 338 VAL A CA 1
ATOM 2668 C C . VAL A 1 338 ? -13.995 11.407 22.874 1.00 98.25 338 VAL A C 1
ATOM 2670 O O . VAL A 1 338 ? -13.070 11.220 23.662 1.00 98.25 338 VAL A O 1
ATOM 2673 N N . VAL A 1 339 ? -13.876 12.114 21.752 1.00 98.00 339 VAL A N 1
ATOM 2674 C CA . VAL A 1 339 ? -12.646 12.759 21.298 1.00 98.00 339 VAL A CA 1
ATOM 2675 C C . VAL A 1 339 ? -12.849 14.267 21.246 1.00 98.00 339 VAL A C 1
ATOM 2677 O O . VAL A 1 339 ? -13.741 14.767 20.557 1.00 98.00 339 VAL A O 1
ATOM 2680 N N . ASP A 1 340 ? -11.989 14.989 21.951 1.00 97.31 340 ASP A N 1
ATOM 2681 C CA . ASP A 1 340 ? -11.965 16.444 22.040 1.00 97.31 340 ASP A CA 1
ATOM 2682 C C . ASP A 1 340 ? -10.874 17.056 21.150 1.00 97.31 340 ASP A C 1
ATOM 2684 O O . ASP A 1 340 ? -9.912 16.400 20.750 1.00 97.31 340 ASP A O 1
ATOM 2688 N N . GLY A 1 341 ? -11.013 18.350 20.856 1.00 94.50 341 GLY A N 1
ATOM 2689 C CA . GLY A 1 341 ? -9.988 19.154 20.187 1.00 94.50 341 GLY A CA 1
ATOM 2690 C C . GLY A 1 341 ? -10.056 19.159 18.658 1.00 94.50 341 GLY A C 1
ATOM 2691 O O . GLY A 1 341 ? -9.248 19.837 18.028 1.00 94.50 341 GLY A O 1
ATOM 2692 N N . VAL A 1 342 ? -11.020 18.470 18.040 1.00 95.00 342 VAL A N 1
ATOM 2693 C CA . VAL A 1 342 ? -11.148 18.428 16.573 1.00 95.00 342 VAL A CA 1
ATOM 2694 C C . VAL A 1 342 ? -11.823 19.704 16.068 1.00 95.00 342 VAL A C 1
ATOM 2696 O O . VAL A 1 342 ? -13.012 19.914 16.299 1.00 95.00 342 VAL A O 1
ATOM 2699 N N . GLN A 1 343 ? -11.068 20.571 15.391 1.00 93.94 343 GLN A N 1
ATOM 2700 C CA . GLN A 1 343 ? -11.574 21.849 14.881 1.00 93.94 343 GLN A CA 1
ATOM 2701 C C . GLN A 1 343 ? -12.357 21.688 13.569 1.00 93.94 343 GLN A C 1
ATOM 2703 O O . GLN A 1 343 ? -12.230 20.696 12.849 1.00 93.94 343 GLN A O 1
ATOM 2708 N N . ASN A 1 344 ? -13.163 22.707 13.245 1.00 92.12 344 ASN A N 1
ATOM 2709 C CA . ASN A 1 344 ? -13.857 22.860 11.959 1.00 92.12 344 ASN A CA 1
ATOM 2710 C C . ASN A 1 344 ? -14.699 21.640 11.536 1.00 92.12 344 ASN A C 1
ATOM 2712 O O . ASN A 1 344 ? -14.773 21.300 10.350 1.00 92.12 344 ASN A O 1
ATOM 2716 N N . LEU A 1 345 ? -15.354 20.990 12.501 1.00 92.56 345 LEU A N 1
ATOM 2717 C CA . LEU A 1 345 ? -16.230 19.845 12.259 1.00 92.56 345 LEU A CA 1
ATOM 2718 C C . LEU A 1 345 ? -17.403 20.198 11.343 1.00 92.56 345 LEU A C 1
ATOM 2720 O O . LEU A 1 345 ? -18.035 21.248 11.467 1.00 92.56 345 LEU A O 1
ATOM 2724 N N . SER A 1 346 ? -17.715 19.288 10.423 1.00 90.69 346 SER A N 1
ATOM 2725 C CA . SER A 1 346 ? -18.930 19.351 9.618 1.00 90.69 346 SER A CA 1
ATOM 2726 C C . SER A 1 346 ? -19.342 17.966 9.125 1.00 90.69 346 SER A C 1
ATOM 2728 O O . SER A 1 346 ? -18.601 16.996 9.258 1.00 90.69 346 SER A O 1
ATOM 2730 N N . ASN A 1 347 ? -20.471 17.895 8.421 1.00 88.75 347 ASN A N 1
ATOM 2731 C CA . ASN A 1 347 ? -20.913 16.685 7.720 1.00 88.75 347 ASN A CA 1
ATOM 2732 C C . ASN A 1 347 ? -20.036 16.314 6.504 1.00 88.75 347 ASN A C 1
ATOM 2734 O O . ASN A 1 347 ? -20.363 15.386 5.771 1.00 88.75 347 ASN A O 1
ATOM 2738 N N . ALA A 1 348 ? -18.952 17.045 6.233 1.00 89.19 348 ALA A N 1
ATOM 2739 C CA . ALA A 1 348 ? -17.904 16.634 5.303 1.00 89.19 348 ALA A CA 1
ATOM 2740 C C . ALA A 1 348 ? -16.683 16.024 6.016 1.00 89.19 348 ALA A C 1
ATOM 2742 O O . ALA A 1 348 ? -15.881 15.365 5.348 1.00 89.19 348 ALA A O 1
ATOM 2743 N N . THR A 1 349 ? -16.579 16.154 7.347 1.00 93.56 349 THR A N 1
ATOM 2744 C CA . THR A 1 349 ? -15.472 15.602 8.129 1.00 93.56 349 THR A CA 1
ATOM 2745 C C . THR A 1 349 ? -15.471 14.086 8.010 1.00 93.56 349 THR A C 1
ATOM 2747 O O . THR A 1 349 ? -16.489 13.420 8.226 1.00 93.56 349 THR A O 1
ATOM 2750 N N . LYS A 1 350 ? -14.309 13.554 7.636 1.00 94.88 350 LYS A N 1
ATOM 2751 C CA . LYS A 1 350 ? -14.057 12.126 7.492 1.00 94.88 350 LYS A CA 1
ATOM 2752 C C . LYS A 1 350 ? -13.302 11.612 8.709 1.00 94.88 350 LYS A C 1
ATOM 2754 O O . LYS A 1 350 ? -12.369 12.268 9.164 1.00 94.88 350 LYS A O 1
ATOM 2759 N N . CYS A 1 351 ? -13.713 10.460 9.209 1.00 96.50 351 CYS A N 1
ATOM 2760 C CA . CYS A 1 351 ? -13.122 9.763 10.341 1.00 96.50 351 CYS A CA 1
ATOM 2761 C C . CYS A 1 351 ? -12.889 8.301 9.964 1.00 96.50 351 CYS A C 1
ATOM 2763 O O . CYS A 1 351 ? -13.562 7.759 9.081 1.00 96.50 351 CYS A O 1
ATOM 2765 N N . THR A 1 352 ? -11.960 7.664 10.654 1.00 97.00 352 THR A N 1
ATOM 2766 C CA . THR A 1 352 ? -11.668 6.235 10.535 1.00 97.00 352 THR A CA 1
ATOM 2767 C C . THR A 1 352 ? -11.672 5.609 11.920 1.00 97.00 352 THR A C 1
ATOM 2769 O O . THR A 1 352 ? -11.603 6.303 12.933 1.00 97.00 352 THR A O 1
ATOM 2772 N N . PHE A 1 353 ? -11.816 4.294 11.977 1.00 97.69 353 PHE A N 1
ATOM 2773 C CA . PHE A 1 353 ? -11.583 3.528 13.192 1.00 97.69 353 PHE A CA 1
ATOM 2774 C C . PHE A 1 353 ? -10.877 2.238 12.808 1.00 97.69 353 PHE A C 1
ATOM 2776 O O . PHE A 1 353 ? -10.904 1.838 11.638 1.00 97.69 353 PHE A O 1
ATOM 2783 N N . GLY A 1 354 ? -10.310 1.571 13.799 1.00 97.69 354 GLY A N 1
ATOM 2784 C CA . GLY A 1 354 ? -9.914 0.194 13.636 1.00 97.69 354 GLY A CA 1
ATOM 2785 C C . GLY A 1 354 ? -9.939 -0.594 14.927 1.00 97.69 354 GLY A C 1
ATOM 2786 O O . GLY A 1 354 ? -9.853 -0.044 16.022 1.00 97.69 354 GLY A O 1
ATOM 2787 N N . PHE A 1 355 ? -10.080 -1.896 14.745 1.00 98.31 355 PHE A N 1
ATOM 2788 C CA . PHE A 1 355 ? -9.862 -2.939 15.730 1.00 98.31 355 PHE A CA 1
ATOM 2789 C C . PHE A 1 355 ? -8.824 -3.904 15.171 1.00 98.31 355 PHE A C 1
ATOM 2791 O O . PHE A 1 355 ? -8.843 -4.192 13.972 1.00 98.31 355 PHE A O 1
ATOM 2798 N N . MET A 1 356 ? -7.957 -4.428 16.028 1.00 97.75 356 MET A N 1
ATOM 2799 C CA . MET A 1 356 ? -6.990 -5.460 15.669 1.00 97.75 356 MET A CA 1
ATOM 2800 C C . MET A 1 356 ? -6.798 -6.413 16.847 1.00 97.75 356 MET A C 1
ATOM 2802 O O . MET A 1 356 ? -6.607 -5.956 17.974 1.00 97.75 356 MET A O 1
ATOM 2806 N N . LEU A 1 357 ? -6.809 -7.721 16.573 1.00 97.19 357 LEU A N 1
ATOM 2807 C CA . LEU A 1 357 ? -6.315 -8.723 17.514 1.00 97.19 357 LEU A CA 1
ATOM 2808 C C . LEU A 1 357 ? -4.788 -8.626 17.545 1.00 97.19 357 LEU A C 1
ATOM 2810 O O . LEU A 1 357 ? -4.152 -8.621 16.495 1.00 97.19 357 LEU A O 1
ATOM 2814 N N . VAL A 1 358 ? -4.195 -8.552 18.730 1.00 96.44 358 VAL A N 1
ATOM 2815 C CA . VAL A 1 358 ? -2.742 -8.473 18.897 1.00 96.44 358 VAL A CA 1
ATOM 2816 C C . VAL A 1 358 ? -2.233 -9.835 19.377 1.00 96.44 358 VAL A C 1
ATOM 2818 O O . VAL A 1 358 ? -2.232 -10.090 20.585 1.00 96.44 358 VAL A O 1
ATOM 2821 N N . PRO A 1 359 ? -1.849 -10.737 18.455 1.00 92.06 359 PRO A N 1
ATOM 2822 C CA . PRO A 1 359 ? -1.347 -12.052 18.829 1.00 92.06 359 PRO A CA 1
ATOM 2823 C C . PRO A 1 359 ? 0.006 -11.937 19.537 1.00 92.06 359 PRO A C 1
ATOM 2825 O O . PRO A 1 359 ? 0.842 -11.104 19.184 1.00 92.06 359 PRO A O 1
ATOM 2828 N N . THR A 1 360 ? 0.225 -12.803 20.521 1.00 90.50 360 THR A N 1
ATOM 2829 C CA . THR A 1 360 ? 1.532 -13.013 21.162 1.00 90.50 360 THR A CA 1
ATOM 2830 C C . THR A 1 360 ? 2.415 -13.973 20.378 1.00 90.50 360 THR A C 1
ATOM 2832 O O . THR A 1 360 ? 3.637 -13.861 20.441 1.00 90.50 360 THR A O 1
ATOM 2835 N N . ASP A 1 361 ? 1.810 -14.927 19.666 1.00 91.94 361 ASP A N 1
ATOM 2836 C CA . ASP A 1 361 ? 2.543 -15.883 18.846 1.00 91.94 361 ASP A CA 1
ATOM 2837 C C . ASP A 1 361 ? 2.820 -15.289 17.461 1.00 91.94 361 ASP A C 1
ATOM 2839 O O . ASP A 1 361 ? 1.916 -14.913 16.709 1.00 91.94 361 ASP A O 1
ATOM 2843 N N . GLU A 1 362 ? 4.100 -15.214 17.106 1.00 93.12 362 GLU A N 1
ATOM 2844 C CA . GLU A 1 362 ? 4.524 -14.766 15.786 1.00 93.12 362 GLU A CA 1
ATOM 2845 C C . GLU A 1 362 ? 4.017 -15.687 14.673 1.00 93.12 362 GLU A C 1
ATOM 2847 O O . GLU A 1 362 ? 3.767 -15.223 13.556 1.00 93.12 362 GLU A O 1
ATOM 2852 N N . GLU A 1 363 ? 3.819 -16.977 14.964 1.00 94.19 363 GLU A N 1
ATOM 2853 C CA . GLU A 1 363 ? 3.285 -17.939 14.005 1.00 94.19 363 GLU A CA 1
ATOM 2854 C C . GLU A 1 363 ? 1.851 -17.621 13.583 1.00 94.19 363 GLU A C 1
ATOM 2856 O O . GLU A 1 363 ? 1.431 -18.112 12.537 1.00 94.19 363 GLU A O 1
ATOM 2861 N N . ASP A 1 364 ? 1.104 -16.788 14.310 1.00 92.81 364 ASP A N 1
ATOM 2862 C CA . ASP A 1 364 ? -0.257 -16.411 13.923 1.00 92.81 364 ASP A CA 1
ATOM 2863 C C . ASP A 1 364 ? -0.279 -15.401 12.774 1.00 92.81 364 ASP A C 1
ATOM 2865 O O . ASP A 1 364 ? -1.186 -15.437 11.935 1.00 92.81 364 ASP A O 1
ATOM 2869 N N . TYR A 1 365 ? 0.740 -14.543 12.669 1.00 94.88 365 TYR A N 1
ATOM 2870 C CA . TYR A 1 365 ? 0.734 -13.425 11.723 1.00 94.88 365 TYR A CA 1
ATOM 2871 C C . TYR A 1 365 ? 1.928 -13.349 10.775 1.00 94.88 365 TYR A C 1
ATOM 2873 O O . TYR A 1 365 ? 1.797 -12.704 9.733 1.00 94.88 365 TYR A O 1
ATOM 2881 N N . LYS A 1 366 ? 3.053 -14.007 11.071 1.00 96.19 366 LYS A N 1
ATOM 2882 C CA . LYS A 1 366 ? 4.253 -14.015 10.222 1.00 96.19 366 LYS A CA 1
ATOM 2883 C C . LYS A 1 366 ? 4.248 -15.181 9.230 1.00 96.19 366 LYS A C 1
ATOM 2885 O O . LYS A 1 366 ? 3.714 -16.256 9.494 1.00 96.19 366 LYS A O 1
ATOM 2890 N N . ILE A 1 367 ? 4.884 -14.987 8.071 1.00 96.06 367 ILE A N 1
ATOM 2891 C CA . ILE A 1 367 ? 5.138 -16.032 7.056 1.00 96.06 367 ILE A CA 1
ATOM 2892 C C . ILE A 1 367 ? 3.830 -16.730 6.579 1.00 96.06 367 ILE A C 1
ATOM 2894 O O . ILE A 1 367 ? 3.783 -17.925 6.261 1.00 96.06 367 ILE A O 1
ATOM 2898 N N . LYS A 1 368 ? 2.735 -15.969 6.457 1.00 96.69 368 LYS A N 1
ATOM 2899 C CA . LYS A 1 368 ? 1.429 -16.432 5.950 1.00 96.69 368 LYS A CA 1
ATOM 2900 C C . LYS A 1 368 ? 1.199 -16.017 4.500 1.00 96.69 368 LYS A C 1
ATOM 2902 O O . LYS A 1 368 ? 1.753 -15.037 4.006 1.00 96.69 368 LYS A O 1
ATOM 2907 N N . ASP A 1 369 ? 0.346 -16.774 3.818 1.00 96.31 369 ASP A N 1
ATOM 2908 C CA . ASP A 1 369 ? -0.064 -16.471 2.440 1.00 96.31 369 ASP A CA 1
ATOM 2909 C C . ASP A 1 369 ? -1.067 -15.306 2.385 1.00 96.31 369 ASP A C 1
ATOM 2911 O O . ASP A 1 369 ? -1.201 -14.658 1.352 1.00 96.31 369 ASP A O 1
ATOM 2915 N N . ALA A 1 370 ? -1.752 -15.019 3.497 1.00 96.81 370 ALA A N 1
ATOM 2916 C CA . ALA A 1 370 ? -2.678 -13.901 3.617 1.00 96.81 370 ALA A CA 1
ATOM 2917 C C . ALA A 1 370 ? -1.980 -12.624 4.137 1.00 96.81 370 ALA A C 1
ATOM 2919 O O . ALA A 1 370 ? -1.017 -12.728 4.907 1.00 96.81 370 ALA A O 1
ATOM 2920 N N . PRO A 1 371 ? -2.453 -11.424 3.740 1.00 97.19 371 PRO A N 1
ATOM 2921 C CA . PRO A 1 371 ? -1.931 -10.143 4.216 1.00 97.19 371 PRO A CA 1
ATOM 2922 C C . PRO A 1 371 ? -2.007 -9.970 5.733 1.00 97.19 371 PRO A C 1
ATOM 2924 O O . PRO A 1 371 ? -2.907 -10.515 6.375 1.00 97.19 371 PRO A O 1
ATOM 2927 N N . PHE A 1 372 ? -1.127 -9.127 6.288 1.00 97.62 372 PHE A N 1
ATOM 2928 C CA . PHE A 1 372 ? -1.035 -8.883 7.734 1.00 97.62 372 PHE A CA 1
ATOM 2929 C C . PHE A 1 372 ? -2.403 -8.614 8.375 1.00 97.62 372 PHE A C 1
ATOM 2931 O O . PHE A 1 372 ? -2.808 -9.362 9.259 1.00 97.62 372 PHE A O 1
ATOM 2938 N N . TYR A 1 373 ? -3.151 -7.622 7.870 1.00 97.56 373 TYR A N 1
ATOM 2939 C CA . TYR A 1 373 ? -4.454 -7.219 8.422 1.00 97.56 373 TYR A CA 1
ATOM 2940 C C . TYR A 1 373 ? -5.495 -8.353 8.511 1.00 97.56 373 TYR A C 1
ATOM 2942 O O . TYR A 1 373 ? -6.366 -8.309 9.376 1.00 97.56 373 TYR A O 1
ATOM 2950 N N . GLN A 1 374 ? -5.413 -9.369 7.644 1.00 97.50 374 GLN A N 1
ATOM 2951 C CA . GLN A 1 374 ? -6.299 -10.537 7.696 1.00 97.50 374 GLN A CA 1
ATOM 2952 C C . GLN A 1 374 ? -5.839 -11.558 8.739 1.00 97.50 374 GLN A C 1
ATOM 2954 O O . GLN A 1 374 ? -6.671 -12.186 9.389 1.00 97.50 374 GLN A O 1
ATOM 2959 N N . ASN A 1 375 ? -4.528 -11.723 8.925 1.00 97.31 375 ASN A N 1
ATOM 2960 C CA . ASN A 1 375 ? -3.996 -12.642 9.932 1.00 97.31 375 ASN A CA 1
ATOM 2961 C C . ASN A 1 375 ? -4.320 -12.159 11.356 1.00 97.31 375 ASN A C 1
ATOM 2963 O O . ASN A 1 375 ? -4.662 -12.963 12.214 1.00 97.31 375 ASN A O 1
ATOM 2967 N N . VAL A 1 376 ? -4.306 -10.840 11.578 1.00 96.94 376 VAL A N 1
ATOM 2968 C CA . VAL A 1 376 ? -4.598 -10.198 12.877 1.00 96.94 376 VAL A CA 1
ATOM 2969 C C . VAL A 1 376 ? -6.078 -9.834 13.079 1.00 96.94 376 VAL A C 1
ATOM 2971 O O . VAL A 1 376 ? -6.416 -8.980 13.900 1.00 96.94 376 VAL A O 1
ATOM 2974 N N . LYS A 1 377 ? -6.979 -10.454 12.306 1.00 97.31 377 LYS A N 1
ATOM 2975 C CA . LYS A 1 377 ? -8.445 -10.320 12.432 1.00 97.31 377 LYS A CA 1
ATOM 2976 C C . LYS A 1 377 ? -8.943 -8.863 12.472 1.00 97.31 377 LYS A C 1
ATOM 2978 O O . LYS A 1 377 ? -9.841 -8.522 13.243 1.00 97.31 377 LYS A O 1
ATOM 2983 N N . MET A 1 378 ? -8.323 -7.982 11.686 1.00 97.88 378 MET A N 1
ATOM 2984 C CA . MET A 1 378 ? -8.551 -6.539 11.762 1.00 97.88 378 MET A CA 1
ATOM 2985 C C . MET A 1 378 ? -9.957 -6.151 11.293 1.00 97.88 378 MET A C 1
ATOM 2987 O O . MET A 1 378 ? -10.487 -6.735 10.354 1.00 97.88 378 MET A O 1
ATOM 2991 N N . ASN A 1 379 ? -10.547 -5.091 11.844 1.00 97.75 379 ASN A N 1
ATOM 2992 C CA . ASN A 1 379 ? -11.759 -4.490 11.286 1.00 97.75 379 ASN A CA 1
ATOM 2993 C C . ASN A 1 379 ? -11.657 -2.965 11.253 1.00 97.75 379 ASN A C 1
ATOM 2995 O O . ASN A 1 379 ? -11.528 -2.334 12.294 1.00 97.75 379 ASN A O 1
ATOM 2999 N N . THR A 1 380 ? -11.758 -2.378 10.058 1.00 97.00 380 THR A N 1
ATOM 3000 C CA . THR A 1 380 ? -11.814 -0.918 9.848 1.00 97.00 380 THR A CA 1
ATOM 3001 C C . THR A 1 380 ? -13.081 -0.464 9.106 1.00 97.00 380 THR A C 1
ATOM 3003 O O . THR A 1 380 ? -13.189 0.696 8.708 1.00 97.00 380 THR A O 1
ATOM 3006 N N . GLY A 1 381 ? -14.065 -1.353 8.891 1.00 92.81 381 GLY A N 1
ATOM 3007 C CA . GLY A 1 381 ? -15.312 -1.020 8.180 1.00 92.81 381 GLY A CA 1
ATOM 3008 C C . GLY A 1 381 ? -15.767 -1.974 7.071 1.00 92.81 381 GLY A C 1
ATOM 3009 O O . GLY A 1 381 ? -16.863 -1.780 6.516 1.00 92.81 381 GLY A O 1
ATOM 3010 N N . GLY A 1 382 ? -14.966 -2.995 6.755 1.00 90.94 382 GLY A N 1
ATOM 3011 C CA . GLY A 1 382 ? -15.327 -4.113 5.875 1.00 90.94 382 GLY A CA 1
ATOM 3012 C C . GLY A 1 382 ? -15.550 -3.756 4.398 1.00 90.94 382 GLY A C 1
ATOM 3013 O O . GLY A 1 382 ? -16.306 -4.439 3.708 1.00 90.94 382 GLY A O 1
ATOM 3014 N N . ARG A 1 383 ? -15.000 -2.643 3.898 1.00 93.56 383 ARG A N 1
ATOM 3015 C CA . ARG A 1 383 ? -15.147 -2.153 2.512 1.00 93.56 383 ARG A CA 1
ATOM 3016 C C . ARG A 1 383 ? -13.849 -1.610 1.913 1.00 93.56 383 ARG A C 1
ATOM 3018 O O . ARG A 1 383 ? -13.891 -0.775 0.996 1.00 93.56 383 ARG A O 1
ATOM 3025 N N . ILE A 1 384 ? -12.697 -2.094 2.365 1.00 94.81 384 ILE A N 1
ATOM 3026 C CA . ILE A 1 384 ? -11.410 -1.622 1.856 1.00 94.81 384 ILE A CA 1
ATOM 3027 C C . ILE A 1 384 ? -11.186 -1.918 0.364 1.00 94.81 384 ILE A C 1
ATOM 3029 O O . ILE A 1 384 ? -10.555 -1.113 -0.319 1.00 94.81 384 ILE A O 1
ATOM 3033 N N . ASP A 1 385 ? -11.802 -2.961 -0.199 1.00 87.94 385 ASP A N 1
ATOM 3034 C CA . ASP A 1 385 ? -11.734 -3.270 -1.642 1.00 87.94 385 ASP A CA 1
ATOM 3035 C C . ASP A 1 385 ? -12.212 -2.106 -2.534 1.00 87.94 385 ASP A C 1
ATOM 3037 O O . ASP A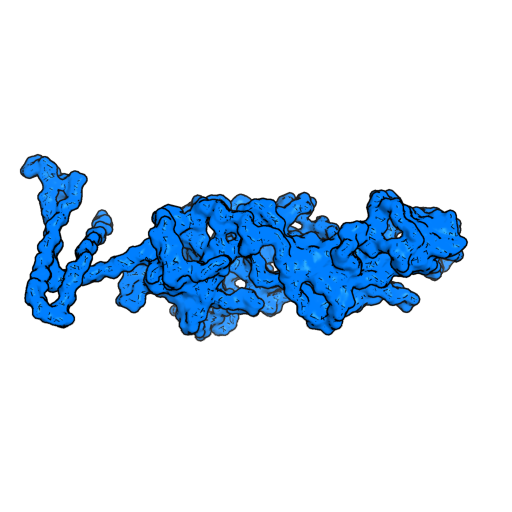 1 385 ? -11.741 -1.902 -3.663 1.00 87.94 385 ASP A O 1
ATOM 3041 N N . PHE A 1 386 ? -13.130 -1.294 -1.998 1.00 90.81 386 PHE A N 1
ATOM 3042 C CA . PHE A 1 386 ? -13.672 -0.080 -2.619 1.00 90.81 386 PHE A CA 1
ATOM 3043 C C . PHE A 1 386 ? -13.037 1.203 -2.067 1.00 90.81 386 PHE A C 1
ATOM 3045 O O . PHE A 1 386 ? -13.551 2.309 -2.283 1.00 90.81 386 PHE A O 1
ATOM 3052 N N . PHE A 1 387 ? -11.941 1.056 -1.323 1.00 94.12 387 PHE A N 1
ATOM 3053 C CA . PHE A 1 387 ? -11.275 2.105 -0.565 1.00 94.12 387 PHE A CA 1
ATOM 3054 C C . PHE A 1 387 ? -12.241 2.836 0.385 1.00 94.12 387 PHE A C 1
ATOM 3056 O O . PHE A 1 387 ? -12.158 4.051 0.545 1.00 94.12 387 PHE A O 1
ATOM 3063 N N . GLY A 1 388 ? -13.244 2.122 0.916 1.00 94.12 388 GLY A N 1
ATOM 3064 C CA . GLY A 1 388 ? -14.476 2.678 1.491 1.00 94.12 388 GLY A CA 1
ATOM 3065 C C . GLY A 1 388 ? -14.568 2.710 3.017 1.00 94.12 388 GLY A C 1
ATOM 3066 O O . GLY A 1 388 ? -15.623 3.083 3.529 1.00 94.12 388 GLY A O 1
ATOM 3067 N N . ASP A 1 389 ? -13.502 2.340 3.719 1.00 95.25 389 ASP A N 1
ATOM 3068 C CA . ASP A 1 389 ? -13.390 2.308 5.184 1.00 95.25 389 ASP A CA 1
ATOM 3069 C C . ASP A 1 389 ? -13.170 3.704 5.768 1.00 95.25 389 ASP A C 1
ATOM 3071 O O . ASP A 1 389 ? -12.165 4.009 6.396 1.00 95.25 389 ASP A O 1
ATOM 3075 N N . VAL A 1 390 ? -14.114 4.593 5.480 1.00 95.44 390 VAL A N 1
ATOM 3076 C CA . VAL A 1 390 ? -14.108 5.980 5.927 1.00 95.44 390 VAL A CA 1
ATOM 3077 C C . VAL A 1 390 ? -15.530 6.414 6.239 1.00 95.44 390 VAL A C 1
ATOM 3079 O O . VAL A 1 390 ? -16.464 6.199 5.462 1.00 95.44 390 VAL A O 1
ATOM 3082 N N . PHE A 1 391 ? -15.691 7.061 7.382 1.00 96.06 391 PHE A N 1
ATOM 3083 C CA . PHE A 1 391 ? -16.980 7.405 7.960 1.00 96.06 391 PHE A CA 1
ATOM 3084 C C . PHE A 1 391 ? -17.141 8.911 7.981 1.00 96.06 391 PHE A C 1
ATOM 3086 O O . PHE A 1 391 ? -16.189 9.658 8.175 1.00 96.06 391 PHE A O 1
ATOM 3093 N N . THR A 1 392 ? -18.354 9.373 7.711 1.00 95.75 392 THR A N 1
ATOM 3094 C CA . THR A 1 392 ? -18.646 10.806 7.669 1.00 95.75 392 THR A CA 1
ATOM 3095 C C . THR A 1 392 ? -19.381 11.190 8.933 1.00 95.75 392 THR A C 1
ATOM 3097 O O . THR A 1 392 ? -20.359 10.527 9.285 1.00 95.75 392 THR A O 1
ATOM 3100 N N . VAL A 1 393 ? -18.937 12.260 9.592 1.00 96.19 393 VAL A N 1
ATOM 3101 C CA . VAL A 1 393 ? -19.614 12.773 10.786 1.00 96.19 393 VAL A CA 1
ATOM 3102 C C . VAL A 1 393 ? -21.088 13.054 10.463 1.00 96.19 393 VAL A C 1
ATOM 3104 O O . VAL A 1 393 ? -21.417 13.608 9.412 1.00 96.19 393 VAL A O 1
ATOM 3107 N N . GLY A 1 394 ? -21.986 12.600 11.336 1.00 95.19 394 GLY A N 1
ATOM 3108 C CA . GLY A 1 394 ? -23.437 12.724 11.183 1.00 95.19 394 GLY A CA 1
ATOM 3109 C C . GLY A 1 394 ? -24.086 11.713 10.228 1.00 95.19 394 GLY A C 1
ATOM 3110 O O . GLY A 1 394 ? -25.292 11.795 10.006 1.00 95.19 394 GLY A O 1
ATOM 3111 N N . THR A 1 395 ? -23.334 10.762 9.658 1.00 95.94 395 THR A N 1
ATOM 3112 C CA . THR A 1 395 ? -23.868 9.722 8.756 1.00 95.94 395 THR A CA 1
ATOM 3113 C C . THR A 1 395 ? -23.652 8.321 9.345 1.00 95.94 395 THR A C 1
ATOM 3115 O O . THR A 1 395 ? -22.639 7.685 9.042 1.00 95.94 395 THR A O 1
ATOM 3118 N N . PRO A 1 396 ? -24.574 7.822 10.191 1.00 94.50 396 PRO A N 1
ATOM 3119 C CA . PRO A 1 396 ? -24.429 6.517 10.827 1.00 94.50 396 PRO A CA 1
ATOM 3120 C C . PRO A 1 396 ? -24.597 5.366 9.827 1.00 94.50 396 PRO A C 1
ATOM 3122 O O . PRO A 1 396 ? -25.323 5.464 8.834 1.00 94.50 396 PRO A O 1
ATOM 3125 N N . ILE A 1 397 ? -23.951 4.242 10.124 1.00 94.75 397 ILE A N 1
ATOM 3126 C CA . ILE A 1 397 ? -24.014 3.002 9.354 1.00 94.75 397 ILE A CA 1
ATOM 3127 C C . ILE A 1 397 ? -24.580 1.905 10.253 1.00 94.75 397 ILE A C 1
ATOM 3129 O O . ILE A 1 397 ? -23.877 1.364 11.097 1.00 94.75 397 ILE A O 1
ATOM 3133 N N . ALA A 1 398 ? -25.854 1.565 10.050 1.00 91.88 398 ALA A N 1
ATOM 3134 C CA . ALA A 1 398 ? -26.550 0.582 10.883 1.00 91.88 398 ALA A CA 1
ATOM 3135 C C . ALA A 1 398 ? -26.200 -0.879 10.544 1.00 91.88 398 ALA A C 1
ATOM 3137 O O . ALA A 1 398 ? -26.159 -1.725 11.424 1.00 91.88 398 ALA A O 1
ATOM 3138 N N . GLY A 1 399 ? -25.967 -1.194 9.264 1.00 91.62 399 GLY A N 1
ATOM 3139 C CA . GLY A 1 399 ? -25.782 -2.580 8.820 1.00 91.62 399 GLY A CA 1
ATOM 3140 C C . GLY A 1 399 ? -24.433 -3.191 9.229 1.00 91.62 399 GLY A C 1
ATOM 3141 O O . GLY A 1 399 ? -23.445 -2.452 9.304 1.00 91.62 399 GLY A O 1
ATOM 3142 N N . PRO A 1 400 ? -24.375 -4.526 9.405 1.00 93.06 400 PRO A N 1
ATOM 3143 C CA . PRO A 1 400 ? -23.159 -5.225 9.800 1.00 93.06 400 PRO A CA 1
ATOM 3144 C C . PRO A 1 400 ? -22.058 -5.081 8.747 1.00 93.06 400 PRO A C 1
ATOM 3146 O O . PRO A 1 400 ? -22.309 -5.092 7.536 1.00 93.06 400 PRO A O 1
ATOM 3149 N N . ARG A 1 401 ? -20.826 -4.939 9.229 1.00 95.44 401 ARG A N 1
ATOM 3150 C CA . ARG A 1 401 ? -19.581 -4.839 8.475 1.00 95.44 401 ARG A CA 1
ATOM 3151 C C . ARG A 1 401 ? -18.659 -5.955 8.917 1.00 95.44 401 ARG A C 1
ATOM 3153 O O . ARG A 1 401 ? -18.226 -5.988 10.067 1.00 95.44 401 ARG A O 1
ATOM 3160 N N . GLN A 1 402 ? -18.381 -6.848 7.977 1.00 96.06 402 GLN A N 1
ATOM 3161 C CA . GLN A 1 402 ? -17.544 -8.004 8.239 1.00 96.06 402 GLN A CA 1
ATOM 3162 C C . GLN A 1 402 ? -16.108 -7.577 8.535 1.00 96.06 402 GLN A C 1
ATOM 3164 O O . GLN A 1 402 ? -15.571 -6.705 7.845 1.00 96.06 402 GLN A O 1
ATOM 3169 N N . GLY A 1 403 ? -15.513 -8.192 9.555 1.00 96.62 403 GLY A N 1
ATOM 3170 C CA . GLY A 1 403 ? -14.088 -8.066 9.833 1.00 96.62 403 GLY A CA 1
ATOM 3171 C C . GLY A 1 403 ? -13.239 -8.720 8.745 1.00 96.62 403 GLY A C 1
ATOM 3172 O O . GLY A 1 403 ? -13.692 -9.602 8.010 1.00 96.62 403 GLY A O 1
ATOM 3173 N N . TYR A 1 404 ? -11.990 -8.288 8.642 1.00 97.44 404 TYR A N 1
ATOM 3174 C CA . TYR A 1 404 ? -11.002 -8.893 7.767 1.00 97.44 404 TYR A CA 1
ATOM 3175 C C . TYR A 1 404 ? -10.370 -10.090 8.457 1.00 97.44 404 TYR A C 1
ATOM 3177 O O . TYR A 1 404 ? -9.805 -9.964 9.537 1.00 97.44 404 TYR A O 1
ATOM 3185 N N . SER A 1 405 ? -10.455 -11.250 7.817 1.00 96.81 405 SER A N 1
ATOM 3186 C CA . SER A 1 405 ? -9.847 -12.480 8.306 1.00 96.81 405 SER A CA 1
ATOM 3187 C C . SER A 1 405 ? -9.398 -13.350 7.139 1.00 96.81 405 SER A C 1
ATOM 3189 O O . SER A 1 405 ? -9.954 -13.269 6.042 1.00 96.81 405 SER A O 1
ATOM 3191 N N . ASN A 1 406 ? -8.378 -14.167 7.385 1.00 95.69 406 ASN A N 1
ATOM 3192 C CA . ASN A 1 406 ? -7.911 -15.225 6.492 1.00 95.69 406 ASN A CA 1
ATOM 3193 C C . ASN A 1 406 ? -8.666 -16.559 6.692 1.00 95.69 406 ASN A C 1
ATOM 3195 O O . ASN A 1 406 ? -8.403 -17.522 5.974 1.00 95.69 406 ASN A O 1
ATOM 3199 N N . ASP A 1 407 ? -9.600 -16.612 7.644 1.00 96.00 407 ASP A N 1
ATOM 3200 C CA . ASP A 1 407 ? -10.484 -17.742 7.938 1.00 96.00 407 ASP A CA 1
ATOM 3201 C C . ASP A 1 407 ? -11.904 -17.254 8.308 1.00 96.00 407 ASP A C 1
ATOM 3203 O O . ASP A 1 407 ? -12.259 -16.088 8.102 1.00 96.00 407 ASP A O 1
ATOM 3207 N N . ASP A 1 408 ? -12.735 -18.156 8.836 1.00 96.56 408 ASP A N 1
ATOM 3208 C CA . ASP A 1 408 ? -14.112 -17.846 9.217 1.00 96.56 408 ASP A CA 1
ATOM 3209 C C . ASP A 1 408 ? -14.232 -17.066 10.536 1.00 96.56 408 ASP A C 1
ATOM 3211 O O . ASP A 1 408 ? -15.262 -16.429 10.749 1.00 96.56 408 ASP A O 1
ATOM 3215 N N . ALA A 1 409 ? -13.207 -17.038 11.396 1.00 97.12 409 ALA A N 1
ATOM 3216 C CA . ALA A 1 409 ? -13.229 -16.304 12.660 1.00 97.12 409 ALA A CA 1
ATOM 3217 C C . ALA A 1 409 ? -13.087 -14.796 12.417 1.00 97.12 409 ALA A C 1
ATOM 3219 O O . ALA A 1 409 ? -12.075 -14.323 11.897 1.00 97.12 409 ALA A O 1
ATOM 3220 N N . ARG A 1 410 ? -14.113 -14.017 12.784 1.00 96.50 410 ARG A N 1
ATOM 3221 C CA . ARG A 1 410 ? -14.172 -12.571 12.529 1.00 96.50 410 ARG A CA 1
ATOM 3222 C C . ARG A 1 410 ? -14.758 -11.786 13.696 1.00 96.50 410 ARG A C 1
ATOM 3224 O O . ARG A 1 410 ? -15.783 -12.164 14.265 1.00 96.50 410 ARG A O 1
ATOM 3231 N N . MET A 1 411 ? -14.147 -10.633 13.959 1.00 97.56 411 MET A N 1
ATOM 3232 C CA . MET A 1 411 ? -14.759 -9.554 14.725 1.00 97.56 411 MET A CA 1
ATOM 3233 C C . MET A 1 411 ? -15.516 -8.639 13.761 1.00 97.56 411 MET A C 1
ATOM 3235 O O . MET A 1 411 ? -14.916 -7.786 13.101 1.00 97.56 411 MET A O 1
ATOM 3239 N N . ASP A 1 412 ? -16.828 -8.827 13.642 1.00 97.44 412 ASP A N 1
ATOM 3240 C CA . ASP A 1 412 ? -17.674 -7.948 12.838 1.00 97.44 412 ASP A CA 1
ATOM 3241 C C . ASP A 1 412 ? -18.042 -6.692 13.643 1.00 97.44 412 ASP A C 1
ATOM 3243 O O . ASP A 1 412 ? -17.884 -6.641 14.862 1.00 97.44 412 ASP A O 1
ATOM 3247 N N . VAL A 1 413 ? -18.534 -5.653 12.969 1.00 97.25 413 VAL A N 1
ATOM 3248 C CA . VAL A 1 413 ? -19.053 -4.454 13.642 1.00 97.25 413 VAL A CA 1
ATOM 3249 C C . VAL A 1 413 ? -20.356 -3.981 13.015 1.00 97.25 413 VAL A C 1
ATOM 3251 O O . VAL A 1 413 ? -20.585 -4.159 11.821 1.00 97.25 413 VAL A O 1
ATOM 3254 N N . GLN A 1 414 ? -21.203 -3.314 13.785 1.00 96.31 414 GLN A N 1
ATOM 3255 C CA . GLN A 1 414 ? -22.404 -2.647 13.285 1.00 96.31 414 GLN A CA 1
ATOM 3256 C C . GLN A 1 414 ? -22.639 -1.319 14.008 1.00 96.31 414 GLN A C 1
ATOM 3258 O O . GLN A 1 414 ? -21.881 -0.943 14.902 1.00 96.31 414 GLN A O 1
ATOM 3263 N N . ASN A 1 415 ? -23.673 -0.582 13.594 1.00 96.25 415 ASN A N 1
ATOM 3264 C CA . ASN A 1 415 ? -24.078 0.673 14.238 1.00 96.25 415 ASN A CA 1
ATOM 3265 C C . ASN A 1 415 ? -22.940 1.707 14.378 1.00 96.25 415 ASN A C 1
ATOM 3267 O O . ASN A 1 415 ? -22.865 2.443 15.360 1.00 96.25 415 ASN A O 1
ATOM 3271 N N . ILE A 1 416 ? -22.059 1.779 13.375 1.00 97.62 416 ILE A N 1
ATOM 3272 C CA . ILE A 1 416 ? -20.910 2.689 13.361 1.00 97.62 416 ILE A CA 1
ATOM 3273 C C . ILE A 1 416 ? -21.414 4.122 13.176 1.00 97.62 416 ILE A C 1
ATOM 3275 O O . ILE A 1 416 ? -22.033 4.438 12.155 1.00 97.62 416 ILE A O 1
ATOM 3279 N N . ALA A 1 417 ? -21.113 5.011 14.115 1.00 97.56 417 ALA A N 1
ATOM 3280 C CA . ALA A 1 417 ? -21.459 6.419 14.020 1.00 97.56 417 ALA A CA 1
ATOM 3281 C C . ALA A 1 417 ? -20.345 7.308 14.572 1.00 97.56 417 ALA A C 1
ATOM 3283 O O . ALA A 1 417 ? -19.792 7.057 15.637 1.00 97.56 417 ALA A O 1
ATOM 3284 N N . PHE A 1 418 ? -20.072 8.394 13.853 1.00 98.06 418 PHE A N 1
ATOM 3285 C CA . PHE A 1 418 ? -19.319 9.534 14.363 1.00 98.06 418 PHE A CA 1
ATOM 3286 C C . PHE A 1 418 ? -20.287 10.706 14.442 1.00 98.06 418 PHE A C 1
ATOM 3288 O O . PHE A 1 418 ? -20.849 11.111 13.423 1.00 98.06 418 PHE A O 1
ATOM 3295 N N . THR A 1 419 ? -20.505 11.242 15.635 1.00 97.12 419 THR A N 1
ATOM 3296 C CA . THR A 1 419 ? -21.476 12.314 15.875 1.00 97.12 419 THR A CA 1
ATOM 3297 C C . THR A 1 419 ? -20.773 13.512 16.481 1.00 97.12 419 THR A C 1
ATOM 3299 O O . THR A 1 419 ? -19.994 13.365 17.415 1.00 97.12 419 THR A O 1
ATOM 3302 N N . GLN A 1 420 ? -21.052 14.708 15.970 1.00 96.19 420 GLN A N 1
ATOM 3303 C CA . GLN A 1 420 ? -20.595 15.933 16.611 1.00 96.19 420 GLN A CA 1
ATOM 3304 C C . GLN A 1 420 ? -21.443 16.191 17.863 1.00 96.19 420 GLN A C 1
ATOM 3306 O O . GLN A 1 420 ? -22.632 16.493 17.755 1.00 96.19 420 GLN A O 1
ATOM 3311 N N . THR A 1 421 ? -20.840 16.066 19.042 1.00 95.31 421 THR A N 1
ATOM 3312 C CA . THR A 1 421 ? -21.510 16.241 20.346 1.00 95.31 421 THR A CA 1
ATOM 3313 C C . THR A 1 421 ? -21.170 17.562 21.028 1.00 95.31 421 THR A C 1
ATOM 3315 O O . THR A 1 421 ? -21.856 17.974 21.961 1.00 95.31 421 THR A O 1
ATOM 3318 N N . GLY A 1 422 ? -20.167 18.277 20.518 1.00 92.62 422 GLY A N 1
ATOM 3319 C CA . GLY A 1 422 ? -19.790 19.619 20.951 1.00 92.62 422 GLY A CA 1
ATOM 3320 C C . GLY A 1 422 ? -19.189 20.433 19.805 1.00 92.62 422 GLY A C 1
ATOM 3321 O O . GLY A 1 422 ? -19.079 19.959 18.675 1.00 92.62 422 GLY A O 1
ATOM 3322 N N . ALA A 1 423 ? -18.783 21.676 20.082 1.00 92.00 423 ALA A N 1
ATOM 3323 C CA . ALA A 1 423 ? -18.205 22.550 19.054 1.00 92.00 423 ALA A CA 1
ATOM 3324 C C . ALA A 1 423 ? -16.959 21.926 18.395 1.00 92.00 423 ALA A C 1
ATOM 3326 O O . ALA A 1 423 ? -16.860 21.929 17.173 1.00 92.00 423 ALA A O 1
ATOM 3327 N N . ASN A 1 424 ? -16.084 21.328 19.212 1.00 95.75 424 ASN A N 1
ATOM 3328 C CA . ASN A 1 424 ? -14.837 20.681 18.796 1.00 95.75 424 ASN A CA 1
ATOM 3329 C C . ASN A 1 424 ? -14.732 19.246 19.345 1.00 95.75 424 ASN A C 1
ATOM 3331 O O . ASN A 1 424 ? -13.665 18.826 19.788 1.00 95.75 424 ASN A O 1
ATOM 3335 N N . GLN A 1 425 ? -15.860 18.537 19.412 1.00 96.69 425 GLN A N 1
ATOM 3336 C CA . GLN A 1 425 ? -15.948 17.215 20.029 1.00 96.69 425 GLN A CA 1
ATOM 3337 C C . GLN A 1 425 ? -16.702 16.247 19.117 1.00 96.69 425 GLN A C 1
ATOM 3339 O O . GLN A 1 425 ? -17.765 16.587 18.582 1.00 96.69 425 GLN A O 1
ATOM 3344 N N . ILE A 1 426 ? -16.154 15.041 18.970 1.00 97.50 426 ILE A N 1
ATOM 3345 C CA . ILE A 1 426 ? -16.768 13.918 18.264 1.00 97.50 426 ILE A CA 1
ATOM 3346 C C . ILE A 1 426 ? -16.999 12.776 19.254 1.00 97.50 426 ILE A C 1
ATOM 3348 O O . ILE A 1 426 ? -16.090 12.388 19.982 1.00 97.50 426 ILE A O 1
ATOM 3352 N N . THR A 1 427 ? -18.188 12.185 19.224 1.00 98.25 427 THR A N 1
ATOM 3353 C CA . THR A 1 427 ? -18.458 10.884 19.836 1.00 98.25 427 THR A CA 1
ATOM 3354 C C . THR A 1 427 ? -18.468 9.807 18.763 1.00 98.25 427 THR A C 1
ATOM 3356 O O . THR A 1 427 ? -19.235 9.885 17.798 1.00 98.25 427 THR A O 1
ATOM 3359 N N . PHE A 1 428 ? -17.610 8.810 18.940 1.00 98.50 428 PHE A N 1
ATOM 3360 C CA . PHE A 1 428 ? -17.584 7.575 18.173 1.00 98.50 428 PHE A CA 1
ATOM 3361 C C . PHE A 1 428 ? -18.395 6.507 18.907 1.00 98.50 428 PHE A C 1
ATOM 3363 O O . PHE A 1 428 ? -18.183 6.283 20.096 1.00 98.50 428 PHE A O 1
ATOM 3370 N N . THR A 1 429 ? -19.306 5.842 18.202 1.00 98.12 429 THR A N 1
ATOM 3371 C CA . THR A 1 429 ? -19.986 4.644 18.703 1.00 98.12 429 THR A CA 1
ATOM 3372 C C . THR A 1 429 ? -19.941 3.534 17.669 1.00 98.12 429 THR A C 1
ATOM 3374 O O . THR A 1 429 ? -20.153 3.785 16.480 1.00 98.12 429 THR A O 1
ATOM 3377 N N . CYS A 1 430 ? -19.738 2.303 18.117 1.00 97.94 430 CYS A N 1
ATOM 3378 C CA . CYS A 1 430 ? -19.915 1.106 17.304 1.00 97.94 430 CYS A CA 1
ATOM 3379 C C . CYS A 1 430 ? -20.278 -0.082 18.195 1.00 97.94 430 CYS A C 1
ATOM 3381 O O . CYS A 1 430 ? -20.010 -0.079 19.392 1.00 97.94 430 CYS A O 1
ATOM 3383 N N . GLU A 1 431 ? -20.882 -1.105 17.606 1.00 97.69 431 GLU A N 1
ATOM 3384 C CA . GLU A 1 431 ? -21.156 -2.369 18.279 1.00 97.69 431 GLU A CA 1
ATOM 3385 C C . GLU A 1 431 ? -20.281 -3.457 17.663 1.00 97.69 431 GLU A C 1
ATOM 3387 O O . GLU A 1 431 ? -20.426 -3.777 16.481 1.00 97.69 431 GLU A O 1
ATOM 3392 N N . PHE A 1 432 ? -19.358 -3.992 18.455 1.00 97.94 432 PHE A N 1
ATOM 3393 C CA . PHE A 1 432 ? -18.546 -5.151 18.112 1.00 97.94 432 PHE A CA 1
ATOM 3394 C C . PHE A 1 432 ? -19.389 -6.416 18.209 1.00 97.94 432 PHE A C 1
ATOM 3396 O O . PHE A 1 432 ? -20.138 -6.597 19.164 1.00 97.94 432 PHE A O 1
ATOM 3403 N N . MET A 1 433 ? -19.272 -7.268 17.200 1.00 96.75 433 MET A N 1
ATOM 3404 C CA . MET A 1 433 ? -20.096 -8.448 16.971 1.00 96.75 433 MET A CA 1
ATOM 3405 C C . MET A 1 433 ? -19.170 -9.625 16.624 1.00 96.75 433 MET A C 1
ATOM 3407 O O . MET A 1 433 ? -18.999 -9.933 15.441 1.00 96.75 433 MET A O 1
ATOM 3411 N N . PRO A 1 434 ? -18.531 -10.283 17.608 1.00 97.06 434 PRO A N 1
ATOM 3412 C CA . PRO A 1 434 ? -17.757 -11.485 17.325 1.00 97.06 434 PRO A CA 1
ATOM 3413 C C . PRO A 1 434 ? -18.682 -12.566 16.758 1.00 97.06 434 PRO A C 1
ATOM 3415 O O . PRO A 1 434 ? -19.797 -12.774 17.248 1.00 97.06 434 PRO A O 1
ATOM 3418 N N . ASN A 1 435 ? -18.244 -13.257 15.708 1.00 96.62 435 ASN A N 1
ATOM 3419 C CA . ASN A 1 435 ? -18.990 -14.405 15.210 1.00 96.62 435 ASN A CA 1
ATOM 3420 C C . ASN A 1 435 ? -18.668 -15.680 16.012 1.00 96.62 435 ASN A C 1
ATOM 3422 O O . ASN A 1 435 ? -17.756 -15.713 16.838 1.00 96.62 435 ASN A O 1
ATOM 3426 N N . ALA A 1 436 ? -19.426 -16.751 15.765 1.00 96.94 436 ALA A N 1
ATOM 3427 C CA . ALA A 1 436 ? -19.273 -18.002 16.508 1.00 96.94 436 ALA A CA 1
ATOM 3428 C C . ALA A 1 436 ? -17.856 -18.595 16.396 1.00 96.94 436 ALA A C 1
ATOM 3430 O O . ALA A 1 436 ? -17.323 -19.100 17.381 1.00 96.94 436 ALA A O 1
ATOM 3431 N N . ASP A 1 437 ? -17.232 -18.506 15.220 1.00 97.88 437 ASP A N 1
ATOM 3432 C CA . ASP A 1 437 ? -15.880 -19.023 14.994 1.00 97.88 437 ASP A CA 1
ATOM 3433 C C . ASP A 1 437 ? -14.816 -18.195 15.725 1.00 97.88 437 ASP A C 1
ATOM 3435 O O . ASP A 1 437 ? -13.888 -18.767 16.291 1.00 97.88 437 ASP A O 1
ATOM 3439 N N . PHE A 1 438 ? -14.993 -16.871 15.812 1.00 97.31 438 PHE A N 1
ATOM 3440 C CA . PHE A 1 438 ? -14.145 -15.998 16.626 1.00 97.31 438 PHE A CA 1
ATOM 3441 C C . PHE A 1 438 ? -14.239 -16.348 18.110 1.00 97.31 438 PHE A C 1
ATOM 3443 O O . PHE A 1 438 ? -13.216 -16.505 18.777 1.00 97.31 438 PHE A O 1
ATOM 3450 N N . ALA A 1 439 ? -15.458 -16.555 18.613 1.00 96.50 439 ALA A N 1
ATOM 3451 C CA . ALA A 1 439 ? -15.681 -16.946 19.999 1.00 96.50 439 ALA A CA 1
ATOM 3452 C C . ALA A 1 439 ? -15.043 -18.306 20.327 1.00 96.50 439 ALA A C 1
ATOM 3454 O O . ALA A 1 439 ? -14.407 -18.463 21.370 1.00 96.50 439 ALA A O 1
ATOM 3455 N N . ASN A 1 440 ? -15.172 -19.279 19.419 1.00 96.38 440 ASN A N 1
ATOM 3456 C CA . ASN A 1 440 ? -14.549 -20.595 19.555 1.00 96.38 440 ASN A CA 1
ATOM 3457 C C . ASN A 1 440 ? -13.019 -20.504 19.545 1.00 96.38 440 ASN A C 1
ATOM 3459 O O . ASN A 1 440 ? -12.368 -21.162 20.357 1.00 96.38 440 ASN A O 1
ATOM 3463 N N . GLN A 1 441 ? -12.454 -19.694 18.645 1.00 95.50 441 GLN A N 1
ATOM 3464 C CA . GLN A 1 441 ? -11.012 -19.494 18.552 1.00 95.50 441 GLN A CA 1
ATOM 3465 C C . GLN A 1 441 ? -10.472 -18.869 19.840 1.00 95.50 441 GLN A C 1
ATOM 3467 O O . GLN A 1 441 ? -9.583 -19.445 20.461 1.00 95.50 441 GLN A O 1
ATOM 3472 N N . LEU A 1 442 ? -11.032 -17.741 20.290 1.00 95.50 442 LEU A N 1
ATOM 3473 C CA . LEU A 1 442 ? -10.528 -17.071 21.492 1.00 95.50 442 LEU A CA 1
ATOM 3474 C C . LEU A 1 442 ? -10.778 -17.889 22.758 1.00 95.50 442 LEU A C 1
ATOM 3476 O O . LEU A 1 442 ? -9.917 -17.925 23.633 1.00 95.50 442 LEU A O 1
ATOM 3480 N N . GLY A 1 443 ? -11.893 -18.620 22.836 1.00 93.62 443 GLY A N 1
ATOM 3481 C CA . GLY A 1 443 ? -12.173 -19.538 23.940 1.00 93.62 443 GLY A CA 1
ATOM 3482 C C . GLY A 1 443 ? -11.149 -20.673 24.085 1.00 93.62 443 GLY A C 1
ATOM 3483 O O . GLY A 1 443 ? -11.009 -21.216 25.181 1.00 93.62 443 GLY A O 1
ATOM 3484 N N . ALA A 1 444 ? -10.422 -21.015 23.015 1.00 94.00 444 ALA A N 1
ATOM 3485 C CA . ALA A 1 444 ? -9.345 -22.005 23.035 1.00 94.00 444 ALA A CA 1
ATOM 3486 C C . ALA A 1 444 ? -7.973 -21.425 23.429 1.00 94.00 444 ALA A C 1
ATOM 3488 O O . ALA A 1 444 ? -7.101 -22.189 23.840 1.00 94.00 444 ALA A O 1
ATOM 3489 N N . LEU A 1 445 ? -7.789 -20.106 23.320 1.00 93.06 445 LEU A N 1
ATOM 3490 C CA . LEU A 1 445 ? -6.551 -19.409 23.677 1.00 93.06 445 LEU A CA 1
ATOM 3491 C C . LEU A 1 445 ? -6.471 -19.115 25.180 1.00 93.06 445 LEU A C 1
ATOM 3493 O O . LEU A 1 445 ? -7.499 -19.015 25.856 1.00 93.06 445 LEU A O 1
ATOM 3497 N N . GLY A 1 446 ? -5.263 -18.929 25.709 1.00 88.88 446 GLY A N 1
ATOM 3498 C CA . GLY A 1 446 ? -5.046 -18.386 27.050 1.00 88.88 446 GLY A CA 1
ATOM 3499 C C . GLY A 1 446 ? -5.468 -16.915 27.157 1.00 88.88 446 GLY A C 1
ATOM 3500 O O . GLY A 1 446 ? -5.617 -16.228 26.151 1.00 88.88 446 GLY A O 1
ATOM 3501 N N . LEU A 1 447 ? -5.658 -16.407 28.382 1.00 85.38 447 LEU A N 1
ATOM 3502 C CA . LEU A 1 447 ? -6.018 -14.994 28.604 1.00 85.38 447 LEU A CA 1
ATOM 3503 C C . LEU A 1 447 ? -4.968 -14.030 28.028 1.00 85.38 447 LEU A C 1
ATOM 3505 O O . LEU A 1 447 ? -5.329 -13.051 27.380 1.00 85.38 447 LEU A O 1
ATOM 3509 N N . ASP A 1 448 ? -3.687 -14.364 28.187 1.00 86.81 448 ASP A N 1
ATOM 3510 C CA . ASP A 1 448 ? -2.562 -13.536 27.737 1.00 86.81 448 ASP A CA 1
ATOM 3511 C C . ASP A 1 448 ? -2.424 -13.442 26.209 1.00 86.81 448 ASP A C 1
ATOM 3513 O O . ASP A 1 448 ? -1.664 -12.615 25.714 1.00 86.81 448 ASP A O 1
ATOM 3517 N N . GLU A 1 449 ? -3.168 -14.251 25.452 1.00 89.69 449 GLU A N 1
ATOM 3518 C CA . GLU A 1 449 ? -3.119 -14.311 23.983 1.00 89.69 449 GLU A CA 1
ATOM 3519 C C . GLU A 1 449 ? -4.299 -13.564 23.331 1.00 89.69 449 GLU A C 1
ATOM 3521 O O . GLU A 1 449 ? -4.367 -13.421 22.112 1.00 89.69 449 GLU A O 1
ATOM 3526 N N . ARG A 1 450 ? -5.250 -13.065 24.133 1.00 93.94 450 ARG A N 1
ATOM 3527 C CA . ARG A 1 450 ? -6.498 -12.425 23.669 1.00 93.94 450 ARG A CA 1
ATOM 3528 C C . ARG A 1 450 ? -6.401 -10.900 23.643 1.00 93.94 450 ARG A C 1
ATOM 3530 O O . ARG A 1 450 ? -7.391 -10.211 23.905 1.00 93.94 450 ARG A O 1
ATOM 3537 N N . ASN A 1 451 ? -5.214 -10.366 23.378 1.00 96.19 451 ASN A N 1
ATOM 3538 C CA . ASN A 1 451 ? -4.993 -8.924 23.402 1.00 96.19 451 ASN A CA 1
ATOM 3539 C C . ASN A 1 451 ? -5.636 -8.254 22.182 1.00 96.19 451 ASN A C 1
ATOM 3541 O O . ASN A 1 451 ? -5.693 -8.829 21.095 1.00 96.19 451 ASN A O 1
ATOM 3545 N N . TYR A 1 452 ? -6.090 -7.017 22.337 1.00 97.38 452 TYR A N 1
ATOM 3546 C CA . TYR A 1 452 ? -6.624 -6.214 21.245 1.00 97.38 452 TYR A CA 1
ATOM 3547 C C . TYR A 1 452 ? -6.218 -4.755 21.377 1.00 97.38 452 TYR A C 1
ATOM 3549 O O . TYR A 1 452 ? -5.950 -4.270 22.474 1.00 97.38 452 TYR A O 1
ATOM 3557 N N . ILE A 1 453 ? -6.254 -4.046 20.251 1.00 98.00 453 ILE A N 1
ATOM 3558 C CA . ILE A 1 453 ? -6.244 -2.583 20.222 1.00 98.00 453 ILE A CA 1
ATOM 3559 C C . ILE A 1 453 ? -7.481 -2.047 19.513 1.00 98.00 453 ILE A C 1
ATOM 3561 O O . ILE A 1 453 ? -8.010 -2.672 18.587 1.00 98.00 453 ILE A O 1
ATOM 3565 N N . ILE A 1 454 ? -7.899 -0.849 19.914 1.00 98.19 454 ILE A N 1
ATOM 3566 C CA . ILE A 1 454 ? -8.900 -0.050 19.206 1.00 98.19 454 ILE A CA 1
ATOM 3567 C C . ILE A 1 454 ? -8.333 1.344 18.988 1.00 98.19 454 ILE A C 1
ATOM 3569 O O . ILE A 1 454 ? -7.761 1.934 19.901 1.00 98.19 454 ILE A O 1
ATOM 3573 N N . TRP A 1 455 ? -8.514 1.897 17.794 1.00 98.00 455 TRP A N 1
ATOM 3574 C CA . TRP A 1 455 ? -8.100 3.263 17.487 1.00 98.00 455 TRP A CA 1
ATOM 3575 C C . TRP A 1 455 ? -9.147 4.011 16.672 1.00 98.00 455 TRP A C 1
ATOM 3577 O O . TRP A 1 455 ? -10.000 3.413 16.011 1.00 98.00 455 TRP A O 1
ATOM 3587 N N . VAL A 1 456 ? -9.054 5.339 16.688 1.00 97.94 456 VAL A N 1
ATOM 3588 C CA . VAL A 1 456 ? -9.851 6.232 15.837 1.00 97.94 456 VAL A CA 1
ATOM 3589 C C . VAL A 1 456 ? -8.972 7.265 15.155 1.00 97.94 456 VAL A C 1
ATOM 3591 O O . VAL A 1 456 ? -8.105 7.866 15.779 1.00 97.94 456 VAL A O 1
ATOM 3594 N N . GLY A 1 457 ? -9.223 7.490 13.870 1.00 96.50 457 GLY A N 1
ATOM 3595 C CA . GLY A 1 457 ? -8.590 8.536 13.081 1.00 96.50 457 GLY A CA 1
ATOM 3596 C C . GLY A 1 457 ? -9.482 9.765 12.987 1.00 96.50 457 GLY A C 1
ATOM 3597 O O . GLY A 1 457 ? -10.601 9.711 12.460 1.00 96.50 457 GLY A O 1
ATOM 3598 N N . VAL A 1 458 ? -8.981 10.895 13.479 1.00 95.69 458 VAL A N 1
ATOM 3599 C CA . VAL A 1 458 ? -9.678 12.190 13.477 1.00 95.69 458 VAL A CA 1
ATOM 3600 C C . VAL A 1 458 ? -8.752 13.305 12.998 1.00 95.69 458 VAL A C 1
ATOM 3602 O O . VAL A 1 458 ? -7.571 13.082 12.760 1.00 95.69 458 VAL A O 1
ATOM 3605 N N . GLY A 1 459 ? -9.311 14.490 12.768 1.00 93.75 459 GLY A N 1
ATOM 3606 C CA . GLY A 1 459 ? -8.567 15.667 12.332 1.00 93.75 459 GLY A CA 1
ATOM 3607 C C . GLY A 1 459 ? -9.471 16.714 11.694 1.00 93.75 459 GLY A C 1
ATOM 3608 O O . GLY A 1 459 ? -10.620 16.441 11.312 1.00 93.75 459 GLY A O 1
ATOM 3609 N N . ASP A 1 460 ? -8.929 17.909 11.536 1.00 91.31 460 ASP A N 1
ATOM 3610 C CA . ASP A 1 460 ? -9.544 19.004 10.809 1.00 91.31 460 ASP A CA 1
ATOM 3611 C C . ASP A 1 460 ? -9.695 18.625 9.319 1.00 91.31 460 ASP A C 1
ATOM 3613 O O . ASP A 1 460 ? -8.857 17.968 8.691 1.00 91.31 460 ASP A O 1
ATOM 3617 N N . GLN A 1 461 ? -10.836 18.969 8.734 1.00 88.12 461 GLN A N 1
ATOM 3618 C CA . GLN A 1 461 ? -11.142 18.715 7.321 1.00 88.12 461 GLN A CA 1
ATOM 3619 C C . GLN A 1 461 ? -10.673 19.842 6.381 1.00 88.12 461 GLN A C 1
ATOM 3621 O O . GLN A 1 461 ? -10.653 19.655 5.167 1.00 88.12 461 GLN A O 1
ATOM 3626 N N . THR A 1 462 ? -10.344 21.015 6.924 1.00 88.69 462 THR A N 1
ATOM 3627 C CA . THR A 1 462 ? -10.024 22.246 6.183 1.00 88.69 462 THR A CA 1
ATOM 3628 C C . THR A 1 462 ? -8.532 22.436 5.941 1.00 88.69 462 THR A C 1
ATOM 3630 O O . THR A 1 462 ? -8.149 23.096 4.974 1.00 88.69 462 THR A O 1
ATOM 3633 N N . LEU A 1 463 ? -7.686 21.844 6.788 1.00 87.12 463 LEU A N 1
ATOM 3634 C CA . LEU A 1 463 ? -6.235 21.835 6.596 1.00 87.12 463 LEU A CA 1
ATOM 3635 C C . LEU A 1 463 ? -5.896 21.043 5.332 1.00 87.12 463 LEU A C 1
ATOM 3637 O O . LEU A 1 463 ? -6.736 20.291 4.865 1.00 87.12 463 LEU A O 1
ATOM 3641 N N . LEU A 1 464 ? -4.713 21.192 4.739 1.00 81.81 464 LEU A N 1
ATOM 3642 C CA . LEU A 1 464 ? -4.233 20.357 3.616 1.00 81.81 464 LEU A CA 1
ATOM 3643 C C . LEU A 1 464 ? -3.341 19.232 4.151 1.00 81.81 464 LEU A C 1
ATOM 3645 O O . LEU A 1 464 ? -2.808 19.417 5.236 1.00 81.81 464 LEU A O 1
ATOM 3649 N N . ALA A 1 465 ? -3.119 18.124 3.425 1.00 79.44 465 ALA A N 1
ATOM 3650 C CA . ALA A 1 465 ? -2.282 17.008 3.901 1.00 79.44 465 ALA A CA 1
ATOM 3651 C C . ALA A 1 465 ? -0.986 17.453 4.609 1.00 79.44 465 ALA A C 1
ATOM 3653 O O . ALA A 1 465 ? -0.794 17.147 5.779 1.00 79.44 465 ALA A O 1
ATOM 3654 N N . ASN A 1 466 ? -0.151 18.286 3.985 1.00 77.88 466 ASN A N 1
ATOM 3655 C CA . ASN A 1 466 ? 1.125 18.713 4.588 1.00 77.88 466 ASN A CA 1
ATOM 3656 C C . ASN A 1 466 ? 0.993 19.558 5.870 1.00 77.88 466 ASN A C 1
ATOM 3658 O O . ASN A 1 466 ? 1.972 19.727 6.587 1.00 77.88 466 ASN A O 1
ATOM 3662 N N . ALA A 1 467 ? -0.184 20.125 6.133 1.00 82.69 467 ALA A N 1
ATOM 3663 C CA . ALA A 1 467 ? -0.491 20.905 7.330 1.00 82.69 467 ALA A CA 1
ATOM 3664 C C . ALA A 1 467 ? -1.582 20.238 8.178 1.00 82.69 467 ALA A C 1
ATOM 3666 O O . ALA A 1 467 ? -2.173 20.891 9.033 1.00 82.69 467 ALA A O 1
ATOM 3667 N N . SER A 1 468 ? -1.911 18.979 7.887 1.00 85.31 468 SER A N 1
ATOM 3668 C CA . SER A 1 468 ? -2.993 18.279 8.558 1.00 85.31 468 SER A CA 1
ATOM 3669 C C . SER A 1 468 ? -2.596 17.994 9.999 1.00 85.31 468 SER A C 1
ATOM 3671 O O . SER A 1 468 ? -1.435 17.736 10.297 1.00 85.31 468 SER A O 1
ATOM 3673 N N . ASP A 1 469 ? -3.587 18.010 10.875 1.00 89.62 469 ASP A N 1
ATOM 3674 C CA . ASP A 1 469 ? -3.518 17.550 12.261 1.00 89.62 469 ASP A CA 1
ATOM 3675 C C . ASP A 1 469 ? -4.051 16.116 12.420 1.00 89.62 469 ASP A C 1
ATOM 3677 O O . ASP A 1 469 ? -4.363 15.672 13.522 1.00 89.62 469 ASP A O 1
ATOM 3681 N N . ARG A 1 470 ? -4.192 15.391 11.301 1.00 90.81 470 ARG A N 1
ATOM 3682 C CA . ARG A 1 470 ? -4.803 14.062 11.273 1.00 90.81 470 ARG A CA 1
ATOM 3683 C C . ARG A 1 470 ? -3.955 13.104 12.086 1.00 90.81 470 ARG A C 1
ATOM 3685 O O . ARG A 1 470 ? -2.777 12.952 11.800 1.00 90.81 470 ARG A O 1
ATOM 3692 N N . THR A 1 471 ? -4.583 12.447 13.048 1.00 92.94 471 THR A N 1
ATOM 3693 C CA . THR A 1 471 ? -3.900 11.529 13.957 1.00 92.94 471 THR A CA 1
ATOM 3694 C C . THR A 1 471 ? -4.782 10.318 14.218 1.00 92.94 471 THR A C 1
ATOM 3696 O O . THR A 1 471 ? -6.004 10.456 14.347 1.00 92.94 471 THR A O 1
ATOM 3699 N N . ASN A 1 472 ? -4.158 9.145 14.328 1.00 95.50 472 ASN A N 1
ATOM 3700 C CA . ASN A 1 472 ? -4.804 7.968 14.894 1.00 95.50 472 ASN A CA 1
ATOM 3701 C C . ASN A 1 472 ? -4.562 7.947 16.402 1.00 95.50 472 ASN A C 1
ATOM 3703 O O . ASN A 1 472 ? -3.422 7.875 16.857 1.00 95.50 472 ASN A O 1
ATOM 3707 N N . LEU A 1 473 ? -5.646 8.032 17.164 1.00 96.56 473 LEU A N 1
ATOM 3708 C CA . LEU A 1 473 ? -5.644 7.982 18.619 1.00 96.56 473 LEU A CA 1
ATOM 3709 C C . LEU A 1 473 ? -5.873 6.543 19.060 1.00 96.56 473 LEU A C 1
ATOM 3711 O O . LEU A 1 473 ? -6.874 5.939 18.658 1.00 96.56 473 LEU A O 1
ATOM 3715 N N . LEU A 1 474 ? -4.968 6.012 19.880 1.00 96.50 474 LEU A N 1
ATOM 3716 C CA . LEU A 1 474 ? -5.180 4.724 20.532 1.00 96.50 474 LEU A CA 1
ATOM 3717 C C . LEU A 1 474 ? -6.253 4.915 21.609 1.00 96.50 474 LEU A C 1
ATOM 3719 O O . LEU A 1 474 ? -6.078 5.712 22.527 1.00 96.50 474 LEU A O 1
ATOM 3723 N N . LEU A 1 475 ? -7.389 4.236 21.455 1.00 96.62 475 LEU A N 1
ATOM 3724 C CA . LEU A 1 475 ? -8.489 4.300 22.416 1.00 96.62 475 LEU A CA 1
ATOM 3725 C C . LEU A 1 475 ? -8.256 3.348 23.581 1.00 96.62 475 LEU A C 1
ATOM 3727 O O . LEU A 1 475 ? -8.479 3.722 24.727 1.00 96.62 475 LEU A O 1
ATOM 3731 N N . ASP A 1 476 ? -7.847 2.121 23.273 1.00 95.94 476 ASP A N 1
ATOM 3732 C CA . ASP A 1 476 ? -7.661 1.078 24.271 1.00 95.94 476 ASP A CA 1
ATOM 3733 C C . ASP A 1 476 ? -6.667 0.020 23.783 1.00 95.94 476 ASP A C 1
ATOM 3735 O O . ASP A 1 476 ? -6.592 -0.267 22.582 1.00 95.94 476 ASP A O 1
ATOM 3739 N N . PHE A 1 477 ? -5.944 -0.560 24.737 1.00 96.19 477 PHE A N 1
ATOM 3740 C CA . PHE A 1 477 ? -5.163 -1.783 24.599 1.00 96.19 477 PHE A CA 1
ATOM 3741 C C . PHE A 1 477 ? -5.525 -2.682 25.780 1.00 96.19 477 PHE A C 1
ATOM 3743 O O . PHE A 1 477 ? -5.175 -2.387 26.924 1.00 96.19 477 PHE A O 1
ATOM 3750 N N . GLY A 1 478 ? -6.244 -3.764 25.499 1.00 93.75 478 GLY A N 1
ATOM 3751 C CA . GLY A 1 478 ? -6.835 -4.611 26.528 1.00 93.75 478 GLY A CA 1
ATOM 3752 C C . GLY A 1 478 ? -6.795 -6.087 26.170 1.00 93.75 478 GLY A C 1
ATOM 3753 O O . GLY A 1 478 ? -6.301 -6.483 25.115 1.00 93.75 478 GLY A O 1
ATOM 3754 N N . GLN A 1 479 ? -7.345 -6.908 27.058 1.00 94.25 479 GLN A N 1
ATOM 3755 C CA . GLN A 1 479 ? -7.545 -8.340 26.851 1.00 94.25 479 GLN A CA 1
ATOM 3756 C C . GLN A 1 479 ? -9.040 -8.617 26.738 1.00 94.25 479 GLN A C 1
ATOM 3758 O O . GLN A 1 479 ? -9.830 -8.034 27.471 1.00 94.25 479 GLN A O 1
ATOM 3763 N N . MET A 1 480 ? -9.454 -9.482 25.814 1.00 94.31 480 MET A N 1
ATOM 3764 C CA . MET A 1 480 ? -10.857 -9.889 25.723 1.00 94.31 480 MET A CA 1
ATOM 3765 C C . MET A 1 480 ? -11.175 -10.976 26.747 1.00 94.31 480 MET A C 1
ATOM 3767 O O . MET A 1 480 ? -10.427 -11.945 26.899 1.00 94.31 480 MET A O 1
ATOM 3771 N N . ASP A 1 481 ? -12.343 -10.868 27.382 1.00 89.94 481 ASP A N 1
ATOM 3772 C CA . ASP A 1 481 ? -12.900 -11.943 28.205 1.00 89.94 481 ASP A CA 1
ATOM 3773 C C . ASP A 1 481 ? -14.415 -12.032 28.024 1.00 89.94 481 ASP A C 1
ATOM 3775 O O . ASP A 1 481 ? -15.057 -11.070 27.619 1.00 89.94 481 ASP A O 1
ATOM 3779 N N . THR A 1 482 ? -14.992 -13.188 28.326 1.00 86.19 482 THR A N 1
ATOM 3780 C CA . THR A 1 482 ? -16.442 -13.366 28.330 1.00 86.19 482 THR A CA 1
ATOM 3781 C C . THR A 1 482 ? -17.053 -12.589 29.479 1.00 86.19 482 THR A C 1
ATOM 3783 O O . THR A 1 482 ? -16.824 -12.921 30.646 1.00 86.19 482 THR A O 1
ATOM 3786 N N . TYR A 1 483 ? -17.875 -11.592 29.163 1.00 78.31 483 TYR A N 1
ATOM 3787 C CA . TYR A 1 483 ? -18.617 -10.884 30.189 1.00 78.31 483 TYR A CA 1
ATOM 3788 C C . TYR A 1 483 ? -19.768 -11.764 30.674 1.00 78.31 483 TYR A C 1
ATOM 3790 O O . TYR A 1 483 ? -20.673 -12.133 29.924 1.00 78.31 483 TYR A O 1
ATOM 3798 N N . VAL A 1 484 ? -19.750 -12.099 31.960 1.00 68.62 484 VAL A N 1
ATOM 3799 C CA . VAL A 1 484 ? -20.874 -12.774 32.606 1.00 68.62 484 VAL A CA 1
ATOM 3800 C C . VAL A 1 484 ? -21.701 -11.709 33.301 1.00 68.62 484 VAL A C 1
ATOM 3802 O O . VAL A 1 484 ? -21.267 -11.147 34.306 1.00 68.62 484 VAL A O 1
ATOM 3805 N N . GLU A 1 485 ? -22.889 -11.430 32.759 1.00 65.31 485 GLU A N 1
ATOM 3806 C CA . GLU A 1 485 ? -23.814 -10.478 33.371 1.00 65.31 485 GLU A CA 1
ATOM 3807 C C . GLU A 1 485 ? -24.075 -10.882 34.829 1.00 65.31 485 GLU A C 1
ATOM 3809 O O . GLU A 1 485 ? -24.393 -12.052 35.085 1.00 65.31 485 GLU A O 1
ATOM 3814 N N . PRO A 1 486 ? -23.929 -9.953 35.795 1.00 60.50 486 PRO A N 1
ATOM 3815 C CA . PRO A 1 486 ? -24.305 -10.211 37.169 1.00 60.50 486 PRO A CA 1
ATOM 3816 C C . PRO A 1 486 ? -25.770 -10.626 37.193 1.00 60.50 486 PRO A C 1
ATOM 3818 O O . PRO A 1 486 ? -26.672 -9.821 36.958 1.00 60.50 486 PRO A O 1
ATOM 3821 N N . ILE A 1 487 ? -26.018 -11.905 37.460 1.00 56.47 487 ILE A N 1
ATOM 3822 C CA . ILE A 1 487 ? -27.374 -12.379 37.688 1.00 56.47 487 ILE A CA 1
ATOM 3823 C C . ILE A 1 487 ? -27.801 -11.708 38.992 1.00 56.47 487 ILE A C 1
ATOM 3825 O O . ILE A 1 487 ? -27.225 -11.973 40.050 1.00 56.47 487 ILE A O 1
ATOM 3829 N N . GLY A 1 488 ? -28.760 -10.782 38.901 1.00 54.94 488 GLY A N 1
ATOM 3830 C CA . GLY A 1 488 ? -29.392 -10.192 40.079 1.00 54.94 488 GLY A CA 1
ATOM 3831 C C . GLY A 1 488 ? -29.872 -11.296 41.021 1.00 54.94 488 GLY A C 1
ATOM 3832 O O . GLY A 1 488 ? -30.074 -12.425 40.579 1.00 54.94 488 GLY A O 1
ATOM 3833 N N . ALA A 1 489 ? -30.022 -10.988 42.313 1.00 53.56 489 ALA A N 1
ATOM 3834 C CA . ALA A 1 489 ? -30.373 -11.981 43.329 1.00 53.56 489 ALA A CA 1
ATOM 3835 C C . ALA A 1 489 ? -31.472 -12.931 42.819 1.00 53.56 489 ALA A C 1
ATOM 3837 O O . ALA A 1 489 ? -32.605 -12.510 42.580 1.00 53.56 489 ALA A O 1
ATOM 3838 N N . TRP A 1 490 ? -31.116 -14.200 42.598 1.00 57.34 490 TRP A N 1
ATOM 3839 C CA . TRP A 1 490 ? -32.100 -15.225 42.278 1.00 57.34 490 TRP A CA 1
ATOM 3840 C C . TRP A 1 490 ? -33.020 -15.322 43.496 1.00 57.34 490 TRP A C 1
ATOM 3842 O O . TRP A 1 490 ? -32.538 -15.435 44.621 1.00 57.34 490 TRP A O 1
ATOM 3852 N N . ASP A 1 491 ? -34.335 -15.229 43.299 1.00 53.50 491 ASP A N 1
ATOM 3853 C CA . ASP A 1 491 ? -35.289 -15.297 44.408 1.00 53.50 491 ASP A CA 1
ATOM 3854 C C . ASP A 1 491 ? -35.163 -16.644 45.147 1.00 53.50 491 ASP A C 1
ATOM 3856 O O . ASP A 1 491 ? -35.332 -17.713 44.559 1.00 53.50 491 ASP A O 1
ATOM 3860 N N . GLY A 1 492 ? -34.781 -16.601 46.425 1.00 61.28 492 GLY A N 1
ATOM 3861 C CA . GLY A 1 492 ? -34.414 -17.785 47.212 1.00 61.28 492 GLY A CA 1
ATOM 3862 C C . GLY A 1 492 ? -32.927 -18.170 47.189 1.00 61.28 492 GLY A C 1
ATOM 3863 O O . GLY A 1 492 ? -32.570 -19.164 47.822 1.00 61.28 492 GLY A O 1
ATOM 3864 N N . MET A 1 493 ? -32.063 -17.404 46.513 1.00 64.75 493 MET A N 1
ATOM 3865 C CA . MET A 1 493 ? -30.606 -17.497 46.614 1.00 64.75 493 MET A CA 1
ATOM 3866 C C . MET A 1 493 ? -30.064 -16.435 47.577 1.00 64.75 493 MET A C 1
ATOM 3868 O O . MET A 1 493 ? -30.239 -15.236 47.365 1.00 64.75 493 MET A O 1
ATOM 3872 N N . ALA A 1 494 ? -29.381 -16.875 48.630 1.00 67.44 494 ALA A N 1
ATOM 3873 C CA . ALA A 1 494 ? -28.698 -16.023 49.593 1.00 67.44 494 ALA A CA 1
ATOM 3874 C C . ALA A 1 494 ? -27.192 -16.298 49.542 1.00 67.44 494 ALA A C 1
ATOM 3876 O O . ALA A 1 494 ? -26.760 -17.448 49.629 1.00 67.44 494 ALA A O 1
ATOM 3877 N N . ILE A 1 495 ? -26.395 -15.238 49.404 1.00 67.44 495 ILE A N 1
ATOM 3878 C CA . ILE A 1 495 ? -24.935 -15.298 49.502 1.00 67.44 495 ILE A CA 1
ATOM 3879 C C . ILE A 1 495 ? -24.541 -14.651 50.831 1.00 67.44 495 ILE A C 1
ATOM 3881 O O . ILE A 1 495 ? -24.750 -13.456 51.022 1.00 67.44 495 ILE A O 1
ATOM 3885 N N . GLU A 1 496 ? -23.970 -15.432 51.741 1.00 71.50 496 GLU A N 1
ATOM 3886 C CA . GLU A 1 496 ? -23.371 -14.946 52.985 1.00 71.50 496 GLU A CA 1
ATOM 3887 C C . GLU A 1 496 ? -21.849 -15.035 52.888 1.00 71.50 496 GLU A C 1
ATOM 3889 O O . GLU A 1 496 ? -21.291 -16.117 52.699 1.00 71.50 496 GLU A O 1
ATOM 3894 N N . LEU A 1 497 ? -21.164 -13.904 53.060 1.00 70.12 497 LEU A N 1
ATOM 3895 C CA . LEU A 1 497 ? -19.734 -13.912 53.350 1.00 70.12 497 LEU A CA 1
ATOM 3896 C C . LEU A 1 497 ? -19.559 -14.313 54.814 1.00 70.12 497 LEU A C 1
ATOM 3898 O O . LEU A 1 497 ? -20.084 -13.669 55.722 1.00 70.12 497 LEU A O 1
ATOM 3902 N N . LEU A 1 498 ? -18.873 -15.427 55.029 1.00 70.38 498 LEU A N 1
ATOM 3903 C CA . LEU A 1 498 ? -18.576 -15.939 56.353 1.00 70.38 498 LEU A CA 1
ATOM 3904 C C . LEU A 1 498 ? -17.266 -15.326 56.813 1.00 70.38 498 LEU A C 1
ATOM 3906 O O . LEU A 1 498 ? -16.261 -15.448 56.120 1.00 70.38 498 LEU A O 1
ATOM 3910 N N . SER A 1 499 ? -17.274 -14.736 58.005 1.00 65.62 499 SER A N 1
ATOM 3911 C CA . SER A 1 499 ? -16.030 -14.265 58.597 1.00 65.62 499 SER A CA 1
ATOM 3912 C C . SER A 1 499 ? -15.105 -15.444 58.899 1.00 65.62 499 SER A C 1
ATOM 3914 O O . SER A 1 499 ? -15.520 -16.430 59.524 1.00 65.62 499 SER A O 1
ATOM 3916 N N . HIS A 1 500 ? -13.858 -15.325 58.452 1.00 65.19 500 HIS A N 1
ATOM 3917 C CA . HIS A 1 500 ? -12.787 -16.290 58.679 1.00 65.19 500 HIS A CA 1
ATOM 3918 C C . HIS A 1 500 ? -11.613 -15.613 59.391 1.00 65.19 500 HIS A C 1
ATOM 3920 O O . HIS A 1 500 ? -10.492 -15.535 58.900 1.00 65.19 500 HIS A O 1
ATOM 3926 N N . VAL A 1 501 ? -11.878 -15.072 60.581 1.00 62.19 501 VAL A N 1
ATOM 3927 C CA . VAL A 1 501 ? -10.809 -14.511 61.409 1.00 62.19 501 VAL A CA 1
ATOM 3928 C C . VAL A 1 501 ? -9.878 -15.622 61.909 1.00 62.19 501 VAL A C 1
ATOM 3930 O O . VAL A 1 501 ? -10.303 -16.514 62.642 1.00 62.19 501 VAL A O 1
ATOM 3933 N N . ASP A 1 502 ? -8.590 -15.525 61.564 1.00 57.75 502 ASP A N 1
ATOM 3934 C CA . ASP A 1 502 ? -7.519 -16.471 61.943 1.00 57.75 502 ASP A CA 1
ATOM 3935 C C . ASP A 1 502 ? -7.428 -16.670 63.478 1.00 57.75 502 ASP A C 1
ATOM 3937 O O . ASP A 1 502 ? -7.073 -17.730 63.997 1.00 57.75 502 ASP A O 1
ATOM 3941 N N . SER A 1 503 ? -7.865 -15.671 64.260 1.00 60.12 503 SER A N 1
ATOM 3942 C CA . SER A 1 503 ? -8.246 -15.898 65.654 1.00 60.12 503 SER A CA 1
ATOM 3943 C C . SER A 1 503 ? -9.251 -14.872 66.176 1.00 60.12 503 SER A C 1
ATOM 3945 O O . SER A 1 503 ? -9.162 -13.679 65.888 1.00 60.12 503 SER A O 1
ATOM 3947 N N . ASN A 1 504 ? -10.111 -15.305 67.101 1.00 59.03 504 ASN A N 1
ATOM 3948 C CA . ASN A 1 504 ? -11.022 -14.444 67.877 1.00 59.03 504 ASN A CA 1
ATOM 3949 C C . ASN A 1 504 ? -10.283 -13.452 68.811 1.00 59.03 504 ASN A C 1
ATOM 3951 O O . ASN A 1 504 ? -10.907 -12.789 69.637 1.00 59.03 504 ASN A O 1
ATOM 3955 N N . MET A 1 505 ? -8.949 -13.415 68.739 1.00 57.12 505 MET A N 1
ATOM 3956 C CA . MET A 1 505 ? -8.032 -12.593 69.529 1.00 57.12 505 MET A CA 1
ATOM 3957 C C . MET A 1 505 ? -7.221 -11.630 68.643 1.00 57.12 505 MET A C 1
ATOM 3959 O O . MET A 1 505 ? -6.347 -10.934 69.160 1.00 57.12 505 MET A O 1
ATOM 3963 N N . ALA A 1 506 ? -7.466 -11.595 67.327 1.00 56.88 506 ALA A N 1
ATOM 3964 C CA . ALA A 1 506 ? -6.785 -10.685 66.417 1.00 56.88 506 ALA A CA 1
ATOM 3965 C C . ALA A 1 506 ? -7.163 -9.233 66.748 1.00 56.88 506 ALA A C 1
ATOM 3967 O O . ALA A 1 506 ? -8.336 -8.859 66.744 1.00 56.88 506 ALA A O 1
ATOM 3968 N N . THR A 1 507 ? -6.161 -8.420 67.082 1.00 58.50 507 THR A N 1
ATOM 3969 C CA . THR A 1 507 ? -6.341 -7.006 67.418 1.00 58.50 507 THR A CA 1
ATOM 3970 C C . THR A 1 507 ? -6.885 -6.261 66.190 1.00 58.50 507 THR A C 1
ATOM 3972 O O . THR A 1 507 ? -6.209 -6.279 65.159 1.00 58.50 507 THR A O 1
ATOM 3975 N N . PRO A 1 508 ? -8.054 -5.595 66.269 1.00 55.84 508 PRO A N 1
ATOM 3976 C CA . PRO A 1 508 ? -8.564 -4.769 65.177 1.00 55.84 508 PRO A CA 1
ATOM 3977 C C . PRO A 1 508 ? -7.526 -3.723 64.763 1.00 55.84 508 PRO A C 1
ATOM 3979 O O . PRO A 1 508 ? -6.812 -3.177 65.614 1.00 55.84 508 PRO A O 1
ATOM 3982 N N . ASN A 1 509 ? -7.438 -3.434 63.464 1.00 52.16 509 ASN A N 1
ATOM 3983 C CA . ASN A 1 509 ? -6.570 -2.372 62.965 1.00 52.16 509 ASN A CA 1
ATOM 3984 C C . ASN A 1 509 ? -6.932 -1.041 63.671 1.00 52.16 509 ASN A C 1
ATOM 3986 O O . ASN A 1 509 ? -8.101 -0.653 63.666 1.00 52.16 509 ASN A O 1
ATOM 3990 N N . PRO A 1 510 ? -5.973 -0.315 64.282 1.00 50.53 510 PRO A N 1
ATOM 3991 C CA . PRO A 1 510 ? -6.249 0.879 65.092 1.00 50.53 510 PRO A CA 1
ATOM 3992 C C . PRO A 1 510 ? -6.823 2.086 64.321 1.00 50.53 510 PRO A C 1
ATOM 3994 O O . PRO A 1 510 ? -7.045 3.138 64.919 1.00 50.53 510 PRO A O 1
ATOM 3997 N N . CYS A 1 511 ? -7.094 1.967 63.020 1.00 54.91 511 CYS A N 1
ATOM 3998 C CA . CYS A 1 511 ? -7.614 3.038 62.167 1.00 54.91 511 CYS A CA 1
ATOM 3999 C C . CYS A 1 511 ? -9.134 3.302 62.276 1.00 54.91 511 CYS A C 1
ATOM 4001 O O . CYS A 1 511 ? -9.697 3.953 61.401 1.00 54.91 511 CYS A O 1
ATOM 4003 N N . GLY A 1 512 ? -9.796 2.883 63.360 1.00 50.97 512 GLY A N 1
ATOM 4004 C CA . GLY A 1 512 ? -11.139 3.374 63.716 1.00 50.97 512 GLY A CA 1
ATOM 4005 C C . GLY A 1 512 ? -12.303 2.793 62.909 1.00 50.97 512 GLY A C 1
ATOM 4006 O O . GLY A 1 512 ? -13.406 3.333 62.955 1.00 50.97 512 GLY A O 1
ATOM 4007 N N . VAL A 1 513 ? -12.071 1.689 62.206 1.00 55.38 513 VAL A N 1
ATOM 4008 C CA . VAL A 1 513 ? -13.101 0.889 61.542 1.00 55.38 513 VAL A CA 1
ATOM 4009 C C . VAL A 1 513 ? -12.836 -0.557 61.963 1.00 55.38 513 VAL A C 1
ATOM 4011 O O . VAL A 1 513 ? -11.673 -0.962 61.943 1.00 55.38 513 VAL A O 1
ATOM 4014 N N . ASP A 1 514 ? -13.861 -1.298 62.401 1.00 56.00 514 ASP A N 1
ATOM 4015 C CA . ASP A 1 514 ? -13.767 -2.719 62.794 1.00 56.00 514 ASP A CA 1
ATOM 4016 C C . ASP A 1 514 ? -13.382 -3.578 61.574 1.00 56.00 514 ASP A C 1
ATOM 4018 O O . ASP A 1 514 ? -14.209 -4.237 60.951 1.00 56.00 514 ASP A O 1
ATOM 4022 N N . LEU A 1 515 ? -12.112 -3.505 61.183 1.00 57.47 515 LEU A N 1
ATOM 4023 C CA . LEU A 1 515 ? -11.528 -4.223 60.063 1.00 57.47 515 LEU A CA 1
ATOM 4024 C C . LEU A 1 515 ? -10.668 -5.341 60.633 1.00 57.47 515 LEU A C 1
ATOM 4026 O O . LEU A 1 515 ? -9.653 -5.095 61.297 1.00 57.47 515 LEU A O 1
ATOM 4030 N N . PHE A 1 516 ? -11.095 -6.567 60.364 1.00 62.31 516 PHE A N 1
ATOM 4031 C CA . PHE A 1 516 ? -10.313 -7.764 60.615 1.00 62.31 516 PHE A CA 1
ATOM 4032 C C . PHE A 1 516 ? -9.486 -8.087 59.369 1.00 62.31 516 PHE A C 1
ATOM 4034 O O . PHE A 1 516 ? -9.940 -7.889 58.244 1.00 62.31 516 PHE A O 1
ATOM 4041 N N . ILE A 1 517 ? -8.252 -8.544 59.573 1.00 60.69 517 ILE A N 1
ATOM 4042 C CA . ILE A 1 517 ? -7.441 -9.110 58.495 1.00 60.69 517 ILE A CA 1
ATOM 4043 C C . ILE A 1 517 ? -7.882 -10.568 58.362 1.00 60.69 517 ILE A C 1
ATOM 4045 O O . ILE A 1 517 ? -7.701 -11.337 59.306 1.00 60.69 517 ILE A O 1
ATOM 4049 N N . GLU A 1 518 ? -8.486 -10.914 57.230 1.00 63.44 518 GLU A N 1
ATOM 4050 C CA . GLU A 1 518 ? -8.836 -12.294 56.875 1.00 63.44 518 GLU A CA 1
ATOM 4051 C C . GLU A 1 518 ? -7.761 -12.857 55.931 1.00 63.44 518 GLU A C 1
ATOM 4053 O O . GLU A 1 518 ? -7.204 -12.126 55.105 1.00 63.44 518 GLU A O 1
ATOM 4058 N N . ASP A 1 519 ? -7.401 -14.128 56.111 1.00 58.34 519 ASP A N 1
ATOM 4059 C CA . ASP A 1 519 ? -6.388 -14.834 55.318 1.00 58.34 519 ASP A CA 1
ATOM 4060 C C . ASP A 1 519 ? -6.977 -15.477 54.052 1.00 58.34 519 ASP A C 1
ATOM 4062 O O . ASP A 1 519 ? -6.273 -15.644 53.052 1.00 58.34 519 ASP A O 1
ATOM 4066 N N . ASP A 1 520 ? -8.276 -15.772 54.071 1.00 62.81 520 ASP A N 1
ATOM 4067 C CA . ASP A 1 520 ? -9.070 -16.194 52.929 1.00 62.81 520 ASP A CA 1
ATOM 4068 C C . ASP A 1 520 ? -10.441 -15.495 52.890 1.00 62.81 520 ASP A C 1
ATOM 4070 O O . ASP A 1 520 ? -10.862 -14.817 53.825 1.00 62.81 520 ASP A O 1
ATOM 4074 N N . LEU A 1 521 ? -11.125 -15.613 51.748 1.00 67.12 521 LEU A N 1
ATOM 4075 C CA . LEU A 1 521 ? -12.496 -15.144 51.588 1.00 67.12 521 LEU A CA 1
ATOM 4076 C C . LEU A 1 521 ? -13.416 -16.359 51.538 1.00 67.12 521 LEU A C 1
ATOM 4078 O O . LEU A 1 521 ? -13.389 -17.137 50.578 1.00 67.12 521 LEU A O 1
ATOM 4082 N N . ARG A 1 522 ? -14.269 -16.512 52.550 1.00 72.06 522 ARG A N 1
ATOM 4083 C CA . ARG A 1 522 ? -15.211 -17.626 52.618 1.00 72.06 522 ARG A CA 1
ATOM 4084 C C . ARG A 1 522 ? -16.626 -17.159 52.311 1.00 72.06 522 ARG A C 1
ATOM 4086 O O . ARG A 1 522 ? -17.176 -16.308 52.996 1.00 72.06 522 ARG A O 1
ATOM 4093 N N . ALA A 1 523 ? -17.256 -17.768 51.311 1.00 71.50 523 ALA A N 1
ATOM 4094 C CA . ALA A 1 523 ? -18.656 -17.520 50.976 1.00 71.50 523 ALA A CA 1
ATOM 4095 C C . ALA A 1 523 ? -19.493 -18.790 51.160 1.00 71.50 523 ALA A C 1
ATOM 4097 O O . ALA A 1 523 ? -19.058 -19.900 50.843 1.00 71.50 523 ALA A O 1
ATOM 4098 N N . LYS A 1 524 ? -20.717 -18.623 51.656 1.00 74.56 524 LYS A N 1
ATOM 4099 C CA . LYS A 1 524 ? -21.760 -19.642 51.693 1.00 74.56 524 LYS A CA 1
ATOM 4100 C C . LYS A 1 524 ? -22.893 -19.198 50.784 1.00 74.56 524 LYS A C 1
ATOM 4102 O O . LYS A 1 524 ? -23.388 -18.084 50.902 1.00 74.56 524 LYS A O 1
ATOM 4107 N N . ILE A 1 525 ? -23.300 -20.090 49.891 1.00 70.50 525 ILE A N 1
ATOM 4108 C CA . ILE A 1 525 ? -24.401 -19.848 48.963 1.00 70.50 525 ILE A CA 1
ATOM 4109 C C . ILE A 1 525 ? -25.508 -20.828 49.308 1.00 70.50 525 ILE A C 1
ATOM 4111 O O . ILE A 1 525 ? -25.321 -22.042 49.229 1.00 70.50 525 ILE A O 1
ATOM 4115 N N . GLU A 1 526 ? -26.652 -20.295 49.706 1.00 72.19 526 GLU A N 1
ATOM 4116 C CA . GLU A 1 526 ? -27.890 -21.046 49.848 1.00 72.19 526 GLU A CA 1
ATOM 4117 C C . GLU A 1 526 ? -28.763 -20.749 48.637 1.00 72.19 526 GLU A C 1
ATOM 4119 O O . GLU A 1 526 ? -28.853 -19.605 48.211 1.00 72.19 526 GLU A O 1
ATOM 4124 N N . PHE A 1 527 ? -29.396 -21.768 48.067 1.00 67.06 527 PHE A N 1
ATOM 4125 C CA . PHE A 1 527 ? -30.388 -21.608 47.011 1.00 67.06 527 PHE A CA 1
ATOM 4126 C C . PHE A 1 527 ? -31.478 -22.661 47.196 1.00 67.06 527 PHE A C 1
ATOM 4128 O O . PHE A 1 527 ? -31.208 -23.774 47.657 1.00 67.06 527 PHE A O 1
ATOM 4135 N N . GLN A 1 528 ? -32.714 -22.318 46.844 1.00 67.19 528 GLN A N 1
ATOM 4136 C CA . GLN A 1 528 ? -33.820 -23.270 46.805 1.00 67.19 528 GLN A CA 1
ATOM 4137 C C . GLN A 1 528 ? -34.071 -23.708 45.364 1.00 67.19 528 GLN A C 1
ATOM 4139 O O . GLN A 1 528 ? -34.314 -22.887 44.485 1.00 67.19 528 GLN A O 1
ATOM 4144 N N . VAL A 1 529 ? -34.018 -25.019 45.127 1.00 63.06 529 VAL A N 1
ATOM 4145 C CA . VAL A 1 529 ? -34.497 -25.621 43.879 1.00 63.06 529 VAL A CA 1
ATOM 4146 C C . VAL A 1 529 ? -35.898 -26.139 44.139 1.00 63.06 529 VAL A C 1
ATOM 4148 O O . VAL A 1 529 ? -36.080 -27.022 44.982 1.00 63.06 529 VAL A O 1
ATOM 4151 N N . ASP A 1 530 ? -36.882 -25.602 43.423 1.00 60.91 530 ASP A N 1
ATOM 4152 C CA . ASP A 1 530 ? -38.211 -26.197 43.421 1.00 60.91 530 ASP A CA 1
ATOM 4153 C C . ASP A 1 530 ? -38.132 -27.559 42.716 1.00 60.91 530 ASP A C 1
ATOM 4155 O O . ASP A 1 530 ? -37.720 -27.667 41.562 1.00 60.91 530 ASP A O 1
ATOM 4159 N N . THR A 1 531 ? -38.463 -28.621 43.449 1.00 62.41 531 THR A N 1
ATOM 4160 C CA . THR A 1 531 ? -38.450 -30.002 42.939 1.00 62.41 531 THR A CA 1
ATOM 4161 C C . THR A 1 531 ? -39.796 -30.405 42.340 1.00 62.41 531 THR A C 1
ATOM 4163 O O . THR A 1 531 ? -39.968 -31.557 41.932 1.00 62.41 531 THR A O 1
ATOM 4166 N N . ALA A 1 532 ? -40.759 -29.479 42.278 1.00 62.16 532 ALA A N 1
ATOM 4167 C CA . ALA A 1 532 ? -42.006 -29.691 41.569 1.00 62.16 532 ALA A CA 1
ATOM 4168 C C . ALA A 1 532 ? -41.734 -29.954 40.079 1.00 62.16 532 ALA A C 1
ATOM 4170 O O . ALA A 1 532 ? -41.073 -29.187 39.382 1.00 62.16 532 ALA A O 1
ATOM 4171 N N . ILE A 1 533 ? -42.249 -31.082 39.590 1.00 55.19 533 ILE A N 1
ATOM 4172 C CA . ILE A 1 533 ? -42.122 -31.493 38.193 1.00 55.19 533 ILE A CA 1
ATOM 4173 C C . ILE A 1 533 ? -43.284 -30.857 37.426 1.00 55.19 533 ILE A C 1
ATOM 4175 O O . ILE A 1 533 ? -44.358 -31.447 37.320 1.00 55.19 533 ILE A O 1
ATOM 4179 N N . ASP A 1 534 ? -43.066 -29.652 36.908 1.00 66.50 534 ASP A N 1
ATOM 4180 C CA . ASP A 1 534 ? -43.924 -29.022 35.903 1.00 66.50 534 ASP A CA 1
ATOM 4181 C C . ASP A 1 534 ? -43.070 -28.671 34.669 1.00 66.50 534 ASP A C 1
ATOM 4183 O O . ASP A 1 534 ? -41.951 -28.180 34.833 1.00 66.50 534 ASP A O 1
ATOM 4187 N N . PRO A 1 535 ? -43.547 -28.911 33.432 1.00 58.16 535 PRO A N 1
ATOM 4188 C CA . PRO A 1 535 ? -42.826 -28.526 32.219 1.00 58.16 535 PRO A CA 1
ATOM 4189 C C . PRO A 1 535 ? -42.474 -27.029 32.115 1.00 58.16 535 PRO A C 1
ATOM 4191 O O . PRO A 1 535 ? -41.644 -26.679 31.279 1.00 58.16 535 PRO A O 1
ATOM 4194 N N . SER A 1 536 ? -43.080 -26.147 32.920 1.00 56.09 536 SER A N 1
ATOM 4195 C CA . SER A 1 536 ? -42.739 -24.722 32.998 1.00 56.09 536 SER A CA 1
ATOM 4196 C C . SER A 1 536 ? -41.697 -24.369 34.064 1.00 56.09 536 SER A C 1
ATOM 4198 O O . SER A 1 536 ? -41.313 -23.203 34.148 1.00 56.09 536 SER A O 1
ATOM 4200 N N . ILE A 1 537 ? -41.264 -25.317 34.902 1.00 56.84 537 ILE A N 1
ATOM 4201 C CA . ILE A 1 537 ? -40.276 -25.070 35.961 1.00 56.84 537 ILE A CA 1
ATOM 4202 C C . ILE A 1 537 ? -38.870 -25.378 35.411 1.00 56.84 537 ILE A C 1
ATOM 4204 O O . ILE A 1 537 ? -38.609 -26.511 34.997 1.00 56.84 537 ILE A O 1
ATOM 4208 N N . PRO A 1 538 ? -37.950 -24.394 35.367 1.00 55.78 538 PRO A N 1
ATOM 4209 C CA . PRO A 1 538 ? -36.607 -24.603 34.839 1.00 55.78 538 PRO A CA 1
ATOM 4210 C C . PRO A 1 538 ? -35.818 -25.591 35.705 1.00 55.78 538 PRO A C 1
ATOM 4212 O O . PRO A 1 538 ? -35.730 -25.420 36.918 1.00 55.78 538 PRO A O 1
ATOM 4215 N N . ILE A 1 539 ? -35.192 -26.593 35.080 1.00 64.06 539 ILE A N 1
ATOM 4216 C CA . ILE A 1 539 ? -34.261 -27.508 35.753 1.00 64.06 539 ILE A CA 1
ATOM 4217 C C . ILE A 1 539 ? -32.879 -26.841 35.782 1.00 64.06 539 ILE A C 1
ATOM 4219 O O . ILE A 1 539 ? -32.298 -26.636 34.712 1.00 64.06 539 ILE A O 1
ATOM 4223 N N . PRO A 1 540 ? -32.310 -26.521 36.958 1.00 60.81 540 PRO A N 1
ATOM 4224 C CA . PRO A 1 540 ? -30.966 -25.960 37.030 1.00 60.81 540 PRO A CA 1
ATOM 4225 C C . PRO A 1 540 ? -29.936 -27.000 36.572 1.00 60.81 540 PRO A C 1
ATOM 4227 O O . PRO A 1 540 ? -29.836 -28.080 37.152 1.00 60.81 540 PRO A O 1
ATOM 4230 N N . THR A 1 541 ? -29.151 -26.686 35.539 1.00 61.97 541 THR A N 1
ATOM 4231 C CA . THR A 1 541 ? -28.080 -27.566 35.027 1.00 61.97 541 THR A CA 1
ATOM 4232 C C . THR A 1 541 ? -26.686 -27.180 35.529 1.00 61.97 541 THR A C 1
ATOM 4234 O O . THR A 1 541 ? -25.717 -27.885 35.256 1.00 61.97 541 THR A O 1
ATOM 4237 N N . GLY A 1 542 ? -26.566 -26.075 36.269 1.00 59.25 542 GLY A N 1
ATOM 4238 C CA . GLY A 1 542 ? -25.326 -25.609 36.885 1.00 59.25 542 GLY A CA 1
ATOM 4239 C C . GLY A 1 542 ? -25.524 -24.298 37.646 1.00 59.25 542 GLY A C 1
ATOM 4240 O O . GLY A 1 542 ? -26.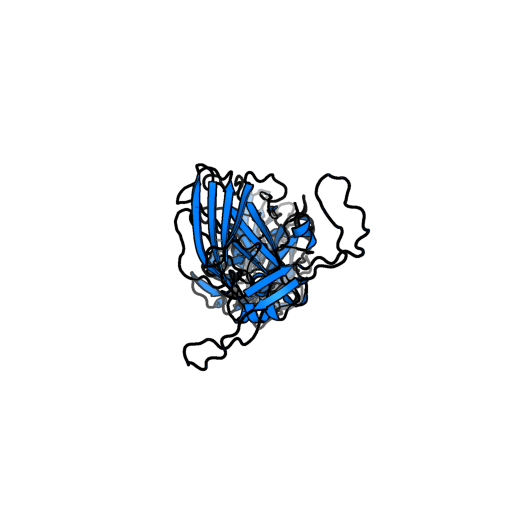477 -23.567 37.387 1.00 59.25 542 GLY A O 1
ATOM 4241 N N . LEU A 1 543 ? -24.613 -24.005 38.575 1.00 59.00 543 LEU A N 1
ATOM 4242 C CA . LEU A 1 543 ? -24.527 -22.731 39.293 1.00 59.00 543 LEU A CA 1
ATOM 4243 C C . LEU A 1 543 ? -23.166 -22.093 39.026 1.00 59.00 543 LEU A C 1
ATOM 4245 O O . LEU A 1 543 ? -22.137 -22.766 39.086 1.00 59.00 543 LEU A O 1
ATOM 4249 N N . ARG A 1 544 ? -23.173 -20.789 38.754 1.00 57.62 544 ARG A N 1
ATOM 4250 C CA . ARG A 1 544 ? -21.980 -19.941 38.709 1.00 57.62 544 ARG A CA 1
ATOM 4251 C C . ARG A 1 544 ? -22.230 -18.739 39.611 1.00 57.62 544 ARG A C 1
ATOM 4253 O O . ARG A 1 544 ? -23.334 -18.205 39.617 1.00 57.62 544 ARG A O 1
ATOM 4260 N N . PHE A 1 545 ? -21.219 -18.334 40.367 1.00 60.56 545 PHE A N 1
ATOM 4261 C CA . PHE A 1 545 ? -21.241 -17.116 41.169 1.00 60.56 545 PHE A CA 1
ATOM 4262 C C . PHE A 1 545 ? -19.911 -16.383 40.995 1.00 60.56 545 PHE A C 1
ATOM 4264 O O . PHE A 1 545 ? -18.895 -17.006 40.690 1.00 60.56 545 PHE A O 1
ATOM 4271 N N . GLY A 1 546 ? -19.935 -15.068 41.182 1.00 58.50 546 GLY A N 1
ATOM 4272 C CA . GLY A 1 546 ? -18.763 -14.201 41.154 1.00 58.50 546 GLY A CA 1
ATOM 4273 C C . GLY A 1 546 ? -18.826 -13.210 42.310 1.00 58.50 546 GLY A C 1
ATOM 4274 O O . GLY A 1 546 ? -19.886 -13.009 42.903 1.00 58.50 546 GLY A O 1
ATOM 4275 N N . ILE A 1 547 ? -17.685 -12.620 42.652 1.00 59.06 547 ILE A N 1
ATOM 4276 C CA . ILE A 1 547 ? -17.567 -11.638 43.730 1.00 59.06 547 ILE A CA 1
ATOM 4277 C C . ILE A 1 547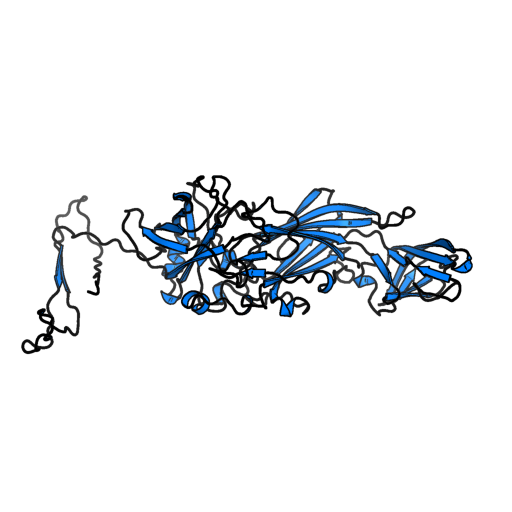 ? -16.949 -10.386 43.123 1.00 59.06 547 ILE A C 1
ATOM 4279 O O . ILE A 1 547 ? -15.861 -10.448 42.555 1.00 59.06 547 ILE A O 1
ATOM 4283 N N . GLN A 1 548 ? -17.654 -9.262 43.225 1.00 54.34 548 GLN A N 1
ATOM 4284 C CA . GLN A 1 548 ? -17.123 -7.957 42.851 1.00 54.34 548 GLN A CA 1
ATOM 4285 C C . GLN A 1 548 ? -16.350 -7.396 44.045 1.00 54.34 548 GLN A C 1
ATOM 4287 O O . GLN A 1 548 ? -16.914 -7.206 45.121 1.00 54.34 548 GLN A O 1
ATOM 4292 N N . LEU A 1 549 ? -15.050 -7.168 43.864 1.00 50.19 549 LEU A N 1
ATOM 4293 C CA . LEU A 1 549 ? -14.191 -6.553 44.870 1.00 50.19 549 LEU A CA 1
ATOM 4294 C C . LEU A 1 549 ? -14.077 -5.057 44.574 1.00 50.19 549 LEU A C 1
ATOM 4296 O O . LEU A 1 549 ? -13.562 -4.669 43.527 1.00 50.19 549 LEU A O 1
ATOM 4300 N N . GLU A 1 550 ? -14.528 -4.219 45.503 1.00 43.78 550 GLU A N 1
ATOM 4301 C CA . GLU A 1 550 ? -14.321 -2.772 45.445 1.00 43.78 550 GLU A CA 1
ATOM 4302 C C . GLU A 1 550 ? -13.209 -2.384 46.419 1.00 43.78 550 GLU A C 1
ATOM 4304 O O . GLU A 1 550 ? -13.264 -2.682 47.613 1.00 43.78 550 GLU A O 1
ATOM 4309 N N . ARG A 1 551 ? -12.165 -1.734 45.900 1.00 36.22 551 ARG A N 1
ATOM 4310 C CA . ARG A 1 551 ? -11.083 -1.191 46.721 1.00 36.22 551 ARG A CA 1
ATOM 4311 C C . ARG A 1 551 ? -11.524 0.174 47.250 1.00 36.22 551 ARG A C 1
ATOM 4313 O O . ARG A 1 551 ? -11.631 1.111 46.463 1.00 36.22 551 ARG A O 1
ATOM 4320 N N . LEU A 1 552 ? -11.793 0.248 48.554 1.00 41.50 552 LEU A N 1
ATOM 4321 C CA . LEU A 1 552 ? -12.087 1.498 49.268 1.00 41.50 552 LEU A CA 1
ATOM 4322 C C . LEU A 1 552 ? -10.863 2.412 49.379 1.00 41.50 552 LEU A C 1
ATOM 4324 O O . LEU A 1 552 ? -9.738 1.883 49.563 1.00 41.50 552 LEU A O 1
#

pLDDT: mean 88.11, std 12.61, range [36.22, 98.5]

Sequence (552 aa):
MSVLVTNREYTPIERRLDRNITWLLGNVGTWQKLRLQIEVGAFIEFSLSNTLNMEEPNRFILNNGEDWRENGFEVGDNFVMYWEIYNIPSQSTTAYNVTGTIVSIQGSEMLSNNTTLGAGAQVSSIFPTQLGEDKIQNVFIAADKRPDSLFFRYGHMKNSEIRANNLRSLIDGTYTDFIAEGLSSLTIGSLVNFTPLGKQSGMSIARSTITYIGSTSGGVPAYPYAKYRYLIELVFMPSVFFEDLNNFVNDIAPEALLNAESLADNYFIQAFPTQNNPNVFMVNDLNDTAQEGNVGWFNENYNGFPQPHSVSLVEYRTPSNNITPQLDYAGPTLLTAVVDGVQNLSNATKCTFGFMLVPTDEEDYKIKDAPFYQNVKMNTGGRIDFFGDVFTVGTPIAGPRQGYSNDDARMDVQNIAFTQTGANQITFTCEFMPNADFANQLGALGLDERNYIIWVGVGDQTLLANASDRTNLLLDFGQMDTYVEPIGAWDGMAIELLSHVDSNMATPNPCGVDLFIEDDLRAKIEFQVDTAIDPSIPIPTGLRFGIQLERL

Foldseek 3Di:
DQKDFPAKWKDWLQGNPFTDPRWAEEAFPTKMKIKTKMWHFLKDWADPVWKWFADPAFKIFTPVQAWSLQSQDDQFFKKKKKKWKQFQVVRDIDIDMDIFGWHDTDGRMTGGPGNHRDPPCVPDRMPQDDDPGIGMHRTMMGTQFDFFKKKKWKAKFWLVCLQVPQRAAPLARHIWIWMDGRRVVDDAFDKDWTDTDFAALSFFWPGKMKGWHAWDQPDDPVDRRTTTIMMIMIIGGNHQQDPDPVCVVVVNHDPCQADNGHMTMWMKMKTHSDPPDPSGIYIDNSVSSRDHYFYPYACANTRPHHFQKDKPDWWKAFPVRDTDPDDAQAGKIKIKIKMFRAAPADQSFKKKKKKWQDFPDSVQRYRHNDYRQQSRQMDTFQPVVVSNSIAGEPDWFADKHWTRHPDPWHFIKGRWHWYDPDNGMTMTIIMTDTDPVSSVVVVPDDQVGQKMWMWMWGWYPPDHSVRTSTGIHTPDIHTHDHDDPAPPQDVQKDKDWDDAAPDPPQDADPPPDRDGDHPDTDIDITHDQDPDDDPPRDDDPDDDDDDDDDDD

Radius of gyration: 32.92 Å; chains: 1; bounding box: 81×57×113 Å

Secondary structure (DSSP, 8-state):
--EEEEEEEEEETT-TT---B-S-EEETT--EEEEEEEEE-EEEEE-SSS-EEEETTTEEEETT---GGGBT--TT-EEEEEEEEEETTTTEEEEEEEEEEEEEEETTEEEES-S---TTGGG-SEESEE-SSEEEEEEEEEE----SEEEEEEEEEEGGGTTS-----TTTS--EEEEEE-GGGPPTT-EEEPEEES--TTSEEEEEEEEEEEEEE-S-TT--PEEEEEEEEEEEE-----SSTHHHHHT---GGGSTTS-EEEEEEEEEESSTT-TTS-EE--HHHH-B--EEE-TTSBTTTBPP--EEEEEEEE-TT--EESS--SSS-EEEEEEEE---S--TT-EEEEEEEEE-S-HHHHSS-SS-HHHHTT-BS-S-GGGT---EETT--B-S-BPPP-SSS--EEEEEEEEEEEETTEEEEEEEEEE-HHHHHHHHHS-GGG-EEEEEEEE--SSS-GGG---EEEEEEEEE-----------TT-EEEEEP-BS-TTPPPPSSSS----BSS-EEEEE-PPP----TTSPPP-------PPP--